Protein 6NU7 (pdb70)

Solvent-accessible surface area: 18802 Å² total; per-residue (Å²): 219,69,73,109,122,83,71,52,97,100,52,149,74,46,78,72,117,41,52,110,76,13,58,58,70,0,47,108,10,98,56,4,0,50,7,4,4,16,1,56,6,0,5,1,12,18,3,0,0,4,5,77,7,71,59,40,21,0,0,0,0,3,5,0,21,11,0,21,27,72,1,7,12,2,0,12,3,6,0,0,95,36,7,7,65,20,84,88,67,9,95,20,2,52,12,100,37,101,20,0,58,4,0,0,50,5,3,8,16,18,88,46,127,32,71,0,12,0,0,1,1,0,1,15,41,44,114,120,92,73,36,48,6,36,0,1,29,0,69,0,43,103,102,39,117,44,91,60,52,120,67,23,32,10,122,40,21,167,67,12,20,72,46,0,24,12,2,19,3,29,116,50,108,78,50,35,4,0,0,0,0,0,17,18,36,116,85,108,12,3,46,0,0,0,6,20,1,110,66,23,175,75,30,99,102,35,29,53,4,88,16,52,142,93,97,9,1,92,2,0,28,12,3,5,7,1,58,3,85,144,79,3,0,0,0,0,0,0,18,39,5,87,101,89,29,20,102,17,69,14,33,27,3,6,0,7,16,0,0,124,71,25,58,3,81,89,12,113,15,55,56,60,28,94,96,4,30,36,4,11,34,4,2,0,3,4,1,0,20,3,24,75,8,102,81,68,48,4,14,0,2,0,6,0,0,8,24,114,24,93,14,22,2,37,169,32,53,0,3,4,0,0,2,12,3,0,74,8,51,19,92,128,36,5,2,18,3,32,26,10,113,18,5,100,103,2,47,62,109,94,65,120,8,95,66,79,74,79,15,20,102,137,13,30,61,28,4,1,0,61,3,93,0,37,37,51,31,63,11,82,0,12,0,9,2,39,96,104,42,73,23,0,0,15,0,52,1,35,1,19,141,97,8,82,0,30,0,39,10,60,48,3,30,74,72,8,22,85,136,81,22,37,53,10,73,6,56,26,99,70,91,86,66,1,41,2,17,0,1,4,0,15,0,0,0,0,0,4,0,45,90,2,82,39,0,0,0,0,0,5,2,14,71,78,88,15,24,18,0,1,2,50,126,132,5,87,7,68,12,87,17,9,28,4,68,71,56,54

Organism: NCBI:txid679196

Secondary structure (DSSP, 8-state):
---HHHHHS-GGGS-HHHHHHHHHHHHT-TT--SSS---SSEEEEEEEEEEEETTEEEEEEEEETTSSS--S-EEEEEEESSSSS-EEEEEEE-S-SSTTTT-EEEEEEEEETTEEEEEEEEEEE-TT--EEEEEEEEEE-TTS-EE--SS-SBPPPTTEEEEEEEEEEEEETTEEEEEEEEEETTT--EEEEEEEESSSSS-EEEEE----SS---SEEEEEEEEEETTEEEEEEEEET--TTTS---SSS--EEEEEEEEETTTTEEEESSSS-EES--SSSEEEEEEEE-TTS-EEEEEEE--TT---GGGGGTEE-EEPPPEEEEEETTEEEEEE-GGGGGGEEEEEEEES-SEEES---SEEEEEEEE-SS-EEEEEEEE-TTSSSSEEEEEE-STT-EEEEE-TTSSS--SGGG-SEEEEE--TT--EEEEEEEETTEEEEEETTTTEEEEEE----TT--EEEESS---EEEEEEEE----

B-factor: mean 10.45, std 8.92, range [1.34, 61.23]

Sequence (488 aa):
EWTREQRYRKYKDWDAQTLLDLQAQAATSPYQMHYHIHPLSGLLNDPNGFSYYNGEYHLFCQSYPFGPVHGVKSWIHFASSPDLVHWHYLGPAIDPDSDLDNAGAYSGSAMEHNGKLLLMYTGNHRDEDWTRIPYQVIAEMDENNHITKPDAAAILPPEHVSEHFRDPQLFKHDGKYYVLLGAQDAETKSSGHIDIYESDDDLKTWHENGYLDLGKDEMGYMIECPNLVFVNNYPVLIFCPQGLDKAISDYQNIYPNMYWIGKDDINLNEAKFTPLQSHPANLDDGFDVYATQAFNAPDGNAYAISWVGLPDCTYPTDKENWANCYSQVKRLEIKDGALYQHPVDDAIKNLRHNETQLNNDEKIISQKAGKQYELKKLYLAAGQAGKLHLASNDDLSASLLVIDFNTAQDAKLTIDRASSGPAVNPDYGATRTIGLNDNEDLDLDIFVDGSLCEIFINDGRHVATLRFFARSSNQKIAFDKDTKYTGRLWSMNSIL

Structure (mmCIF, N/CA/C/O backbone):
data_6NU7
#
_entry.id   6NU7
#
_cell.length_a   103.149
_cell.length_b   103.149
_cell.length_c   101.978
_cell.angle_alpha   90.00
_cell.angle_beta   90.00
_cell.angle_gamma   90.00
#
_symmetry.space_group_name_H-M   'P 4 21 2'
#
loop_
_entity.id
_entity.type
_entity.pdbx_description
1 polymer 'Sucrose-6-phosphate hydrolase'
2 non-polymer 1,2-ETHANEDIOL
3 non-polymer 2-AMINO-2-HYDROXYMETHYL-PROPANE-1,3-DIOL
4 non-polymer 'SODIUM ION'
5 water water
#
loop_
_atom_site.group_PDB
_atom_site.id
_atom_site.type_symbol
_atom_site.label_atom_id
_atom_site.label_alt_id
_atom_site.label_comp_id
_atom_site.label_asym_id
_atom_site.label_entity_id
_atom_site.label_seq_id
_atom_site.pdbx_PDB_ins_code
_atom_site.Cartn_x
_atom_site.Cartn_y
_atom_site.Cartn_z
_atom_site.occupancy
_atom_site.B_iso_or_equiv
_atom_site.auth_seq_id
_atom_site.auth_comp_id
_atom_site.auth_asym_id
_atom_site.auth_atom_id
_atom_site.pdbx_PDB_model_num
ATOM 1 N N . GLU A 1 2 ? 2.164 22.594 43.124 1.00 30.35 2 GLU A N 1
ATOM 2 C CA . GLU A 1 2 ? 1.401 22.160 44.288 1.00 31.59 2 GLU A CA 1
ATOM 3 C C . GLU A 1 2 ? 1.943 20.858 44.929 1.00 26.50 2 GLU A C 1
ATOM 4 O O . GLU A 1 2 ? 1.750 20.634 46.125 1.00 26.51 2 GLU A O 1
ATOM 10 N N . TRP A 1 3 ? 2.612 20.012 44.141 1.00 21.26 3 TRP A N 1
ATOM 11 C CA . TRP A 1 3 ? 3.224 18.798 44.679 1.00 16.57 3 TRP A CA 1
ATOM 12 C C . TRP A 1 3 ? 4.454 19.146 45.517 1.00 14.12 3 TRP A C 1
ATOM 13 O O . TRP A 1 3 ? 5.296 19.938 45.081 1.00 14.72 3 TRP A O 1
ATOM 24 N N . THR A 1 4 ? 4.571 18.563 46.714 1.00 11.29 4 THR A N 1
ATOM 25 C CA . THR A 1 4 ? 5.771 18.784 47.513 1.00 12.90 4 THR A CA 1
ATOM 26 C C . THR A 1 4 ? 6.935 17.891 47.043 1.00 6.36 4 THR A C 1
ATOM 27 O O . THR A 1 4 ? 6.748 16.876 46.361 1.00 6.03 4 THR A O 1
ATOM 31 N N . ARG A 1 5 ? 8.150 18.270 47.453 1.00 6.48 5 ARG A N 1
ATOM 32 C CA . ARG A 1 5 ? 9.311 17.409 47.224 1.00 7.64 5 ARG A CA 1
ATOM 33 C C . ARG A 1 5 ? 9.037 15.990 47.712 1.00 6.37 5 ARG A C 1
ATOM 34 O O . ARG A 1 5 ? 9.287 15.009 47.000 1.00 6.05 5 ARG A O 1
ATOM 42 N N . GLU A 1 6 ? 8.513 15.874 48.929 1.00 6.86 6 GLU A N 1
ATOM 43 C CA . GLU A 1 6 ? 8.220 14.566 49.493 1.00 7.04 6 GLU A CA 1
ATOM 44 C C . GLU A 1 6 ? 7.296 13.769 48.583 1.00 6.70 6 GLU A C 1
ATOM 45 O O . GLU A 1 6 ? 7.531 12.581 48.345 1.00 7.14 6 GLU A O 1
ATOM 51 N N . GLN A 1 7 ? 6.237 14.409 48.068 1.00 6.58 7 GLN A N 1
ATOM 52 C CA . GLN A 1 7 ? 5.283 13.706 47.212 1.00 11.74 7 GLN A CA 1
ATOM 53 C C . GLN A 1 7 ? 5.944 13.273 45.908 1.00 5.77 7 GLN A C 1
ATOM 54 O O . GLN A 1 7 ? 5.635 12.203 45.372 1.00 6.82 7 GLN A O 1
ATOM 60 N N . ARG A 1 8 ? 6.864 14.094 45.386 1.00 5.54 8 ARG A N 1
ATOM 61 C CA . ARG A 1 8 ? 7.509 13.767 44.118 1.00 8.76 8 ARG A CA 1
ATOM 62 C C . ARG A 1 8 ? 8.481 12.596 44.252 1.00 5.06 8 ARG A C 1
ATOM 63 O O . ARG A 1 8 ? 8.705 11.888 43.272 1.00 4.74 8 ARG A O 1
ATOM 71 N N . TYR A 1 9 ? 9.024 12.350 45.445 1.00 5.45 9 TYR A N 1
ATOM 72 C CA . TYR A 1 9 ? 10.013 11.294 45.638 1.00 5.80 9 TYR A CA 1
ATOM 73 C C . TYR A 1 9 ? 9.493 10.091 46.425 1.00 6.34 9 TYR A C 1
ATOM 74 O O . TYR A 1 9 ? 10.256 9.142 46.665 1.00 5.96 9 TYR A O 1
ATOM 83 N N . ARG A 1 10 ? 8.223 10.087 46.824 1.00 6.02 10 ARG A N 1
ATOM 84 C CA . ARG A 1 10 ? 7.624 8.856 47.312 1.00 18.51 10 ARG A CA 1
ATOM 85 C C . ARG A 1 10 ? 7.903 7.716 46.325 1.00 16.63 10 ARG A C 1
ATOM 86 O O . ARG A 1 10 ? 7.847 7.893 45.098 1.00 5.55 10 ARG A O 1
ATOM 94 N N . LYS A 1 11 ? 8.277 6.557 46.860 1.00 14.22 11 LYS A N 1
ATOM 95 C CA . LYS A 1 11 ? 8.647 5.439 45.990 1.00 13.13 11 LYS A CA 1
ATOM 96 C C . LYS A 1 11 ? 7.426 4.892 45.254 1.00 10.97 11 LYS A C 1
ATOM 97 O O . LYS A 1 11 ? 6.286 5.000 45.727 1.00 6.15 11 LYS A O 1
ATOM 103 N N . TYR A 1 12 ? 7.672 4.295 44.078 1.00 5.60 12 TYR A N 1
ATOM 104 C CA . TYR A 1 12 ? 6.554 3.733 43.322 1.00 7.03 12 TYR A CA 1
ATOM 105 C C . TYR A 1 12 ? 5.802 2.687 44.134 1.00 7.51 12 TYR A C 1
ATOM 106 O O . TYR A 1 12 ? 4.579 2.567 43.997 1.00 6.04 12 TYR A O 1
ATOM 115 N N . LYS A 1 13 ? 6.508 1.919 44.973 1.00 6.34 13 LYS A N 1
ATOM 116 C CA . LYS A 1 13 ? 5.846 0.904 45.792 1.00 12.64 13 LYS A CA 1
ATOM 117 C C . LYS A 1 13 ? 4.945 1.511 46.851 1.00 11.24 13 LYS A C 1
ATOM 118 O O . LYS A 1 13 ? 4.159 0.780 47.470 1.00 10.26 13 LYS A O 1
ATOM 123 N N . ASP A 1 14 ? 5.064 2.811 47.108 1.00 10.60 14 ASP A N 1
ATOM 124 C CA . ASP A 1 14 ? 4.194 3.456 48.085 1.00 10.57 14 ASP A CA 1
ATOM 125 C C . ASP A 1 14 ? 2.936 4.059 47.456 1.00 9.13 14 ASP A C 1
ATOM 126 O O . ASP A 1 14 ? 2.104 4.632 48.175 1.00 8.79 14 ASP A O 1
ATOM 131 N N . TRP A 1 15 ? 2.803 3.977 46.138 1.00 7.19 15 TRP A N 1
ATOM 132 C CA . TRP A 1 15 ? 1.539 4.205 45.458 1.00 6.83 15 TRP A CA 1
ATOM 133 C C . TRP A 1 15 ? 0.789 2.878 45.342 1.00 7.03 15 TRP A C 1
ATOM 134 O O . TRP A 1 15 ? 1.396 1.808 45.242 1.00 6.97 15 TRP A O 1
ATOM 145 N N . ASP A 1 16 ? -0.527 2.946 45.355 1.00 7.26 16 ASP A N 1
ATOM 146 C CA . ASP A 1 16 ? -1.285 1.720 45.172 1.00 8.89 16 ASP A CA 1
ATOM 147 C C . ASP A 1 16 ? -1.583 1.485 43.692 1.00 7.76 16 ASP A C 1
ATOM 148 O O . ASP A 1 16 ? -1.563 2.411 42.858 1.00 6.69 16 ASP A O 1
ATOM 153 N N . ALA A 1 17 ? -1.883 0.219 43.373 1.00 7.74 17 ALA A N 1
ATOM 154 C CA . ALA A 1 17 ? -2.058 -0.176 41.975 1.00 7.40 17 ALA A CA 1
ATOM 155 C C . ALA A 1 17 ? -3.374 0.324 41.401 1.00 7.19 17 ALA A C 1
ATOM 156 O O . ALA A 1 17 ? -3.463 0.583 40.190 1.00 6.54 17 ALA A O 1
ATOM 158 N N . GLN A 1 18 ? -4.407 0.444 42.239 1.00 7.85 18 GLN A N 1
ATOM 159 C CA . GLN A 1 18 ? -5.671 0.993 41.756 1.00 8.22 18 GLN A CA 1
ATOM 160 C C . GLN A 1 18 ? -5.481 2.416 41.252 1.00 7.58 18 GLN A C 1
ATOM 161 O O . GLN A 1 18 ? -6.002 2.783 40.191 1.00 6.66 18 GLN A O 1
ATOM 167 N N . THR A 1 19 ? -4.734 3.234 42.005 1.00 6.82 19 THR A N 1
ATOM 168 C CA . THR A 1 19 ? -4.472 4.600 41.551 1.00 6.43 19 THR A CA 1
ATOM 169 C C . THR A 1 19 ? -3.755 4.595 40.199 1.00 6.82 19 THR A C 1
ATOM 170 O 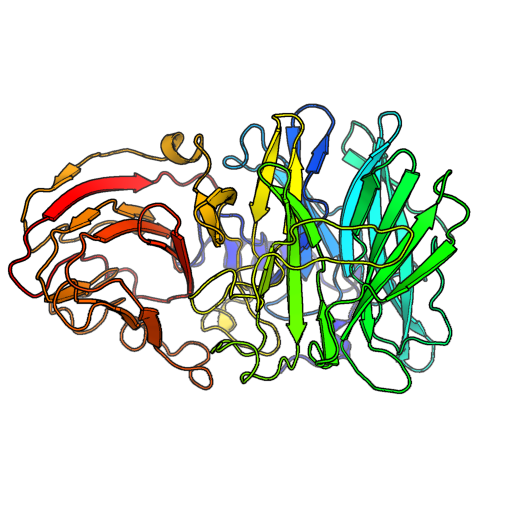O . THR A 1 19 ? -4.132 5.340 39.283 1.00 6.15 19 THR A O 1
ATOM 174 N N . LEU A 1 20 ? -2.745 3.738 40.037 1.00 5.73 20 LEU A N 1
ATOM 175 C CA . LEU A 1 20 ? -2.065 3.668 38.747 1.00 5.25 20 LEU A CA 1
ATOM 176 C C . LEU A 1 20 ? -3.012 3.240 37.620 1.00 5.22 20 LEU A C 1
ATOM 177 O O . LEU A 1 20 ? -2.960 3.799 36.522 1.00 4.87 20 LEU A O 1
ATOM 182 N N . LEU A 1 21 ? -3.855 2.225 37.852 1.00 5.69 21 LEU A N 1
ATOM 183 C CA . LEU A 1 21 ? -4.808 1.842 36.810 1.00 5.65 21 LEU A CA 1
ATOM 184 C C . LEU A 1 21 ? -5.754 3.003 36.481 1.00 5.61 21 LEU A C 1
ATOM 185 O O . LEU A 1 21 ? -6.030 3.277 35.303 1.00 5.38 21 LEU A O 1
ATOM 190 N N . ASP A 1 22 ? -6.235 3.719 37.508 1.00 5.87 22 ASP A N 1
ATOM 191 C CA . ASP A 1 22 ? -7.099 4.872 37.257 1.00 6.48 22 ASP A CA 1
ATOM 192 C C . ASP A 1 22 ? -6.379 5.892 36.387 1.00 5.37 22 ASP A C 1
ATOM 193 O O . ASP A 1 22 ? -6.965 6.474 35.461 1.00 5.26 22 ASP A O 1
ATOM 198 N N . LEU A 1 23 ? -5.098 6.124 36.681 1.00 5.10 23 LEU A N 1
ATOM 199 C CA . LEU A 1 23 ? -4.332 7.129 35.950 1.00 4.66 23 LEU A CA 1
ATOM 200 C C . LEU A 1 23 ? -4.121 6.721 34.500 1.00 4.34 23 LEU A C 1
ATOM 201 O O . LEU A 1 23 ? -4.031 7.593 33.617 1.00 4.08 23 LEU A O 1
ATOM 206 N N . GLN A 1 24 ? -3.975 5.418 34.242 1.00 4.39 24 GLN A N 1
ATOM 207 C CA . GLN A 1 24 ? -3.821 4.977 32.853 1.00 7.49 24 GLN A CA 1
ATOM 208 C C . GLN A 1 24 ? -5.089 5.251 32.075 1.00 7.25 24 GLN A C 1
ATOM 209 O O . GLN A 1 24 ? -5.023 5.657 30.909 1.00 6.53 24 GLN A O 1
ATOM 215 N N . ALA A 1 25 ? -6.252 5.019 32.702 1.00 7.07 25 ALA A N 1
ATOM 216 C CA . ALA A 1 25 ? -7.514 5.307 32.023 1.00 7.60 25 ALA A CA 1
ATOM 217 C C . ALA A 1 25 ? -7.657 6.803 31.777 1.00 7.65 25 ALA A C 1
ATOM 218 O O . ALA A 1 25 ? -8.055 7.229 30.690 1.00 8.46 25 ALA A O 1
ATOM 220 N N . GLN A 1 26 ? -7.310 7.615 32.772 1.00 7.30 26 GLN A N 1
ATOM 221 C CA . GLN A 1 26 ? -7.437 9.058 32.632 1.00 8.26 26 GLN A CA 1
ATOM 222 C C . GLN A 1 26 ? -6.540 9.603 31.522 1.00 7.99 26 GLN A C 1
ATOM 223 O O . GLN A 1 26 ? -6.966 10.465 30.742 1.00 8.33 26 GLN A O 1
ATOM 229 N N . ALA A 1 27 ? -5.290 9.146 31.454 1.00 3.90 27 ALA A N 1
ATOM 230 C CA . ALA A 1 27 ? -4.423 9.600 30.380 1.00 5.12 27 ALA A CA 1
ATOM 231 C C . ALA A 1 27 ? -4.932 9.117 29.028 1.00 5.40 27 ALA A C 1
ATOM 232 O O . ALA A 1 27 ? -5.023 9.900 28.078 1.00 5.46 27 ALA A O 1
ATOM 234 N N . ALA A 1 28 ? -5.255 7.827 28.914 1.00 3.62 28 ALA A N 1
ATOM 235 C CA . ALA A 1 28 ? -5.561 7.287 27.585 1.00 4.70 28 ALA A CA 1
ATOM 236 C C . ALA A 1 28 ? -6.855 7.863 27.006 1.00 4.78 28 ALA A C 1
ATOM 237 O O . ALA A 1 28 ? -6.947 8.060 25.785 1.00 4.94 28 ALA A O 1
ATOM 239 N N . THR A 1 29 ? -7.845 8.176 27.848 1.00 4.15 29 THR A N 1
ATOM 240 C CA . THR A 1 29 ? -9.147 8.606 27.360 1.00 5.30 29 THR A CA 1
ATOM 241 C C . THR A 1 29 ? -9.287 10.112 27.339 1.00 5.82 29 THR A C 1
ATOM 242 O O . THR A 1 29 ? -10.399 10.616 27.127 1.00 6.62 29 THR A O 1
ATOM 246 N N . SER A 1 30 ? -8.197 10.835 27.581 1.00 4.10 30 SER A N 1
ATOM 247 C CA . SER A 1 30 ? -8.249 12.283 27.536 1.00 5.13 30 SER A CA 1
ATOM 248 C C . SER A 1 30 ? -8.712 12.731 26.158 1.00 5.44 30 SER A C 1
ATOM 249 O O . SER A 1 30 ? -8.210 12.226 25.143 1.00 5.76 30 SER A O 1
ATOM 252 N N . PRO A 1 31 ? -9.625 13.706 26.082 1.00 5.66 31 PRO A N 1
ATOM 253 C CA . PRO A 1 31 ? -9.988 14.280 24.777 1.00 6.25 31 PRO A CA 1
ATOM 254 C C . PRO A 1 31 ? -8.809 14.955 24.088 1.00 6.35 31 PRO A C 1
ATOM 255 O O . PRO A 1 31 ? -8.892 15.199 22.880 1.00 6.91 31 PRO A O 1
ATOM 259 N N . TYR A 1 32 ? -7.711 15.228 24.798 1.00 5.46 32 TYR A N 1
ATOM 260 C CA . TYR A 1 32 ? -6.530 15.815 24.183 1.00 5.83 32 TYR A CA 1
ATOM 261 C C . TYR A 1 32 ? -5.401 14.818 23.942 1.00 4.83 32 TYR A C 1
ATOM 262 O O . TYR A 1 32 ? -4.299 15.245 23.593 1.00 2.92 32 TYR A O 1
ATOM 271 N N . GLN A 1 33 ? -5.634 13.520 24.159 1.00 3.18 33 GLN A N 1
ATOM 272 C CA . GLN A 1 33 ? -4.563 12.555 23.967 1.00 2.91 33 GLN A CA 1
ATOM 273 C C . GLN A 1 33 ? -4.162 12.498 22.495 1.00 3.24 33 GLN A C 1
ATOM 274 O O . GLN A 1 33 ? -4.986 12.694 21.593 1.00 3.89 33 GLN A O 1
ATOM 280 N N . MET A 1 34 ? -2.886 12.214 22.267 1.00 2.50 34 MET A N 1
ATOM 281 C CA . MET A 1 34 ? -2.371 11.886 20.940 1.00 2.39 34 MET A CA 1
ATOM 282 C C . MET A 1 34 ? -2.596 10.398 20.658 1.00 2.61 34 MET A C 1
ATOM 283 O O . MET A 1 34 ? -2.495 9.559 21.562 1.00 2.73 34 MET A O 1
ATOM 288 N N . HIS A 1 35 ? -2.877 10.056 19.390 1.00 2.64 35 HIS A N 1
ATOM 289 C CA . HIS A 1 35 ? -3.072 8.656 19.037 1.00 3.16 35 HIS A CA 1
ATOM 290 C C . HIS A 1 35 ? -2.290 8.182 17.806 1.00 3.77 35 HIS A C 1
ATOM 291 O O . HIS A 1 35 ? -2.476 7.028 17.371 1.00 3.95 35 HIS A O 1
ATOM 298 N N . TYR A 1 36 ? -1.382 8.994 17.261 1.00 3.50 36 TYR A N 1
ATOM 299 C CA . TYR A 1 36 ? -0.335 8.410 16.421 1.00 3.35 36 TYR A CA 1
ATOM 300 C C . TYR A 1 36 ? 1.039 8.964 16.772 1.00 3.13 36 TYR A C 1
ATOM 301 O O . TYR A 1 36 ? 1.964 8.878 15.963 1.00 4.22 36 TYR A O 1
ATOM 310 N N . HIS A 1 37 ? 1.192 9.498 17.977 1.00 2.95 37 HIS A N 1
ATOM 311 C CA . HIS A 1 37 ? 2.477 9.841 18.556 1.00 2.98 37 HIS A CA 1
ATOM 312 C C . HIS A 1 37 ? 2.609 9.150 19.906 1.00 3.96 37 HIS A C 1
ATOM 313 O O . HIS A 1 37 ? 1.614 8.915 20.606 1.00 5.31 37 HIS A O 1
ATOM 320 N N . ILE A 1 38 ? 3.855 8.850 20.281 1.00 4.02 38 ILE A N 1
ATOM 321 C CA . ILE A 1 38 ? 4.133 8.331 21.617 1.00 3.53 38 ILE A CA 1
ATOM 322 C C . ILE A 1 38 ? 3.659 9.306 22.690 1.00 3.14 38 ILE A C 1
ATOM 323 O O . ILE A 1 38 ? 3.946 10.519 22.644 1.00 3.20 38 ILE A O 1
ATOM 328 N N . HIS A 1 39 ? 2.935 8.769 23.671 1.00 2.41 39 HIS A N 1
ATOM 329 C CA . HIS A 1 39 ? 2.390 9.523 24.786 1.00 2.91 39 HIS A CA 1
ATOM 330 C C . HIS A 1 39 ? 2.524 8.658 26.025 1.00 3.11 39 HIS A C 1
ATOM 331 O O . HIS A 1 39 ? 2.711 7.441 25.910 1.00 2.83 39 HIS A O 1
ATOM 338 N N . PRO A 1 40 ? 2.505 9.263 27.226 1.00 3.15 40 PRO A N 1
ATOM 339 C CA . PRO A 1 40 ? 2.633 8.456 28.445 1.00 4.65 40 PRO A CA 1
ATOM 340 C C . PRO A 1 40 ? 1.443 7.527 28.575 1.00 5.43 40 PRO A C 1
ATOM 341 O O . PRO A 1 40 ? 0.319 7.863 28.179 1.00 3.38 40 PRO A O 1
ATOM 345 N N . LEU A 1 41 ? 1.700 6.341 29.132 1.00 7.83 41 LEU A N 1
ATOM 346 C CA . LEU A 1 41 ? 0.578 5.516 29.559 1.00 10.22 41 LEU A CA 1
ATOM 347 C C . LEU A 1 41 ? -0.102 6.115 30.785 1.00 3.01 41 LEU A C 1
ATOM 348 O O . LEU A 1 41 ? -1.317 5.977 30.937 1.00 3.24 41 LEU A O 1
ATOM 353 N N . SER A 1 42 ? 0.650 6.795 31.648 1.00 2.96 42 SER A N 1
ATOM 354 C CA . SER A 1 42 ? 0.125 7.507 32.813 1.00 3.75 42 SER A CA 1
ATOM 355 C C . SER A 1 42 ? 1.153 8.535 33.273 1.00 3.36 42 SER A C 1
ATOM 356 O O . SER A 1 42 ? 2.352 8.375 33.044 1.00 2.83 42 SER A O 1
ATOM 359 N N . GLY A 1 43 ? 0.671 9.604 33.920 1.00 3.50 43 GLY A N 1
ATOM 360 C CA . GLY A 1 43 ? 1.641 10.542 34.467 1.00 3.85 43 GLY A CA 1
ATOM 361 C C . GLY A 1 43 ? 2.361 11.356 33.392 1.00 3.38 43 GLY A C 1
ATOM 362 O O . GLY A 1 43 ? 1.819 11.659 32.319 1.00 2.80 43 GLY A O 1
ATOM 363 N N . LEU A 1 44 ? 3.608 11.713 33.687 1.00 2.91 44 LEU A N 1
ATOM 364 C CA . LEU A 1 44 ? 4.385 12.618 32.854 1.00 2.98 44 LEU A CA 1
ATOM 365 C C . LEU A 1 44 ? 5.434 11.861 32.036 1.00 2.93 44 LEU A C 1
ATOM 366 O O . LEU A 1 44 ? 6.097 10.946 32.538 1.00 3.35 44 LEU A O 1
ATOM 371 N N . LEU A 1 45 ? 5.581 12.259 30.775 1.00 2.05 45 LEU A N 1
ATOM 372 C CA . LEU A 1 45 ? 6.654 11.817 29.900 1.00 2.59 45 LEU A CA 1
ATOM 373 C C . LEU A 1 45 ? 7.606 12.983 29.638 1.00 3.16 45 LEU A C 1
ATOM 374 O O . LEU A 1 45 ? 7.173 14.134 29.453 1.00 3.57 45 LEU A O 1
ATOM 379 N N . ASN A 1 46 ? 8.913 12.700 29.628 1.00 2.95 46 ASN A N 1
ATOM 380 C CA . ASN A 1 46 ? 9.823 13.699 29.078 1.00 2.40 46 ASN A CA 1
ATOM 381 C C . ASN A 1 46 ? 10.937 12.970 28.327 1.00 2.85 46 ASN A C 1
ATOM 382 O O . ASN A 1 46 ? 10.673 11.907 27.749 1.00 4.40 46 ASN A O 1
ATOM 387 N N . ASP A 1 47 ? 12.164 13.535 28.309 1.00 2.08 47 ASP A N 1
ATOM 388 C CA . ASP A 1 47 ? 13.312 13.216 27.440 1.00 2.05 47 ASP A CA 1
ATOM 389 C C . ASP A 1 47 ? 13.315 11.824 26.806 1.00 2.50 47 ASP A C 1
ATOM 390 O O . ASP A 1 47 ? 13.370 10.806 27.530 1.00 2.45 47 ASP A O 1
ATOM 395 N N . PRO A 1 48 ? 13.372 11.730 25.475 1.00 2.23 48 PRO A N 1
ATOM 396 C CA . PRO A 1 48 ? 13.727 10.449 24.842 1.00 2.52 48 PRO A CA 1
ATOM 397 C C . PRO A 1 48 ? 15.105 9.978 25.291 1.00 2.58 48 PRO A C 1
ATOM 398 O O . PRO A 1 48 ? 16.013 10.789 25.511 1.00 3.04 48 PRO A O 1
ATOM 402 N N . ASN A 1 49 ? 15.248 8.651 25.395 1.00 2.21 49 ASN A N 1
ATOM 403 C CA . ASN A 1 49 ? 16.438 7.992 25.913 1.00 2.88 49 ASN A CA 1
ATOM 404 C C . ASN A 1 49 ? 16.686 6.746 25.082 1.00 2.90 49 ASN A C 1
ATOM 405 O O . ASN A 1 49 ? 15.751 6.159 24.528 1.00 3.52 49 ASN A O 1
ATOM 410 N N . GLY A 1 50 ? 17.957 6.330 25.027 1.00 2.56 50 GLY A N 1
ATOM 411 C CA . GLY A 1 50 ? 18.345 5.070 24.408 1.00 2.40 50 GLY A CA 1
ATOM 412 C C . GLY A 1 50 ? 17.813 4.843 23.005 1.00 2.32 50 GLY A C 1
ATOM 413 O O . GLY A 1 50 ? 17.614 3.694 22.593 1.00 2.45 50 GLY A O 1
ATOM 414 N N . PHE A 1 51 ? 17.552 5.931 22.272 1.00 2.15 51 PHE A N 1
ATOM 415 C CA . PHE A 1 51 ? 17.094 5.838 20.884 1.00 2.16 51 PHE A CA 1
ATOM 416 C C . PHE A 1 51 ? 18.113 5.059 20.069 1.00 2.47 51 PHE A C 1
ATOM 417 O O . PHE A 1 51 ? 19.282 5.452 20.015 1.00 3.14 51 PHE A O 1
ATOM 425 N N . SER A 1 52 ? 17.704 3.943 19.461 1.00 2.47 52 SER A N 1
ATOM 426 C CA . SER A 1 52 ? 18.707 3.009 18.946 1.00 2.96 52 SER A CA 1
ATOM 427 C C . SER A 1 52 ? 18.077 2.035 17.960 1.00 3.46 52 SER A C 1
ATOM 428 O O . SER A 1 52 ? 16.862 1.982 17.783 1.00 2.78 52 SER A O 1
ATOM 431 N N . TYR A 1 53 ? 18.934 1.241 17.337 1.00 3.90 53 TYR A N 1
ATOM 432 C CA . TYR A 1 53 ? 18.508 0.064 16.605 1.00 3.83 53 TYR A CA 1
ATOM 433 C C . TYR A 1 53 ? 19.258 -1.112 17.196 1.00 4.25 53 TYR A C 1
ATOM 434 O O . TYR A 1 53 ? 20.477 -1.042 17.365 1.00 4.32 53 TYR A O 1
ATOM 443 N N . TYR A 1 54 ? 18.528 -2.172 17.537 1.00 4.39 54 TYR A N 1
ATOM 444 C CA . TYR A 1 54 ? 19.119 -3.303 18.237 1.00 5.16 54 TYR A CA 1
ATOM 445 C C . TYR A 1 54 ? 18.217 -4.518 18.071 1.00 5.09 54 TYR A C 1
ATOM 446 O O . TYR A 1 54 ? 16.991 -4.417 18.215 1.00 4.64 54 TYR A O 1
ATOM 455 N N . ASN A 1 55 ? 18.838 -5.659 17.791 1.00 5.67 55 ASN A N 1
ATOM 456 C CA . ASN A 1 55 ? 18.153 -6.949 17.800 1.00 5.94 55 ASN A CA 1
ATOM 457 C C . ASN A 1 55 ? 16.989 -6.928 16.819 1.00 5.80 55 ASN A C 1
ATOM 458 O O . ASN A 1 55 ? 15.899 -7.404 17.123 1.00 5.06 55 ASN A O 1
ATOM 463 N N . GLY A 1 56 ? 17.213 -6.321 15.647 1.00 6.73 56 GLY A N 1
ATOM 464 C CA . GLY A 1 56 ? 16.245 -6.379 14.557 1.00 7.36 56 GLY A CA 1
ATOM 465 C C . GLY A 1 56 ? 15.108 -5.377 14.597 1.00 7.44 56 GLY A C 1
ATOM 466 O O . GLY A 1 56 ? 14.164 -5.512 13.799 1.00 8.21 56 GLY A O 1
ATOM 467 N N . GLU A 1 57 ? 15.145 -4.385 15.492 1.00 4.18 57 GLU A N 1
ATOM 468 C CA . GLU A 1 57 ? 14.097 -3.371 15.512 1.00 7.33 57 GLU A CA 1
ATOM 469 C C . GLU A 1 57 ? 14.643 -2.082 16.112 1.00 6.60 57 GLU A C 1
ATOM 470 O O . GLU A 1 57 ? 15.718 -2.048 16.730 1.00 6.71 57 GLU A O 1
ATOM 476 N N . TYR A 1 58 ? 13.884 -1.012 15.909 1.00 5.01 58 TYR A N 1
ATOM 477 C CA . TYR A 1 58 ? 14.167 0.260 16.558 1.00 4.17 58 TYR A CA 1
ATOM 478 C C . TYR A 1 58 ? 13.696 0.227 18.000 1.00 3.97 58 TYR A C 1
ATOM 479 O O . TYR A 1 58 ? 12.650 -0.345 18.311 1.00 3.88 58 TYR A O 1
ATOM 488 N N . HIS A 1 59 ? 14.459 0.881 18.868 1.00 3.93 59 HIS A N 1
ATOM 489 C CA . HIS A 1 59 ? 14.153 0.987 20.281 1.00 2.56 59 HIS A CA 1
ATOM 490 C C . HIS A 1 59 ? 14.094 2.446 20.699 1.00 2.77 59 HIS A C 1
ATOM 491 O O . HIS A 1 59 ? 14.842 3.286 20.197 1.00 2.23 59 HIS A O 1
ATOM 498 N N . LEU A 1 60 ? 13.213 2.743 21.645 1.00 2.94 60 LEU A N 1
ATOM 499 C CA . LEU A 1 60 ? 13.125 4.090 22.185 1.00 3.15 60 LEU A CA 1
ATOM 500 C C . LEU A 1 60 ? 12.712 3.965 23.638 1.00 2.96 60 LEU A C 1
ATOM 501 O O . LEU A 1 60 ? 11.748 3.264 23.937 1.00 3.68 60 LEU A O 1
ATOM 506 N N . PHE A 1 61 ? 13.433 4.643 24.523 1.00 2.12 61 PHE A N 1
ATOM 507 C CA . PHE A 1 61 ? 13.098 4.705 25.932 1.00 2.01 61 PHE A CA 1
ATOM 508 C C . PHE A 1 61 ? 12.695 6.142 26.271 1.00 2.90 61 PHE A C 1
ATOM 509 O O . PHE A 1 61 ? 12.842 7.050 25.458 1.00 3.01 61 PHE A O 1
ATOM 517 N N . CYS A 1 62 ? 12.184 6.346 27.492 1.00 2.99 62 CYS A N 1
ATOM 518 C CA . CYS A 1 62 ? 11.513 7.590 27.859 1.00 2.33 62 CYS A CA 1
ATOM 519 C C . CYS A 1 62 ? 11.715 7.863 29.335 1.00 3.24 62 CYS A C 1
ATOM 520 O O . CYS A 1 62 ? 11.465 6.982 30.160 1.00 2.09 62 CYS A O 1
ATOM 523 N N . GLN A 1 63 ? 12.108 9.091 29.668 1.00 2.97 63 GLN A N 1
ATOM 524 C CA . GLN A 1 63 ? 11.947 9.547 31.040 1.00 2.77 63 GLN A CA 1
ATOM 525 C C . GLN A 1 63 ? 10.467 9.500 31.395 1.00 2.61 63 GLN A C 1
ATOM 526 O O . GLN A 1 63 ? 9.642 10.051 30.670 1.00 2.44 63 GLN A O 1
ATOM 532 N N . SER A 1 64 ? 10.136 8.875 32.528 1.00 2.83 64 SER A N 1
ATOM 533 C CA . SER A 1 64 ? 8.749 8.679 32.932 1.00 3.21 64 SER A CA 1
ATOM 534 C C . SER A 1 64 ? 8.576 8.931 34.421 1.00 3.92 64 SER A C 1
ATOM 535 O O . SER A 1 64 ? 9.393 8.480 35.229 1.00 3.76 64 SER A O 1
ATOM 538 N N . TYR A 1 65 ? 7.526 9.662 34.786 1.00 4.37 65 TYR A N 1
ATOM 539 C CA . TYR A 1 65 ? 7.020 9.658 36.158 1.00 4.28 65 TYR A CA 1
ATOM 540 C C . TYR A 1 65 ? 5.556 9.272 36.088 1.00 3.84 65 TYR A C 1
ATOM 541 O O . TYR A 1 65 ? 4.721 10.098 35.670 1.00 3.93 65 TYR A O 1
ATOM 550 N N . PRO A 1 66 ? 5.180 8.053 36.469 1.00 3.73 66 PRO A N 1
ATOM 551 C CA . PRO A 1 66 ? 3.857 7.546 36.080 1.00 3.82 66 PRO A CA 1
ATOM 552 C C . PRO A 1 66 ? 2.690 8.005 36.944 1.00 3.86 66 PRO A C 1
ATOM 553 O O . PRO A 1 66 ? 1.560 7.638 36.633 1.00 5.25 66 PRO A O 1
ATOM 557 N N . PHE A 1 67 ? 2.871 8.796 37.998 1.00 3.78 67 PHE A N 1
ATOM 558 C CA . PHE A 1 67 ? 1.786 9.012 38.948 1.00 5.50 67 PHE A CA 1
ATOM 559 C C . PHE A 1 67 ? 1.210 10.413 38.938 1.00 5.62 67 PHE A C 1
ATOM 560 O O . PHE A 1 67 ? 0.354 10.713 39.770 1.00 7.00 67 PHE A O 1
ATOM 568 N N . GLY A 1 68 ? 1.641 11.283 38.039 1.00 3.85 68 GLY A N 1
ATOM 569 C CA . GLY A 1 68 ? 1.048 12.591 37.980 1.00 6.23 68 GLY A CA 1
ATOM 570 C C . GLY A 1 68 ? 1.735 13.466 36.962 1.00 5.80 68 GLY A C 1
ATOM 571 O O . GLY A 1 68 ? 2.725 13.062 36.345 1.00 3.31 68 GLY A O 1
ATOM 572 N N . PRO A 1 69 ? 1.246 14.698 36.786 1.00 3.65 69 PRO A N 1
ATOM 573 C CA . PRO A 1 69 ? 1.745 15.570 35.717 1.00 3.39 69 PRO A CA 1
ATOM 574 C C . PRO A 1 69 ? 2.941 16.402 36.156 1.00 3.94 69 PRO A C 1
ATOM 575 O O . PRO A 1 69 ? 2.994 17.609 35.937 1.00 4.07 69 PRO A O 1
ATOM 579 N N . VAL A 1 70 ? 3.910 15.760 36.813 1.00 3.38 70 VAL A N 1
ATOM 580 C CA . VAL A 1 70 ? 4.992 16.463 37.482 1.00 3.48 70 VAL A CA 1
ATOM 581 C C . VAL A 1 70 ? 6.261 15.647 37.330 1.00 4.05 70 VAL A C 1
ATOM 582 O O . VAL A 1 70 ? 6.226 14.455 37.005 1.00 3.70 70 VAL A O 1
ATOM 586 N N . HIS A 1 71 ? 7.392 16.303 37.605 1.00 4.65 71 HIS A N 1
ATOM 587 C CA . HIS A 1 71 ? 8.702 15.669 37.494 1.00 5.36 71 HIS A CA 1
ATOM 588 C C . HIS A 1 71 ? 9.030 14.963 38.808 1.00 5.48 71 HIS A C 1
ATOM 589 O O . HIS A 1 71 ? 9.965 15.308 39.541 1.00 6.24 71 HIS A O 1
ATOM 596 N N . GLY A 1 72 ? 8.224 13.949 39.107 1.00 4.40 72 GLY A N 1
ATOM 597 C CA . GLY A 1 72 ? 8.542 13.043 40.198 1.00 3.83 72 GLY A CA 1
ATOM 598 C C . GLY A 1 72 ? 9.733 12.137 39.847 1.00 3.71 72 GLY A C 1
ATOM 599 O O . GLY A 1 72 ? 10.344 12.241 38.778 1.00 3.44 72 GLY A O 1
ATOM 600 N N . VAL A 1 73 ? 10.061 11.230 40.781 1.00 3.98 73 VAL A N 1
ATOM 601 C CA . VAL A 1 73 ? 11.301 10.457 40.663 1.00 4.51 73 VAL A CA 1
ATOM 602 C C . VAL A 1 73 ? 11.250 9.578 39.416 1.00 4.05 73 VAL A C 1
ATOM 603 O O . VAL A 1 73 ? 10.291 8.828 39.183 1.00 4.40 73 VAL A O 1
ATOM 607 N N . LYS A 1 74 ? 12.264 9.713 38.572 1.00 3.48 74 LYS A N 1
ATOM 608 C CA . LYS A 1 74 ? 12.181 9.274 37.189 1.00 3.17 74 LYS A CA 1
ATOM 609 C C . LYS A 1 74 ? 12.616 7.825 36.984 1.00 6.64 74 LYS A C 1
ATOM 610 O O . LYS A 1 74 ? 13.548 7.341 37.627 1.00 3.47 74 LYS A O 1
ATOM 616 N N . SER A 1 75 ? 11.948 7.151 36.036 1.00 3.07 75 SER A N 1
ATOM 617 C CA . SER A 1 75 ? 12.372 5.852 35.537 1.00 3.11 75 SER A CA 1
ATOM 618 C C . SER A 1 75 ? 12.465 5.930 34.009 1.00 2.81 75 SER A C 1
ATOM 619 O O . SER A 1 75 ? 11.911 6.842 33.397 1.00 3.49 75 SER A O 1
ATOM 622 N N . TRP A 1 76 ? 13.147 4.949 33.389 1.00 2.85 76 TRP A N 1
ATOM 623 C CA . TRP A 1 76 ? 13.045 4.706 31.941 1.00 3.81 76 TRP A CA 1
ATOM 624 C C . TRP A 1 76 ? 11.923 3.706 31.685 1.00 3.92 76 TRP A C 1
ATOM 625 O O . TRP A 1 76 ? 11.890 2.661 32.337 1.00 4.22 76 TRP A O 1
ATOM 636 N N . ILE A 1 77 ? 11.065 3.976 30.689 1.00 2.50 77 ILE A N 1
ATOM 637 C CA . ILE A 1 77 ? 10.198 2.958 30.106 1.00 2.81 77 ILE A CA 1
ATOM 638 C C . ILE A 1 77 ? 10.641 2.719 28.664 1.00 3.46 77 ILE A C 1
ATOM 639 O O . ILE A 1 77 ? 11.402 3.495 28.097 1.00 4.07 77 ILE A O 1
ATOM 644 N N . HIS A 1 78 ? 10.121 1.642 28.057 1.00 4.35 78 HIS A N 1
ATOM 645 C CA . HIS A 1 78 ? 10.687 1.085 26.824 1.00 4.18 78 HIS A CA 1
ATOM 646 C C . HIS A 1 78 ? 9.622 0.873 25.749 1.00 4.28 78 HIS A C 1
ATOM 647 O O . HIS A 1 78 ? 8.594 0.240 26.014 1.00 2.66 78 HIS A O 1
ATOM 654 N N . PHE A 1 79 ? 9.901 1.358 24.519 1.00 4.42 79 PHE A N 1
ATOM 655 C CA . PHE A 1 79 ? 9.097 1.069 23.339 1.00 4.41 79 PHE A CA 1
ATOM 656 C C . PHE A 1 79 ? 10.002 0.523 22.234 1.00 4.71 79 PHE A C 1
ATOM 657 O O . PHE A 1 79 ? 11.192 0.822 22.182 1.00 5.63 79 PHE A O 1
ATOM 665 N N . ALA A 1 80 ? 9.418 -0.231 21.314 1.00 2.60 80 ALA A N 1
ATOM 666 C CA . ALA A 1 80 ? 10.139 -0.684 20.129 1.00 2.72 80 ALA A CA 1
ATOM 667 C C . ALA A 1 80 ? 9.228 -0.576 18.907 1.00 5.38 80 ALA A C 1
ATOM 668 O O . ALA A 1 80 ? 8.003 -0.494 19.046 1.00 5.00 80 ALA A O 1
ATOM 670 N N A SER A 1 81 ? 9.829 -0.636 17.711 0.50 2.80 81 SER A N 1
ATOM 671 N N B SER A 1 81 ? 9.825 -0.567 17.706 0.50 2.78 81 SER A N 1
ATOM 672 C CA A SER A 1 81 ? 9.075 -0.432 16.480 0.50 2.83 81 SER A CA 1
ATOM 673 C CA B SER A 1 81 ? 9.035 -0.458 16.481 0.50 2.83 81 SER A CA 1
ATOM 674 C C A SER A 1 81 ? 9.829 -1.055 15.319 0.50 3.06 81 SER A C 1
ATOM 675 C C B SER A 1 81 ? 9.815 -1.045 15.321 0.50 3.06 81 SER A C 1
ATOM 676 O O A SER A 1 81 ? 11.065 -1.112 15.353 0.50 5.75 81 SER A O 1
ATOM 677 O O B SER A 1 81 ? 11.052 -1.065 15.356 0.50 5.74 81 SER A O 1
ATOM 682 N N . PRO A 1 82 ? 9.127 -1.520 14.277 1.00 3.26 82 PRO A N 1
ATOM 683 C CA . PRO A 1 82 ? 9.840 -1.943 13.064 1.00 4.00 82 PRO A CA 1
ATOM 684 C C . PRO A 1 82 ? 10.220 -0.790 12.163 1.00 3.91 82 PRO A C 1
ATOM 685 O O . PRO A 1 82 ? 11.118 -0.959 11.332 1.00 3.81 82 PRO A O 1
ATOM 689 N N . ASP A 1 83 ? 9.561 0.366 12.297 1.00 3.15 83 ASP A N 1
ATOM 690 C CA . ASP A 1 83 ? 9.577 1.375 11.247 1.00 3.22 83 ASP A CA 1
ATOM 691 C C . ASP A 1 83 ? 9.583 2.803 11.769 1.00 3.15 83 ASP A C 1
ATOM 692 O O . ASP A 1 83 ? 9.301 3.719 10.986 1.00 2.71 83 ASP A O 1
ATOM 697 N N . LEU A 1 84 ? 9.831 3.024 13.069 1.00 2.84 84 LEU A N 1
ATOM 698 C CA . LEU A 1 84 ? 9.851 4.355 13.661 1.00 3.36 84 LEU A CA 1
ATOM 699 C C . LEU A 1 84 ? 8.479 5.012 13.669 1.00 3.41 84 LEU A C 1
ATOM 700 O O . LEU A 1 84 ? 8.378 6.228 13.913 1.00 4.07 84 LEU A O 1
ATOM 705 N N . VAL A 1 85 ? 7.407 4.232 13.476 1.00 2.90 85 VAL A N 1
ATOM 706 C CA . VAL A 1 85 ? 6.058 4.800 13.462 1.00 3.45 85 VAL A CA 1
ATOM 707 C C . VAL A 1 85 ? 5.123 3.987 14.353 1.00 3.77 85 VAL A C 1
ATOM 708 O O . VAL A 1 85 ? 4.426 4.553 15.205 1.00 3.51 85 VAL A O 1
ATOM 712 N N . HIS A 1 86 ? 5.099 2.658 14.161 1.00 3.06 86 HIS A N 1
ATOM 713 C CA . HIS A 1 86 ? 4.205 1.769 14.907 1.00 3.48 86 HIS A CA 1
ATOM 714 C C . HIS A 1 86 ? 4.928 1.274 16.151 1.00 4.39 86 HIS A C 1
ATOM 715 O O . HIS A 1 86 ? 5.664 0.297 16.126 1.00 6.96 86 HIS A O 1
ATOM 722 N N . TRP A 1 87 ? 4.722 1.953 17.261 1.00 3.97 87 TRP A N 1
ATOM 723 C CA . TRP A 1 87 ? 5.452 1.602 18.471 1.00 3.80 87 TRP A CA 1
ATOM 724 C C . TRP A 1 87 ? 4.603 0.682 19.325 1.00 4.26 87 TRP A C 1
ATOM 725 O O . TRP A 1 87 ? 3.374 0.746 19.295 1.00 3.81 87 TRP A O 1
ATOM 736 N N . HIS A 1 88 ? 5.267 -0.196 20.073 1.00 4.34 88 HIS A N 1
ATOM 737 C CA . HIS A 1 88 ? 4.574 -1.023 21.037 1.00 5.07 88 HIS A CA 1
ATOM 738 C C . HIS A 1 88 ? 5.323 -0.939 22.362 1.00 6.28 88 HIS A C 1
ATOM 739 O O . HIS A 1 88 ? 6.553 -0.834 22.394 1.00 2.80 88 HIS A O 1
ATOM 746 N N . TYR A 1 89 ? 4.558 -0.976 23.445 1.00 2.97 89 TYR A N 1
ATOM 747 C CA . TYR A 1 89 ? 5.055 -0.767 24.805 1.00 4.36 89 TYR A CA 1
ATOM 748 C C . TYR A 1 89 ? 5.711 -2.028 25.353 1.00 3.79 89 TYR A C 1
ATOM 749 O O . TYR A 1 89 ? 5.107 -3.106 25.322 1.00 3.53 89 TYR A O 1
ATOM 758 N N . LEU A 1 90 ? 6.940 -1.890 25.869 1.00 3.26 90 LEU A N 1
ATOM 759 C CA . LEU A 1 90 ? 7.633 -2.998 26.512 1.00 3.46 90 LEU A CA 1
ATOM 760 C C . LEU A 1 90 ? 7.767 -2.817 28.018 1.00 4.68 90 LEU A C 1
ATOM 761 O O . LEU A 1 90 ? 8.443 -3.626 28.656 1.00 3.81 90 LEU A O 1
ATOM 766 N N . GLY A 1 91 ? 7.132 -1.788 28.597 1.00 4.85 91 GLY A N 1
ATOM 767 C CA . GLY A 1 91 ? 7.113 -1.595 30.029 1.00 3.72 91 GLY A CA 1
ATOM 768 C C . GLY A 1 91 ? 8.318 -0.858 30.606 1.00 3.46 91 GLY A C 1
ATOM 769 O O . GLY A 1 91 ? 9.233 -0.412 29.904 1.00 3.16 91 GLY A O 1
ATOM 770 N N . PRO A 1 92 ? 8.339 -0.754 31.929 1.00 3.56 92 PRO A N 1
ATOM 771 C CA . PRO A 1 92 ? 9.464 -0.094 32.610 1.00 3.48 92 PRO A CA 1
ATOM 772 C C . PRO A 1 92 ? 10.769 -0.840 32.367 1.00 3.63 92 PRO A C 1
ATOM 773 O O . PRO A 1 92 ? 10.807 -2.073 32.321 1.00 3.89 92 PRO A O 1
ATOM 777 N N . ALA A 1 93 ? 11.846 -0.065 32.237 1.00 3.45 93 ALA A N 1
ATOM 778 C CA . ALA A 1 93 ? 13.166 -0.576 31.899 1.00 3.57 93 ALA A CA 1
ATOM 779 C C . ALA A 1 93 ? 14.187 -0.343 33.000 1.00 4.07 93 ALA A C 1
ATOM 780 O O . ALA A 1 93 ? 14.898 -1.277 33.390 1.00 4.79 93 ALA A O 1
ATOM 782 N N . ILE A 1 94 ? 14.290 0.882 33.510 1.00 3.59 94 ILE A N 1
ATOM 783 C CA . ILE A 1 94 ? 15.260 1.218 34.559 1.00 4.68 94 ILE A CA 1
ATOM 784 C C . ILE A 1 94 ? 14.529 2.003 35.647 1.00 4.72 94 ILE A C 1
ATOM 785 O O . ILE A 1 94 ? 14.006 3.093 35.375 1.00 4.30 94 ILE A O 1
ATOM 790 N N . ASP A 1 95 ? 14.474 1.443 36.891 1.00 4.16 95 ASP A N 1
ATOM 791 C CA . ASP A 1 95 ? 13.832 2.132 38.017 1.00 4.26 95 ASP A CA 1
ATOM 792 C C . ASP A 1 95 ? 14.849 2.863 38.892 1.00 5.81 95 ASP A C 1
ATOM 793 O O . ASP A 1 95 ? 16.029 2.515 38.927 1.00 4.58 95 ASP A O 1
ATOM 798 N N . PRO A 1 96 ? 14.416 3.883 39.623 1.00 4.55 96 PRO A N 1
ATOM 799 C CA . PRO A 1 96 ? 15.260 4.487 40.674 1.00 4.80 96 PRO A CA 1
ATOM 800 C C . PRO A 1 96 ? 15.293 3.624 41.933 1.00 5.58 96 PRO A C 1
ATOM 801 O O . PRO A 1 96 ? 14.797 4.014 43.010 1.00 5.89 96 PRO A O 1
ATOM 805 N N . ASP A 1 97 ? 15.873 2.429 41.802 1.00 6.21 97 ASP A N 1
ATOM 806 C CA . ASP A 1 97 ? 15.762 1.386 42.808 1.00 7.28 97 ASP A CA 1
ATOM 807 C C . ASP A 1 97 ? 17.094 1.038 43.468 1.00 8.77 97 ASP A C 1
ATOM 808 O O . ASP A 1 97 ? 17.138 0.115 44.303 1.00 8.57 97 ASP A O 1
ATOM 813 N N . SER A 1 98 ? 18.166 1.762 43.165 1.00 8.04 98 SER A N 1
ATOM 814 C CA . SER A 1 98 ? 19.488 1.465 43.695 1.00 8.45 98 SER A CA 1
ATOM 815 C C . SER A 1 98 ? 20.092 2.731 44.297 1.00 9.69 98 SER A C 1
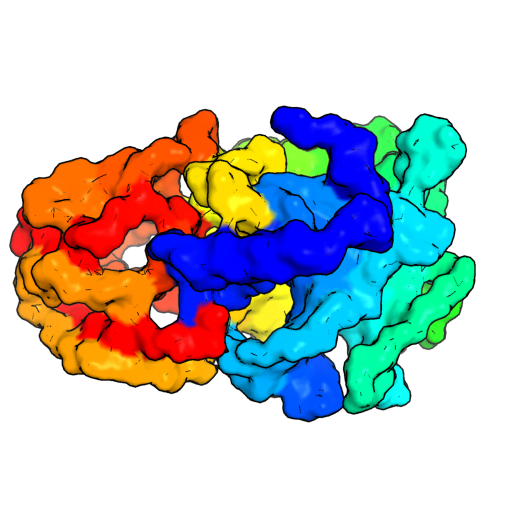ATOM 816 O O . SER A 1 98 ? 19.554 3.840 44.162 1.00 8.72 98 SER A O 1
ATOM 819 N N . ASP A 1 99 ? 21.183 2.555 45.043 1.00 11.49 99 ASP A N 1
ATOM 820 C CA . ASP A 1 99 ? 21.872 3.710 45.607 1.00 14.23 99 ASP A CA 1
ATOM 821 C C . ASP A 1 99 ? 22.231 4.727 44.516 1.00 11.65 99 ASP A C 1
ATOM 822 O O . ASP A 1 99 ? 21.938 5.925 44.650 1.00 10.74 99 ASP A O 1
ATOM 827 N N . LEU A 1 100 ? 22.811 4.249 43.402 1.00 9.94 100 LEU A N 1
ATOM 828 C CA . LEU A 1 100 ? 23.331 5.127 42.352 1.00 9.57 100 LEU A CA 1
ATOM 829 C C . LEU A 1 100 ? 22.251 5.997 41.718 1.00 8.76 100 LEU A C 1
ATOM 830 O O . LEU A 1 100 ? 22.550 7.086 41.201 1.00 5.50 100 LEU A O 1
ATOM 835 N N . ASP A 1 101 ? 21.015 5.515 41.675 1.00 5.53 101 ASP A N 1
ATOM 836 C CA . ASP A 1 101 ? 19.943 6.251 41.022 1.00 5.09 101 ASP A CA 1
ATOM 837 C C . ASP A 1 101 ? 18.761 6.432 41.972 1.00 5.18 101 ASP A C 1
ATOM 838 O O . ASP A 1 101 ? 17.602 6.453 41.550 1.00 5.22 101 ASP A O 1
ATOM 843 N N . ASN A 1 102 ? 19.041 6.614 43.269 1.00 5.59 102 ASN A N 1
ATOM 844 C CA . ASN A 1 102 ? 17.967 6.586 44.262 1.00 5.77 102 ASN A CA 1
ATOM 845 C C . ASN A 1 102 ? 16.996 7.754 44.128 1.00 7.45 102 ASN A C 1
ATOM 846 O O . ASN A 1 102 ? 15.855 7.654 44.611 1.00 5.57 102 ASN A O 1
ATOM 851 N N . ALA A 1 103 ? 17.407 8.861 43.510 1.00 5.27 103 ALA A N 1
ATOM 852 C CA . ALA A 1 103 ? 16.488 9.963 43.249 1.00 5.04 103 ALA A CA 1
ATOM 853 C C . ALA A 1 103 ? 16.297 10.175 41.752 1.00 4.85 103 ALA A C 1
ATOM 854 O O . ALA A 1 103 ? 16.006 11.290 41.301 1.00 4.73 103 ALA A O 1
ATOM 856 N N . GLY A 1 104 ? 16.428 9.103 40.975 1.00 4.41 104 GLY A N 1
ATOM 857 C CA . GLY A 1 104 ? 16.079 9.176 39.569 1.00 3.99 104 GLY A CA 1
ATOM 858 C C . GLY A 1 104 ? 17.046 8.462 38.652 1.00 3.90 104 GLY A C 1
ATOM 859 O O . GLY A 1 104 ? 18.270 8.595 38.798 1.00 5.15 104 GLY A O 1
ATOM 860 N N . ALA A 1 105 ? 16.505 7.710 37.698 1.00 3.68 105 ALA A N 1
ATOM 861 C CA . ALA A 1 105 ? 17.274 7.254 36.544 1.00 3.54 105 ALA A CA 1
ATOM 862 C C . ALA A 1 105 ? 17.067 8.296 35.452 1.00 3.21 105 ALA A C 1
ATOM 863 O O . ALA A 1 105 ? 16.075 8.266 34.714 1.00 3.04 105 ALA A O 1
ATOM 865 N N . TYR A 1 106 ? 18.000 9.247 35.384 1.00 3.25 106 TYR A N 1
ATOM 866 C CA . TYR A 1 106 ? 17.956 10.363 34.457 1.00 3.01 106 TYR A CA 1
ATOM 867 C C . TYR A 1 106 ? 18.338 9.887 33.056 1.00 2.84 106 TYR A C 1
ATOM 868 O O . TYR A 1 106 ? 18.603 8.703 32.818 1.00 2.90 106 TYR A O 1
ATOM 877 N N . SER A 1 107 ? 18.391 10.826 32.119 1.00 2.67 107 SER A N 1
ATOM 878 C CA . SER A 1 107 ? 18.486 10.487 30.704 1.00 2.50 107 SER A CA 1
ATOM 879 C C . SER A 1 107 ? 19.813 9.843 30.314 1.00 3.11 107 SER A C 1
ATOM 880 O O . SER A 1 107 ? 20.825 9.906 31.031 1.00 3.32 107 SER A O 1
ATOM 883 N N . GLY A 1 108 ? 19.796 9.214 29.142 1.00 2.96 108 GLY A N 1
ATOM 884 C CA . GLY A 1 108 ? 20.964 8.527 28.638 1.00 2.81 108 GLY A CA 1
ATOM 885 C C . GLY A 1 108 ? 20.689 7.963 27.264 1.00 2.82 108 GLY A C 1
ATOM 886 O O . GLY A 1 108 ? 19.633 8.208 26.659 1.00 2.60 108 GLY A O 1
ATOM 887 N N . SER A 1 109 ? 21.621 7.139 26.818 1.00 2.90 109 SER A N 1
ATOM 888 C CA . SER A 1 109 ? 21.709 6.694 25.439 1.00 2.90 109 SER A CA 1
ATOM 889 C C . SER A 1 109 ? 21.867 5.177 25.379 1.00 3.94 109 SER A C 1
ATOM 890 O O . SER A 1 109 ? 22.057 4.504 26.397 1.00 4.51 109 SER A O 1
ATOM 893 N N . ALA A 1 110 ? 21.830 4.627 24.168 1.00 3.03 110 ALA A N 1
ATOM 894 C CA . ALA A 1 110 ? 21.992 3.190 23.975 1.00 4.01 110 ALA A CA 1
ATOM 895 C C . ALA A 1 110 ? 23.051 2.932 22.919 1.00 4.74 110 ALA A C 1
ATOM 896 O O . ALA A 1 110 ? 23.088 3.621 21.884 1.00 3.40 110 ALA A O 1
ATOM 898 N N . MET A 1 111 ? 23.896 1.919 23.168 1.00 3.87 111 MET A N 1
ATOM 899 C CA . MET A 1 111 ? 24.919 1.523 22.201 1.00 4.72 111 MET A CA 1
ATOM 900 C C . MET A 1 111 ? 25.009 -0.001 22.151 1.00 5.65 111 MET A C 1
ATOM 901 O O . MET A 1 111 ? 25.241 -0.649 23.183 1.00 6.48 111 MET A O 1
ATOM 906 N N . GLU A 1 112 ? 24.870 -0.573 20.956 1.00 5.58 112 GLU A N 1
ATOM 907 C CA . GLU A 1 112 ? 25.051 -2.014 20.804 1.00 6.05 112 GLU A CA 1
ATOM 908 C C . GLU A 1 112 ? 26.495 -2.401 21.093 1.00 6.12 112 GLU A C 1
ATOM 909 O O . GLU A 1 112 ? 27.437 -1.713 20.694 1.00 6.05 112 GLU A O 1
ATOM 915 N N . HIS A 1 113 ? 26.667 -3.498 21.821 1.00 7.07 113 HIS A N 1
ATOM 916 C CA . HIS A 1 113 ? 27.995 -3.999 22.142 1.00 8.14 113 HIS A CA 1
ATOM 917 C C . HIS A 1 113 ? 27.948 -5.519 22.292 1.00 8.47 113 HIS A C 1
ATOM 918 O O . HIS A 1 113 ? 27.314 -6.036 23.226 1.00 6.70 113 HIS A O 1
ATOM 925 N N . ASN A 1 114 ? 28.660 -6.212 21.396 1.00 7.16 114 ASN A N 1
ATOM 926 C CA . ASN A 1 114 ? 28.813 -7.677 21.395 1.00 10.38 114 ASN A CA 1
ATOM 927 C C . ASN A 1 114 ? 27.492 -8.401 21.670 1.00 9.85 114 ASN A C 1
ATOM 928 O O . ASN A 1 114 ? 27.409 -9.316 22.499 1.00 10.81 114 ASN A O 1
ATOM 933 N N . GLY A 1 115 ? 26.439 -7.976 20.979 1.00 8.87 115 GLY A N 1
ATOM 934 C CA . GLY A 1 115 ? 25.181 -8.704 21.021 1.00 8.26 115 GLY A CA 1
ATOM 935 C C . GLY A 1 115 ? 24.242 -8.253 22.110 1.00 7.32 115 GLY A C 1
ATOM 936 O O . GLY A 1 115 ? 23.104 -8.726 22.156 1.00 7.42 115 GLY A O 1
ATOM 937 N N . LYS A 1 116 ? 24.684 -7.342 22.975 1.00 7.02 116 LYS A N 1
ATOM 938 C CA . LYS A 1 116 ? 23.860 -6.691 23.977 1.00 7.27 116 LYS A CA 1
ATOM 939 C C . LYS A 1 116 ? 23.656 -5.224 23.605 1.00 6.73 116 LYS A C 1
ATOM 940 O O . LYS A 1 116 ? 24.319 -4.679 22.707 1.00 6.77 116 LYS A O 1
ATOM 946 N N . LEU A 1 117 ? 22.744 -4.565 24.326 1.00 5.15 117 LEU A N 1
ATOM 947 C CA . LEU A 1 117 ? 22.520 -3.129 24.173 1.00 4.71 117 LEU A CA 1
ATOM 948 C C . LEU A 1 117 ? 22.894 -2.442 25.483 1.00 4.66 117 LEU A C 1
ATOM 949 O O . LEU A 1 117 ? 22.218 -2.623 26.500 1.00 5.45 117 LEU A O 1
ATOM 954 N N . LEU A 1 118 ? 23.979 -1.687 25.476 1.00 4.71 118 LEU A N 1
ATOM 955 C CA . LEU A 1 118 ? 24.381 -0.960 26.669 1.00 4.70 118 LEU A CA 1
ATOM 956 C C . LEU A 1 118 ? 23.525 0.288 26.804 1.00 4.25 118 LEU A C 1
ATOM 957 O O . LEU A 1 118 ? 23.396 1.067 25.850 1.00 4.01 118 LEU A O 1
ATOM 962 N N . LEU A 1 119 ? 22.926 0.482 27.981 1.00 4.46 119 LEU A N 1
ATOM 963 C CA . LEU A 1 119 ? 22.139 1.679 28.264 1.00 4.46 119 LEU A CA 1
ATOM 964 C C . LEU A 1 119 ? 22.939 2.502 29.272 1.00 4.57 119 LEU A C 1
ATOM 965 O O . LEU A 1 119 ? 23.087 2.103 30.439 1.00 4.15 119 LEU A O 1
ATOM 970 N N . MET A 1 120 ? 23.502 3.610 28.815 1.00 3.92 120 MET A N 1
ATOM 971 C CA . MET A 1 120 ? 24.300 4.458 29.688 1.00 3.96 120 MET A CA 1
ATOM 972 C C . MET A 1 120 ? 23.479 5.672 30.098 1.00 3.67 120 MET A C 1
ATOM 973 O O . MET A 1 120 ? 22.980 6.407 29.235 1.00 3.38 120 MET A O 1
ATOM 978 N N . TYR A 1 121 ? 23.371 5.901 31.408 1.00 3.78 121 TYR A N 1
ATOM 979 C CA . TYR A 1 121 ? 22.445 6.908 31.919 1.00 3.58 121 TYR A CA 1
ATOM 980 C C . TYR A 1 121 ? 23.030 7.522 33.186 1.00 4.01 121 TYR A C 1
ATOM 981 O O . TYR A 1 121 ? 23.999 7.011 33.759 1.00 4.15 121 TYR A O 1
ATOM 990 N N . THR A 1 122 ? 22.435 8.632 33.622 1.00 3.69 122 THR A N 1
ATOM 991 C CA . THR A 1 122 ? 22.892 9.297 34.832 1.00 4.67 122 THR A CA 1
ATOM 992 C C . THR A 1 122 ? 22.047 8.829 36.013 1.00 5.12 122 THR A C 1
ATOM 993 O O . THR A 1 122 ? 20.818 8.949 35.992 1.00 5.00 122 THR A O 1
ATOM 997 N N . GLY A 1 123 ? 22.708 8.289 37.028 1.00 6.03 123 GLY A N 1
ATOM 998 C CA . GLY A 1 123 ? 22.052 8.015 38.283 1.00 6.14 123 GLY A CA 1
ATOM 999 C C . GLY A 1 123 ? 21.976 9.319 39.041 1.00 4.66 123 GLY A C 1
ATOM 1000 O O . GLY A 1 123 ? 23.010 9.914 39.323 1.00 7.27 123 GLY A O 1
ATOM 1001 N N . ASN A 1 124 ? 20.764 9.822 39.289 1.00 5.16 124 ASN A N 1
ATOM 1002 C CA . ASN A 1 124 ? 20.552 11.051 40.060 1.00 5.22 124 ASN A CA 1
ATOM 1003 C C . ASN A 1 124 ? 20.525 10.676 41.535 1.00 6.10 124 ASN A C 1
ATOM 1004 O O . ASN A 1 124 ? 19.463 10.443 42.122 1.00 5.71 124 ASN A O 1
ATOM 1009 N N . HIS A 1 125 ? 21.702 10.621 42.148 1.00 6.15 125 HIS A N 1
ATOM 1010 C CA . HIS A 1 125 ? 21.802 10.231 43.546 1.00 7.51 125 HIS A CA 1
ATOM 1011 C C . HIS A 1 125 ? 21.622 11.440 44.467 1.00 7.63 125 HIS A C 1
ATOM 1012 O O . HIS A 1 125 ? 22.249 12.482 44.256 1.00 8.00 125 HIS A O 1
ATOM 1019 N N . ARG A 1 126 ? 20.781 11.302 45.493 1.00 6.27 126 ARG A N 1
ATOM 1020 C CA . ARG A 1 126 ? 20.696 12.287 46.579 1.00 6.62 126 ARG A CA 1
ATOM 1021 C C . ARG A 1 126 ? 21.214 11.642 47.866 1.00 7.19 126 ARG A C 1
ATOM 1022 O O . ARG A 1 126 ? 20.643 10.646 48.328 1.00 7.29 126 ARG A O 1
ATOM 1030 N N . ASP A 1 127 ? 22.293 12.193 48.437 1.00 7.58 127 ASP A N 1
ATOM 1031 C CA . ASP A 1 127 ? 22.905 11.596 49.618 1.00 8.75 127 ASP A CA 1
ATOM 1032 C C . ASP A 1 127 ? 22.082 11.927 50.865 1.00 9.02 127 ASP A C 1
ATOM 1033 O O . ASP A 1 127 ? 20.980 12.478 50.785 1.00 8.29 127 ASP A O 1
ATOM 1038 N N . GLU A 1 128 ? 22.657 11.628 52.038 1.00 9.41 128 GLU A N 1
ATOM 1039 C CA . GLU A 1 128 ? 21.953 11.780 53.312 1.00 9.74 128 GLU A CA 1
ATOM 1040 C C . GLU A 1 128 ? 21.459 13.208 53.546 1.00 10.08 128 GLU A C 1
ATOM 1041 O O . GLU A 1 128 ? 20.452 13.405 54.235 1.00 9.74 128 GLU A O 1
ATOM 1043 N N . ASP A 1 129 ? 22.160 14.211 53.009 1.00 10.11 129 ASP A N 1
ATOM 1044 C CA . ASP A 1 129 ? 21.798 15.614 53.182 1.00 10.40 129 ASP A CA 1
ATOM 1045 C C . ASP A 1 129 ? 20.990 16.174 52.018 1.00 9.41 129 ASP A C 1
ATOM 1046 O O . ASP A 1 129 ? 20.795 17.396 51.968 1.00 9.17 129 ASP A O 1
ATOM 1051 N N . TRP A 1 130 ? 20.561 15.325 51.069 1.00 8.40 130 TRP A N 1
ATOM 1052 C CA . TRP A 1 130 ? 19.928 15.761 49.819 1.00 7.81 130 TRP A CA 1
ATOM 1053 C C . TRP A 1 130 ? 20.911 16.524 48.922 1.00 9.99 130 TRP A C 1
ATOM 1054 O O . TRP A 1 130 ? 20.510 17.361 48.117 1.00 7.33 130 TRP A O 1
ATOM 1065 N N . THR A 1 131 ? 22.213 16.264 49.065 1.00 7.90 131 THR A N 1
ATOM 1066 C CA . THR A 1 131 ? 23.178 16.714 48.069 1.00 8.95 131 THR A CA 1
ATOM 1067 C C . THR A 1 131 ? 23.107 15.806 46.843 1.00 8.11 131 THR A C 1
ATOM 1068 O O . THR A 1 131 ? 23.180 14.580 46.963 1.00 8.16 131 THR A O 1
ATOM 1072 N N . ARG A 1 132 ? 22.959 16.411 45.666 1.00 7.43 132 ARG A N 1
ATOM 1073 C CA . ARG A 1 132 ? 22.927 15.647 44.421 1.00 6.80 132 ARG A CA 1
ATOM 1074 C C . ARG A 1 132 ? 24.344 15.254 44.016 1.00 7.09 132 ARG A C 1
ATOM 1075 O O . ARG A 1 132 ? 25.216 16.118 43.875 1.00 7.38 132 ARG A O 1
ATOM 1083 N N . ILE A 1 133 ? 24.561 13.956 43.814 1.00 6.61 133 ILE A N 1
ATOM 1084 C CA . ILE A 1 133 ? 25.823 13.416 43.322 1.00 7.29 133 ILE A CA 1
ATOM 1085 C C . ILE A 1 133 ? 25.495 12.655 42.042 1.00 6.32 133 ILE A C 1
ATOM 1086 O O . ILE A 1 133 ? 24.849 11.599 42.086 1.00 6.06 133 ILE A O 1
ATOM 1091 N N . PRO A 1 134 ? 25.903 13.153 40.881 1.00 5.88 134 PRO A N 1
ATOM 1092 C CA . PRO A 1 134 ? 25.531 12.487 39.627 1.00 5.46 134 PRO A CA 1
ATOM 1093 C C . PRO A 1 134 ? 26.536 11.385 39.307 1.00 7.20 134 PRO A C 1
ATOM 1094 O O . PRO A 1 134 ? 27.748 11.608 39.355 1.00 5.97 134 PRO A O 1
ATOM 1098 N N . TYR A 1 135 ? 26.017 10.194 38.994 1.00 7.57 135 TYR A N 1
ATOM 1099 C CA . TYR A 1 135 ? 26.818 9.032 38.615 1.00 7.89 135 TYR A CA 1
ATOM 1100 C C . TYR A 1 135 ? 26.467 8.619 37.194 1.00 7.31 135 TYR A C 1
ATOM 1101 O O . TYR A 1 135 ? 25.295 8.636 36.811 1.00 7.80 135 TYR A O 1
ATOM 1110 N N . GLN A 1 136 ? 27.469 8.248 36.406 1.00 7.01 136 GLN A N 1
ATOM 1111 C CA . GLN A 1 136 ? 27.201 7.748 35.061 1.00 5.10 136 GLN A CA 1
ATOM 1112 C C . GLN A 1 136 ? 27.270 6.229 35.121 1.00 7.25 136 GLN A C 1
ATOM 1113 O O . GLN A 1 136 ? 28.305 5.667 35.512 1.00 7.67 136 GLN A O 1
ATOM 1119 N N . VAL A 1 137 ? 26.169 5.573 34.758 1.00 5.00 137 VAL A N 1
ATOM 1120 C CA . VAL A 1 137 ? 25.979 4.141 34.967 1.00 5.89 137 VAL A CA 1
ATOM 1121 C C . VAL A 1 137 ? 25.795 3.459 33.612 1.00 5.26 137 VAL A C 1
ATOM 1122 O O . VAL A 1 137 ? 25.063 3.963 32.753 1.00 4.90 137 VAL A O 1
ATOM 1126 N N . ILE A 1 138 ? 26.426 2.304 33.425 1.00 5.47 138 ILE A N 1
ATOM 1127 C CA . ILE A 1 138 ? 26.234 1.532 32.198 1.00 5.50 138 ILE A CA 1
ATOM 1128 C C . ILE A 1 138 ? 25.474 0.260 32.553 1.00 5.92 138 ILE A C 1
ATOM 1129 O O . ILE A 1 138 ? 26.035 -0.704 33.092 1.00 6.90 138 ILE A O 1
ATOM 1134 N N . ALA A 1 139 ? 24.189 0.250 32.238 1.00 5.50 139 ALA A N 1
ATOM 1135 C CA . ALA A 1 139 ? 23.392 -0.958 32.370 1.00 6.12 139 ALA A CA 1
ATOM 1136 C C . ALA A 1 139 ? 23.433 -1.739 31.064 1.00 6.46 139 ALA A C 1
ATOM 1137 O O . ALA A 1 139 ? 23.946 -1.258 30.050 1.00 4.98 139 ALA A O 1
ATOM 1139 N N . GLU A 1 140 ? 22.869 -2.953 31.078 1.00 8.46 140 GLU A N 1
ATOM 1140 C CA . GLU A 1 140 ? 22.944 -3.825 29.912 1.00 10.06 140 GLU A CA 1
ATOM 1141 C C . GLU A 1 140 ? 21.610 -4.508 29.625 1.00 7.72 140 GLU A C 1
ATOM 1142 O O . GLU A 1 140 ? 20.984 -5.064 30.528 1.00 6.86 140 GLU A O 1
ATOM 1148 N N . MET A 1 141 ? 21.184 -4.482 28.369 1.00 5.94 141 MET A N 1
ATOM 1149 C CA . MET A 1 141 ? 19.947 -5.118 27.952 1.00 5.51 141 MET A CA 1
ATOM 1150 C C . MET A 1 141 ? 20.281 -6.273 27.029 1.00 6.48 141 MET A C 1
ATOM 1151 O O . MET A 1 141 ? 21.193 -6.153 26.210 1.00 6.03 141 MET A O 1
ATOM 1156 N N . ASP A 1 142 ? 19.544 -7.391 27.157 1.00 6.38 142 ASP A N 1
ATOM 1157 C CA . ASP A 1 142 ? 19.811 -8.556 26.338 1.00 7.23 142 ASP A CA 1
ATOM 1158 C C . ASP A 1 142 ? 18.745 -8.688 25.246 1.00 8.69 142 ASP A C 1
ATOM 1159 O O . ASP A 1 142 ? 17.906 -7.790 25.033 1.00 5.35 142 ASP A O 1
ATOM 1164 N N . GLU A 1 143 ? 18.808 -9.800 24.507 1.00 10.74 143 GLU A N 1
ATOM 1165 C CA . GLU A 1 143 ? 17.937 -9.940 23.353 1.00 13.60 143 GLU A CA 1
ATOM 1166 C C . GLU A 1 143 ? 16.478 -10.202 23.723 1.00 10.58 143 GLU A C 1
ATOM 1167 O O . GLU A 1 143 ? 15.636 -10.278 22.824 1.00 9.91 143 GLU A O 1
ATOM 1173 N N . ASN A 1 144 ? 16.163 -10.396 25.004 1.00 8.08 144 ASN A N 1
ATOM 1174 C CA . ASN A 1 144 ? 14.780 -10.490 25.454 1.00 7.88 144 ASN A CA 1
ATOM 1175 C C . ASN A 1 144 ? 14.294 -9.190 26.068 1.00 6.96 144 ASN A C 1
ATOM 1176 O O . ASN A 1 144 ? 13.264 -9.187 26.754 1.00 7.31 144 ASN A O 1
ATOM 1181 N N . ASN A 1 145 ? 15.057 -8.110 25.890 1.00 5.68 145 ASN A N 1
ATOM 1182 C CA . ASN A 1 145 ? 14.757 -6.801 26.462 1.00 6.09 145 ASN A CA 1
ATOM 1183 C C . ASN A 1 145 ? 14.826 -6.809 27.987 1.00 6.23 145 ASN A C 1
ATOM 1184 O O . ASN A 1 145 ? 14.203 -5.973 28.645 1.00 5.96 145 ASN A O 1
ATOM 1189 N N . HIS A 1 146 ? 15.617 -7.719 28.554 1.00 7.71 146 HIS A N 1
ATOM 1190 C CA . HIS A 1 146 ? 15.828 -7.790 29.995 1.00 8.09 146 HIS A CA 1
ATOM 1191 C C . HIS A 1 146 ? 17.108 -7.061 30.383 1.00 8.21 146 HIS A C 1
ATOM 1192 O O . HIS A 1 146 ? 18.138 -7.203 29.721 1.00 5.57 146 HIS A O 1
ATOM 1199 N N . ILE A 1 147 ? 17.044 -6.290 31.463 1.00 7.94 147 ILE A N 1
ATOM 1200 C CA . ILE A 1 147 ? 18.073 -5.307 31.790 1.00 8.26 147 ILE A CA 1
ATOM 1201 C C . ILE A 1 147 ? 18.719 -5.671 33.120 1.00 8.94 147 ILE A C 1
ATOM 1202 O O . ILE A 1 147 ? 18.022 -5.978 34.095 1.00 8.85 147 ILE A O 1
ATOM 1207 N N . THR A 1 148 ? 20.050 -5.636 33.157 1.00 8.95 148 THR A N 1
ATOM 1208 C CA . THR A 1 148 ? 20.826 -5.806 34.379 1.00 11.09 148 THR A CA 1
ATOM 1209 C C . THR A 1 148 ? 21.571 -4.509 34.664 1.00 10.98 148 THR A C 1
ATOM 1210 O O . THR A 1 148 ? 21.992 -3.811 33.735 1.00 10.49 148 THR A O 1
ATOM 1214 N N . LYS A 1 149 ? 21.711 -4.181 35.926 1.00 11.37 149 LYS A N 1
ATOM 1215 C CA . LYS A 1 149 ? 22.312 -2.953 36.427 1.00 11.42 149 LYS A CA 1
ATOM 1216 C C . LYS A 1 149 ? 23.597 -3.283 37.168 1.00 12.61 149 LYS A C 1
ATOM 1217 O O . LYS A 1 149 ? 23.611 -4.240 37.949 1.00 13.46 149 LYS A O 1
ATOM 1223 N N . PRO A 1 150 ? 24.668 -2.513 37.000 1.00 12.88 150 PRO A N 1
ATOM 1224 C CA . PRO A 1 150 ? 25.877 -2.769 37.785 1.00 14.11 150 PRO A CA 1
ATOM 1225 C C . PRO A 1 150 ? 25.752 -2.171 39.176 1.00 15.79 150 PRO A C 1
ATOM 1226 O O . PRO A 1 150 ? 24.902 -1.316 39.453 1.00 16.18 150 PRO A O 1
ATOM 1230 N N . ASP A 1 151 ? 26.636 -2.622 40.054 1.00 17.67 151 ASP A N 1
ATOM 1231 C CA . ASP A 1 151 ? 26.704 -2.053 41.392 1.00 19.82 151 ASP A CA 1
ATOM 1232 C C . ASP A 1 151 ? 27.608 -0.826 41.474 1.00 18.06 151 ASP A C 1
ATOM 1233 O O . ASP A 1 151 ? 27.570 -0.119 42.487 1.00 19.08 151 ASP A O 1
ATOM 1236 N N . ALA A 1 152 ? 28.408 -0.542 40.446 1.00 15.76 152 ALA A N 1
ATOM 1237 C CA . ALA A 1 152 ? 29.327 0.590 40.499 1.00 14.67 152 ALA A CA 1
ATOM 1238 C C . ALA A 1 152 ? 29.176 1.466 39.262 1.00 12.61 152 ALA A C 1
ATOM 1239 O O . ALA A 1 152 ? 28.803 1.002 38.172 1.00 12.05 152 ALA A O 1
ATOM 1241 N N . ALA A 1 153 ? 29.465 2.749 39.454 1.00 11.41 153 ALA A N 1
ATOM 1242 C CA . ALA A 1 153 ? 29.354 3.720 38.380 1.00 9.56 153 ALA A CA 1
ATOM 1243 C C . ALA A 1 153 ? 30.493 3.552 37.380 1.00 9.21 153 ALA A C 1
ATOM 1244 O O . ALA A 1 153 ? 31.592 3.102 37.718 1.00 8.96 153 ALA A O 1
ATOM 1246 N N . ALA A 1 154 ? 30.229 3.929 36.131 1.00 9.14 154 ALA A N 1
ATOM 1247 C CA . ALA A 1 154 ? 31.314 3.951 35.155 1.00 10.03 154 ALA A CA 1
ATOM 1248 C C . ALA A 1 154 ? 32.160 5.209 35.288 1.00 10.63 154 ALA A C 1
ATOM 1249 O O . ALA A 1 154 ? 33.388 5.162 35.121 1.00 7.36 154 ALA A O 1
ATOM 1251 N N . ILE A 1 155 ? 31.518 6.356 35.524 1.00 6.63 155 ILE A N 1
ATOM 1252 C CA . ILE A 1 155 ? 32.219 7.626 35.646 1.00 7.35 155 ILE A CA 1
ATOM 1253 C C . ILE A 1 155 ? 31.725 8.331 36.909 1.00 7.40 155 ILE A C 1
ATOM 1254 O O . ILE A 1 155 ? 30.535 8.649 37.026 1.00 6.48 155 ILE A O 1
ATOM 1259 N N . LEU A 1 156 ? 32.612 8.535 37.841 1.00 7.79 156 LEU A N 1
ATOM 1260 C CA . LEU A 1 156 ? 32.372 9.312 39.046 1.00 9.04 156 LEU A CA 1
ATOM 1261 C C . LEU A 1 156 ? 32.459 10.806 38.728 1.00 9.85 156 LEU A C 1
ATOM 1262 O O . LEU A 1 156 ? 33.180 11.205 37.801 1.00 9.41 156 LEU A O 1
ATOM 1267 N N . PRO A 1 157 ? 31.730 11.652 39.462 1.00 10.94 157 PRO A N 1
ATOM 1268 C CA . PRO A 1 157 ? 31.754 13.104 39.174 1.00 11.23 157 PRO A CA 1
ATOM 1269 C C . PRO A 1 157 ? 33.128 13.689 39.459 1.00 11.61 157 PRO A C 1
ATOM 1270 O O . PRO A 1 157 ? 33.634 13.574 40.584 1.00 11.32 157 PRO A O 1
ATOM 1274 N N . PRO A 1 158 ? 33.773 14.306 38.466 1.00 12.06 158 PRO A N 1
ATOM 1275 C CA . PRO A 1 158 ? 35.086 14.927 38.687 1.00 14.18 158 PRO A CA 1
ATOM 1276 C C . PRO A 1 158 ? 34.991 16.260 39.434 1.00 16.35 158 PRO A C 1
ATOM 1277 O O . PRO A 1 158 ? 33.918 16.851 39.597 1.00 14.83 158 PRO A O 1
ATOM 1281 N N . GLU A 1 159 ? 36.161 16.755 39.863 1.00 19.49 159 GLU A N 1
ATOM 1282 C CA . GLU A 1 159 ? 36.189 17.943 40.717 1.00 22.60 159 GLU A CA 1
ATOM 1283 C C . GLU A 1 159 ? 35.765 19.209 39.974 1.00 20.11 159 GLU A C 1
ATOM 1284 O O . GLU A 1 159 ? 35.218 20.128 40.594 1.00 20.24 159 GLU A O 1
ATOM 1290 N N . HIS A 1 160 ? 35.990 19.279 38.661 1.00 17.92 160 HIS A N 1
ATOM 1291 C CA . HIS A 1 160 ? 35.818 20.554 37.969 1.00 15.55 160 HIS A CA 1
ATOM 1292 C C . HIS A 1 160 ? 34.362 20.868 37.590 1.00 12.30 160 HIS A C 1
ATOM 1293 O O . HIS A 1 160 ? 34.094 21.981 37.107 1.00 10.83 160 HIS A O 1
ATOM 1300 N N . VAL A 1 161 ? 33.417 19.944 37.802 1.00 10.63 161 VAL A N 1
ATOM 1301 C CA . VAL A 1 161 ? 32.017 20.149 37.435 1.00 9.04 161 VAL A CA 1
ATOM 1302 C C . VAL A 1 161 ? 31.196 20.309 38.711 1.00 8.54 161 VAL A C 1
ATOM 1303 O O . VAL A 1 161 ? 31.567 19.803 39.778 1.00 9.23 161 VAL A O 1
ATOM 1307 N N . SER A 1 162 ? 30.096 21.053 38.606 1.00 7.93 162 SER A N 1
ATOM 1308 C CA . SER A 1 162 ? 29.157 21.196 39.720 1.00 8.34 162 SER A CA 1
ATOM 1309 C C . SER A 1 162 ? 28.299 19.925 39.834 1.00 8.18 162 SER A C 1
ATOM 1310 O O . SER A 1 162 ? 28.610 18.887 39.246 1.00 8.14 162 SER A O 1
ATOM 1313 N N . GLU A 1 163 ? 27.191 19.988 40.584 1.00 7.70 163 GLU A N 1
ATOM 1314 C CA . GLU A 1 163 ? 26.266 18.858 40.634 1.00 7.98 163 GLU A CA 1
ATOM 1315 C C . GLU A 1 163 ? 25.610 18.566 39.292 1.00 6.19 163 GLU A C 1
ATOM 1316 O O . GLU A 1 163 ? 24.915 17.547 39.175 1.00 5.39 163 GLU A O 1
ATOM 1322 N N . HIS A 1 164 ? 25.768 19.445 38.294 1.00 6.07 164 HIS A N 1
ATOM 1323 C CA . HIS A 1 164 ? 25.070 19.311 37.009 1.00 5.90 164 HIS A CA 1
ATOM 1324 C C . HIS A 1 164 ? 26.038 18.690 36.008 1.00 6.38 164 HIS A C 1
ATOM 1325 O O . HIS A 1 164 ? 26.935 19.363 35.490 1.00 5.26 164 HIS A O 1
ATOM 1332 N N . PHE A 1 165 ? 25.838 17.410 35.728 1.00 4.84 165 PHE A N 1
ATOM 1333 C CA . PHE A 1 165 ? 26.824 16.591 35.034 1.00 4.90 165 PHE A CA 1
ATOM 1334 C C . PHE A 1 165 ? 26.137 15.304 34.643 1.00 5.03 165 PHE A C 1
ATOM 1335 O O . PHE A 1 165 ? 26.055 14.390 35.467 1.00 6.01 165 PHE A O 1
ATOM 1343 N N . ARG A 1 166 ? 25.611 15.217 33.415 1.00 4.25 166 ARG A N 1
ATOM 1344 C CA . ARG A 1 166 ? 24.574 14.217 33.165 1.00 3.93 166 ARG A CA 1
ATOM 1345 C C . ARG A 1 166 ? 24.274 14.110 31.673 1.00 3.64 166 ARG A C 1
ATOM 1346 O O . ARG A 1 166 ? 24.768 14.887 30.854 1.00 3.67 166 ARG A O 1
ATOM 1354 N N . ASP A 1 167 ? 23.449 13.111 31.348 1.00 3.55 167 ASP A N 1
ATOM 1355 C CA . ASP A 1 167 ? 22.865 12.818 30.050 1.00 3.61 167 ASP A CA 1
ATOM 1356 C C . ASP A 1 167 ? 23.902 12.226 29.090 1.00 3.54 167 ASP A C 1
ATOM 1357 O O . ASP A 1 167 ? 24.109 12.761 27.986 1.00 3.19 167 ASP A O 1
ATOM 1362 N N . PRO A 1 168 ? 24.553 11.113 29.456 1.00 3.44 168 PRO A N 1
ATOM 1363 C CA . PRO A 1 168 ? 25.683 10.631 28.642 1.00 3.65 168 PRO A CA 1
ATOM 1364 C C . PRO A 1 168 ? 25.227 10.112 27.295 1.00 3.45 168 PRO A C 1
ATOM 1365 O O . PRO A 1 168 ? 24.244 9.368 27.190 1.00 4.18 168 PRO A O 1
ATOM 1369 N N . GLN A 1 169 ? 25.975 10.479 26.262 1.00 3.56 169 GLN A N 1
ATOM 1370 C CA . GLN A 1 169 ? 25.866 9.844 24.946 1.00 3.49 169 GLN A CA 1
ATOM 1371 C C . GLN A 1 169 ? 27.093 8.962 24.738 1.00 3.86 169 GLN A C 1
ATOM 1372 O O . GLN A 1 169 ? 28.219 9.473 24.605 1.00 4.15 169 GLN A O 1
ATOM 1378 N N . LEU A 1 170 ? 26.864 7.646 24.708 1.00 3.89 170 LEU A N 1
ATOM 1379 C CA . LEU A 1 170 ? 27.902 6.632 24.515 1.00 4.27 170 LEU A CA 1
ATOM 1380 C C . LEU A 1 170 ? 27.866 6.139 23.067 1.00 4.29 170 LEU A C 1
ATOM 1381 O O . LEU A 1 170 ? 26.804 5.749 22.576 1.00 4.03 170 LEU A O 1
ATOM 1386 N N . PHE A 1 171 ? 29.019 6.110 22.400 1.00 4.98 171 PHE A N 1
ATOM 1387 C CA . PHE A 1 171 ? 29.052 5.625 21.019 1.00 4.71 171 PHE A CA 1
ATOM 1388 C C . PHE A 1 171 ? 30.474 5.223 20.665 1.00 10.06 171 PHE A C 1
ATOM 1389 O O . PHE A 1 171 ? 31.431 5.542 21.376 1.00 9.55 171 PHE A O 1
ATOM 1397 N N . LYS A 1 172 ? 30.598 4.530 19.540 1.00 11.97 172 LYS A N 1
ATOM 1398 C CA . LYS A 1 172 ? 31.878 4.115 18.985 1.00 14.69 172 LYS A CA 1
ATOM 1399 C C . LYS A 1 172 ? 32.235 5.026 17.812 1.00 15.14 172 LYS A C 1
ATOM 1400 O O . LYS A 1 172 ? 31.377 5.323 16.972 1.00 14.20 172 LYS A O 1
ATOM 1405 N N . HIS A 1 173 ? 33.486 5.490 17.776 1.00 16.11 173 HIS A N 1
ATOM 1406 C CA . HIS A 1 173 ? 33.930 6.378 16.706 1.00 18.18 173 HIS A CA 1
ATOM 1407 C C . HIS A 1 173 ? 35.448 6.373 16.644 1.00 21.46 173 HIS A C 1
ATOM 1408 O O . HIS A 1 173 ? 36.110 6.331 17.683 1.00 21.08 173 HIS A O 1
ATOM 1415 N N . ASP A 1 174 ? 35.992 6.416 15.421 1.00 25.43 174 ASP A N 1
ATOM 1416 C CA . ASP A 1 174 ? 37.440 6.489 15.213 1.00 29.36 174 ASP A CA 1
ATOM 1417 C C . ASP A 1 174 ? 38.162 5.328 15.883 1.00 27.90 174 ASP A C 1
ATOM 1418 O O . ASP A 1 174 ? 39.278 5.493 16.382 1.00 28.68 174 ASP A O 1
ATOM 1423 N N . GLY A 1 175 ? 37.517 4.166 15.948 1.00 25.91 175 GLY A N 1
ATOM 1424 C CA . GLY A 1 175 ? 38.088 3.009 16.618 1.00 25.02 175 GLY A CA 1
ATOM 1425 C C . GLY A 1 175 ? 38.049 2.986 18.145 1.00 22.51 175 GLY A C 1
ATOM 1426 O O . GLY A 1 175 ? 38.569 2.032 18.739 1.00 22.43 175 GLY A O 1
ATOM 1427 N N . LYS A 1 176 ? 37.461 3.981 18.822 1.00 19.34 176 LYS A N 1
ATOM 1428 C CA . LYS A 1 176 ? 37.392 3.906 20.279 1.00 17.59 176 LYS A CA 1
ATOM 1429 C C . LYS A 1 176 ? 36.003 4.321 20.756 1.00 14.25 176 LYS A C 1
ATOM 1430 O O . LYS A 1 176 ? 35.124 4.677 19.964 1.00 12.73 176 LYS A O 1
ATOM 1435 N N . TYR A 1 177 ? 35.806 4.271 22.070 1.00 12.56 177 TYR A N 1
ATOM 1436 C CA . TYR A 1 177 ? 34.522 4.600 22.668 1.00 10.41 177 TYR A CA 1
ATOM 1437 C C . TYR A 1 177 ? 34.562 6.018 23.227 1.00 9.09 177 TYR A C 1
ATOM 1438 O O . TYR A 1 177 ? 35.558 6.437 23.828 1.00 9.41 177 TYR A O 1
ATOM 1447 N N . TYR A 1 178 ? 33.471 6.745 23.039 1.00 8.01 178 TYR A N 1
ATOM 1448 C CA . TYR A 1 178 ? 33.353 8.097 23.559 1.00 7.66 178 TYR A CA 1
ATOM 1449 C C . TYR A 1 178 ? 32.069 8.245 24.352 1.00 6.55 178 TYR A C 1
ATOM 1450 O O . TYR A 1 178 ? 31.045 7.620 24.056 1.00 5.97 178 TYR A O 1
ATOM 1459 N N . VAL A 1 179 ? 32.140 9.116 25.341 1.00 5.46 179 VAL A N 1
ATOM 1460 C CA . VAL A 1 179 ? 30.983 9.548 26.097 1.00 5.34 179 VAL A CA 1
ATOM 1461 C C . VAL A 1 179 ? 30.977 11.066 26.067 1.00 5.07 179 VAL A C 1
ATOM 1462 O O . VAL A 1 179 ? 31.982 11.699 26.414 1.00 5.35 179 VAL A O 1
ATOM 1466 N N . LEU A 1 180 ? 29.864 11.640 25.623 1.00 4.61 180 LEU A N 1
ATOM 1467 C CA . LEU A 1 180 ? 29.612 13.073 25.697 1.00 5.50 180 LEU A CA 1
ATOM 1468 C C . LEU A 1 180 ? 28.632 13.336 26.830 1.00 5.66 180 LEU A C 1
ATOM 1469 O O . LEU A 1 180 ? 27.568 12.705 26.890 1.00 6.04 180 LEU A O 1
ATOM 1474 N N . LEU A 1 181 ? 28.975 14.275 27.698 1.00 5.38 181 LEU A N 1
ATOM 1475 C CA . LEU A 1 181 ? 28.152 14.595 28.860 1.00 5.27 181 LEU A CA 1
ATOM 1476 C C . LEU A 1 181 ? 27.835 16.079 28.905 1.00 4.83 181 LEU A C 1
ATOM 1477 O O . LEU A 1 181 ? 28.693 16.927 28.616 1.00 4.58 181 LEU A O 1
ATOM 1482 N N . GLY A 1 182 ? 26.598 16.388 29.288 1.00 4.38 182 GLY A N 1
ATOM 1483 C CA . GLY A 1 182 ? 26.253 17.758 29.615 1.00 4.77 182 GLY A CA 1
ATOM 1484 C C . GLY A 1 182 ? 26.845 18.145 30.954 1.00 6.06 182 GLY A C 1
ATOM 1485 O O . GLY A 1 182 ? 26.723 17.400 31.938 1.00 7.12 182 GLY A O 1
ATOM 1486 N N . ALA A 1 183 ? 27.440 19.343 31.018 1.00 6.08 183 ALA A N 1
ATOM 1487 C CA . ALA A 1 183 ? 28.189 19.741 32.203 1.00 5.10 183 ALA A CA 1
ATOM 1488 C C . ALA A 1 183 ? 28.078 21.237 32.484 1.00 5.30 183 ALA A C 1
ATOM 1489 O O . ALA A 1 183 ? 28.008 22.071 31.567 1.00 5.28 183 ALA A O 1
ATOM 1491 N N . GLN A 1 184 ? 28.080 21.561 33.774 1.00 5.55 184 GLN A N 1
ATOM 1492 C CA . GLN A 1 184 ? 28.274 22.919 34.246 1.00 6.16 184 GLN A CA 1
ATOM 1493 C C . GLN A 1 184 ? 29.622 22.983 34.959 1.00 6.75 184 GLN A C 1
ATOM 1494 O O . GLN A 1 184 ? 29.881 22.225 35.907 1.00 6.56 184 GLN A O 1
ATOM 1500 N N . ASP A 1 185 ? 30.476 23.881 34.498 1.00 7.55 185 ASP A N 1
ATOM 1501 C CA . ASP A 1 185 ? 31.774 24.060 35.135 1.00 8.24 185 ASP A CA 1
ATOM 1502 C C . ASP A 1 185 ? 31.588 24.594 36.549 1.00 8.46 185 ASP A C 1
ATOM 1503 O O . ASP A 1 185 ? 30.816 25.533 36.768 1.00 7.63 185 ASP A O 1
ATOM 1508 N N . ALA A 1 186 ? 32.292 23.991 37.513 1.00 8.93 186 ALA A N 1
ATOM 1509 C CA . ALA A 1 186 ? 32.099 24.367 38.915 1.00 10.64 186 ALA A CA 1
ATOM 1510 C C . ALA A 1 186 ? 32.520 25.816 39.189 1.00 12.23 186 ALA A C 1
ATOM 1511 O O . ALA A 1 186 ? 31.894 26.500 40.009 1.00 12.37 186 ALA A O 1
ATOM 1513 N N . GLU A 1 187 ? 33.558 26.316 38.512 1.00 13.32 187 GLU A N 1
ATOM 1514 C CA . GLU A 1 187 ? 34.049 27.663 38.816 1.00 15.32 187 GLU A CA 1
ATOM 1515 C C . GLU A 1 187 ? 33.303 28.742 38.023 1.00 13.75 187 GLU A C 1
ATOM 1516 O O . GLU A 1 187 ? 32.873 29.754 38.583 1.00 13.51 187 GLU A O 1
ATOM 1519 N N . THR A 1 188 ? 33.124 28.551 36.723 1.00 12.85 188 THR A N 1
ATOM 1520 C CA . THR A 1 188 ? 32.471 29.584 35.931 1.00 11.86 188 THR A CA 1
ATOM 1521 C C . THR A 1 188 ? 30.953 29.469 35.915 1.00 11.00 188 THR A C 1
ATOM 1522 O O . THR A 1 188 ? 30.279 30.444 35.558 1.00 9.89 188 THR A O 1
ATOM 1526 N N . LYS A 1 189 ? 30.403 28.301 36.268 1.00 11.64 189 LYS A N 1
ATOM 1527 C CA . LYS A 1 189 ? 28.964 28.024 36.155 1.00 12.89 189 LYS A CA 1
ATOM 1528 C C . LYS A 1 189 ? 28.460 28.132 34.708 1.00 12.24 189 LYS A C 1
ATOM 1529 O O . LYS A 1 189 ? 27.330 28.557 34.470 1.00 8.57 189 LYS A O 1
ATOM 1535 N N . SER A 1 190 ? 29.297 27.746 33.736 1.00 15.02 190 SER A N 1
ATOM 1536 C CA A SER A 1 190 ? 28.956 27.788 32.318 0.50 15.26 190 SER A CA 1
ATOM 1537 C CA B SER A 1 190 ? 28.942 27.792 32.323 0.50 15.26 190 SER A CA 1
ATOM 1538 C C . SER A 1 190 ? 28.695 26.384 31.786 1.00 6.33 190 SER A C 1
ATOM 1539 O O . SER A 1 190 ? 29.233 25.396 32.298 1.00 8.52 190 SER A O 1
ATOM 1544 N N . GLY A 1 191 ? 27.874 26.305 30.745 1.00 5.95 191 GLY A N 1
ATOM 1545 C CA . GLY A 1 191 ? 27.488 25.022 30.161 1.00 6.69 191 GLY A CA 1
ATOM 1546 C C . GLY A 1 191 ? 28.513 24.504 29.159 1.00 6.82 191 GLY A C 1
ATOM 1547 O O . GLY A 1 191 ? 29.056 25.261 28.359 1.00 6.67 191 GLY A O 1
ATOM 1548 N N . HIS A 1 192 ? 28.742 23.192 29.195 1.00 5.41 192 HIS A N 1
ATOM 1549 C CA . HIS A 1 192 ? 29.754 22.562 28.362 1.00 5.54 192 HIS A CA 1
ATOM 1550 C C . HIS A 1 192 ? 29.293 21.166 27.964 1.00 7.06 192 HIS A C 1
ATOM 1551 O O . HIS A 1 192 ? 28.457 20.554 28.632 1.00 7.03 192 HIS A O 1
ATOM 1558 N N . ILE A 1 193 ? 29.893 20.654 26.898 1.00 5.19 193 ILE A N 1
ATOM 1559 C CA . ILE A 1 193 ? 29.819 19.235 26.540 1.00 5.43 193 ILE A CA 1
ATOM 1560 C C . ILE A 1 193 ? 31.180 18.639 26.897 1.00 6.07 193 ILE A C 1
ATOM 1561 O O . ILE A 1 193 ? 32.199 19.024 26.324 1.00 6.61 193 ILE A O 1
ATOM 1566 N N . ASP A 1 194 ? 31.214 17.760 27.892 1.00 6.43 194 ASP A N 1
ATOM 1567 C CA . ASP A 1 194 ? 32.463 17.207 28.403 1.00 6.81 194 ASP A CA 1
ATOM 1568 C C . ASP A 1 194 ? 32.706 15.859 27.725 1.00 7.11 194 ASP A C 1
ATOM 1569 O O . ASP A 1 194 ? 31.766 15.078 27.524 1.00 7.36 194 ASP A O 1
ATOM 1574 N N . ILE A 1 195 ? 33.957 15.593 27.354 1.00 7.04 195 ILE A N 1
ATOM 1575 C CA . ILE A 1 195 ? 34.293 14.443 26.514 1.00 7.21 195 ILE A CA 1
ATOM 1576 C C . ILE A 1 195 ? 35.079 13.424 27.330 1.00 6.99 195 ILE A C 1
ATOM 1577 O O . ILE A 1 195 ? 36.051 13.779 28.016 1.00 7.00 195 ILE A O 1
ATOM 1582 N N . TYR A 1 196 ? 34.689 12.155 27.206 1.00 6.67 196 TYR A N 1
ATOM 1583 C CA . TYR A 1 196 ? 35.370 11.024 27.815 1.00 8.45 196 TYR A CA 1
ATOM 1584 C C . TYR A 1 196 ? 35.679 10.013 26.726 1.00 8.48 196 TYR A C 1
ATOM 1585 O O . TYR A 1 196 ? 34.915 9.873 25.770 1.00 8.17 196 TYR A O 1
ATOM 1594 N N . GLU A 1 197 ? 36.803 9.314 26.859 1.00 9.54 197 GLU A N 1
ATOM 1595 C CA . GLU A 1 197 ? 37.156 8.326 25.849 1.00 11.39 197 GLU A CA 1
ATOM 1596 C C . GLU A 1 197 ? 37.687 7.071 26.526 1.00 11.65 197 GLU A C 1
ATOM 1597 O O . GLU A 1 197 ? 38.232 7.117 27.640 1.00 12.35 197 GLU A O 1
ATOM 1603 N N . SER A 1 198 ? 37.479 5.939 25.859 1.00 7.88 198 SER A N 1
ATOM 1604 C CA . SER A 1 198 ? 37.915 4.661 26.400 1.00 11.05 198 SER A CA 1
ATOM 1605 C C . SER A 1 198 ? 38.198 3.715 25.248 1.00 11.87 198 SER A C 1
ATOM 1606 O O . SER A 1 198 ? 37.556 3.792 24.193 1.00 8.15 198 SER A O 1
ATOM 1609 N N . ASP A 1 199 ? 39.178 2.829 25.450 1.00 12.47 199 ASP A N 1
ATOM 1610 C CA A ASP A 1 199 ? 39.398 1.754 24.492 0.50 13.06 199 ASP A CA 1
ATOM 1611 C CA B ASP A 1 199 ? 39.444 1.742 24.518 0.50 13.08 199 ASP A CA 1
ATOM 1612 C C . ASP A 1 199 ? 38.751 0.442 24.917 1.00 13.37 199 ASP A C 1
ATOM 1613 O O . ASP A 1 199 ? 38.772 -0.512 24.142 1.00 14.39 199 ASP A O 1
ATOM 1622 N N . ASP A 1 200 ? 38.159 0.375 26.111 1.00 13.41 200 ASP A N 1
ATOM 1623 C CA . ASP A 1 200 ? 37.597 -0.890 26.570 1.00 14.09 200 ASP A CA 1
ATOM 1624 C C . ASP A 1 200 ? 36.271 -0.778 27.300 1.00 13.82 200 ASP A C 1
ATOM 1625 O O . ASP A 1 200 ? 35.706 -1.818 27.644 1.00 15.09 200 ASP A O 1
ATOM 1630 N N . LEU A 1 201 ? 35.758 0.422 27.562 1.00 12.60 201 LEU A N 1
ATOM 1631 C CA . LEU A 1 201 ? 34.514 0.677 28.310 1.00 13.70 201 LEU A CA 1
ATOM 1632 C C . LEU A 1 201 ? 34.666 0.509 29.822 1.00 16.33 201 LEU A C 1
ATOM 1633 O O . LEU A 1 201 ? 33.650 0.672 30.540 1.00 15.84 201 LEU A O 1
ATOM 1638 N N . LYS A 1 202 ? 35.861 0.192 30.334 1.00 19.16 202 LYS A N 1
ATOM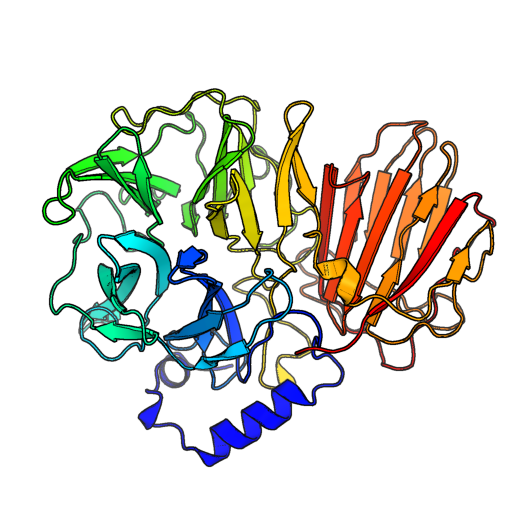 1639 C CA . LYS A 1 202 ? 36.110 0.075 31.771 1.00 21.56 202 LYS A CA 1
ATOM 1640 C C . LYS A 1 202 ? 36.852 1.270 32.351 1.00 20.36 202 LYS A C 1
ATOM 1641 O O . LYS A 1 202 ? 36.472 1.766 33.419 1.00 21.06 202 LYS A O 1
ATOM 1647 N N . THR A 1 203 ? 37.891 1.755 31.673 1.00 18.61 203 THR A N 1
ATOM 1648 C CA . THR A 1 203 ? 38.672 2.901 32.114 1.00 18.22 203 THR A CA 1
ATOM 1649 C C . THR A 1 203 ? 38.366 4.078 31.194 1.00 16.23 203 THR A C 1
ATOM 1650 O O . THR A 1 203 ? 38.545 3.979 29.975 1.00 15.46 203 THR A O 1
ATOM 1654 N N . TRP A 1 204 ? 37.892 5.180 31.769 1.00 14.31 204 TRP A N 1
ATOM 1655 C CA . TRP A 1 204 ? 37.521 6.359 30.996 1.00 13.27 204 TRP A CA 1
ATOM 1656 C C . TRP A 1 204 ? 38.539 7.467 31.232 1.00 14.08 204 TRP A C 1
ATOM 1657 O O . TRP A 1 204 ? 39.050 7.618 32.348 1.00 13.97 204 TRP A O 1
ATOM 1668 N N . HIS A 1 205 ? 38.871 8.211 30.167 1.00 14.58 205 HIS A N 1
ATOM 1669 C CA . HIS A 1 205 ? 39.832 9.307 30.242 1.00 16.57 205 HIS A CA 1
ATOM 1670 C C . HIS A 1 205 ? 39.146 10.601 29.832 1.00 15.00 205 HIS A C 1
ATOM 1671 O O . HIS A 1 205 ? 38.363 10.626 28.871 1.00 11.58 205 HIS A O 1
ATOM 1678 N N . GLU A 1 206 ? 39.423 11.664 30.582 1.00 15.80 206 GLU A N 1
ATOM 1679 C CA . GLU A 1 206 ? 38.846 12.976 30.304 1.00 15.94 206 GLU A CA 1
ATOM 1680 C C . GLU A 1 206 ? 39.608 13.632 29.168 1.00 14.48 206 GLU A C 1
ATOM 1681 O O . GLU A 1 206 ? 40.832 13.726 29.212 1.00 15.74 206 GLU A O 1
ATOM 1687 N N . ASN A 1 207 ? 38.893 14.066 28.143 1.00 12.15 207 ASN A N 1
ATOM 1688 C CA . ASN A 1 207 ? 39.500 14.886 27.109 1.00 11.25 207 ASN A CA 1
ATOM 1689 C C . ASN A 1 207 ? 39.175 16.372 27.282 1.00 10.53 207 ASN A C 1
ATOM 1690 O O . ASN A 1 207 ? 39.701 17.202 26.533 1.00 11.11 207 ASN A O 1
ATOM 1695 N N . GLY A 1 208 ? 38.321 16.731 28.227 1.00 9.20 208 GLY A N 1
ATOM 1696 C CA . GLY A 1 208 ? 38.000 18.128 28.467 1.00 8.65 208 GLY A CA 1
ATOM 1697 C C . GLY A 1 208 ? 36.707 18.549 27.788 1.00 7.64 208 GLY A C 1
ATOM 1698 O O . GLY A 1 208 ? 36.048 17.773 27.087 1.00 7.13 208 GLY A O 1
ATOM 1699 N N . TYR A 1 209 ? 36.356 19.822 27.999 1.00 7.52 209 TYR A N 1
ATOM 1700 C CA . TYR A 1 209 ? 35.194 20.412 27.346 1.00 7.07 209 TYR A CA 1
ATOM 1701 C C . TYR A 1 209 ? 35.413 20.545 25.835 1.00 7.25 209 TYR A C 1
ATOM 1702 O O . TYR A 1 209 ? 36.461 21.006 25.390 1.00 7.57 209 TYR A O 1
ATOM 1711 N N . LEU A 1 210 ? 34.396 20.207 25.045 1.00 6.91 210 LEU A N 1
ATOM 1712 C CA . LEU A 1 210 ? 34.457 20.478 23.602 1.00 7.10 210 LEU A CA 1
ATOM 1713 C C . LEU A 1 210 ? 34.512 21.988 23.342 1.00 7.58 210 LEU A C 1
ATOM 1714 O O . LEU A 1 210 ? 33.700 22.753 23.872 1.00 8.00 210 LEU A O 1
ATOM 1719 N N . ASP A 1 211 ? 35.456 22.419 22.521 1.00 7.33 211 ASP A N 1
ATOM 1720 C CA . ASP A 1 211 ? 35.638 23.843 22.254 1.00 8.98 211 ASP A CA 1
ATOM 1721 C C . ASP A 1 211 ? 34.515 24.345 21.352 1.00 9.39 211 ASP A C 1
ATOM 1722 O O . ASP A 1 211 ? 34.573 24.203 20.128 1.00 9.90 211 ASP A O 1
ATOM 1727 N N . LEU A 1 212 ? 33.501 24.979 21.944 1.00 9.56 212 LEU A N 1
ATOM 1728 C CA . LEU A 1 212 ? 32.426 25.594 21.168 1.00 10.14 212 LEU A CA 1
ATOM 1729 C C . LEU A 1 212 ? 32.607 27.101 21.000 1.00 12.01 212 LEU A C 1
ATOM 1730 O O . LEU A 1 212 ? 31.633 27.814 20.754 1.00 12.50 212 LEU A O 1
ATOM 1735 N N . GLY A 1 213 ? 33.823 27.601 21.145 1.00 13.43 213 GLY A N 1
ATOM 1736 C CA . GLY A 1 213 ? 34.085 29.020 21.023 1.00 14.95 213 GLY A CA 1
ATOM 1737 C C . GLY A 1 213 ? 34.152 29.706 22.377 1.00 16.38 213 GLY A C 1
ATOM 1738 O O . GLY A 1 213 ? 33.840 29.133 23.425 1.00 15.43 213 GLY A O 1
ATOM 1739 N N . LYS A 1 214 ? 34.564 30.981 22.328 1.00 18.49 214 LYS A N 1
ATOM 1740 C CA . LYS A 1 214 ? 34.816 31.749 23.545 1.00 20.46 214 LYS A CA 1
ATOM 1741 C C . LYS A 1 214 ? 33.531 32.162 24.248 1.00 22.00 214 LYS A C 1
ATOM 1742 O O . LYS A 1 214 ? 33.543 32.383 25.463 1.00 23.02 214 LYS A O 1
ATOM 1745 N N . ASP A 1 215 ? 32.431 32.301 23.517 1.00 22.06 215 ASP A N 1
ATOM 1746 C CA . ASP A 1 215 ? 31.183 32.747 24.122 1.00 22.73 215 ASP A CA 1
ATOM 1747 C C . ASP A 1 215 ? 30.514 31.616 24.896 1.00 22.32 215 ASP A C 1
ATOM 1748 O O . ASP A 1 215 ? 30.464 30.471 24.434 1.00 21.37 215 ASP A O 1
ATOM 1753 N N . GLU A 1 216 ? 29.975 31.963 26.067 1.00 22.95 216 GLU A N 1
ATOM 1754 C CA . GLU A 1 216 ? 29.324 30.995 26.945 1.00 23.04 216 GLU A CA 1
ATOM 1755 C C . GLU A 1 216 ? 28.114 30.344 26.270 1.00 19.04 216 GLU A C 1
ATOM 1756 O O . GLU A 1 216 ? 27.375 30.994 25.525 1.00 17.76 216 GLU A O 1
ATOM 1762 N N . MET A 1 217 ? 27.922 29.044 26.534 1.00 16.13 217 MET A N 1
ATOM 1763 C CA . MET A 1 217 ? 26.770 28.271 26.056 1.00 13.17 217 MET A CA 1
ATOM 1764 C C . MET A 1 217 ? 25.797 28.023 27.210 1.00 11.34 217 MET A C 1
ATOM 1765 O O . MET A 1 217 ? 25.630 26.901 27.685 1.00 10.97 217 MET A O 1
ATOM 1770 N N . GLY A 1 218 ? 25.165 29.091 27.677 1.00 10.41 218 GLY A N 1
ATOM 1771 C CA . GLY A 1 218 ? 24.304 28.960 28.847 1.00 9.20 218 GLY A CA 1
ATOM 1772 C C . GLY A 1 218 ? 25.060 28.592 30.129 1.00 7.92 218 GLY A C 1
ATOM 1773 O O . GLY A 1 218 ? 26.294 28.635 30.220 1.00 8.15 218 GLY A O 1
ATOM 1774 N N . TYR A 1 219 ? 24.281 28.259 31.149 1.00 7.62 219 TYR A N 1
ATOM 1775 C CA . TYR A 1 219 ? 24.858 27.826 32.419 1.00 7.24 219 TYR A CA 1
ATOM 1776 C C . TYR A 1 219 ? 24.873 26.310 32.557 1.00 6.04 219 TYR A C 1
ATOM 1777 O O . TYR A 1 219 ? 25.473 25.790 33.498 1.00 5.60 219 TYR A O 1
ATOM 1786 N N . MET A 1 220 ? 24.245 25.600 31.631 1.00 5.01 220 MET A N 1
ATOM 1787 C CA . MET A 1 220 ? 24.199 24.147 31.656 1.00 4.70 220 MET A CA 1
ATOM 1788 C C . MET A 1 220 ? 23.812 23.690 30.265 1.00 4.36 220 MET A C 1
ATOM 1789 O O . MET A 1 220 ? 22.976 24.335 29.627 1.00 4.24 220 MET A O 1
ATOM 1794 N N . ILE A 1 221 ? 24.395 22.580 29.797 1.00 4.24 221 ILE A N 1
ATOM 1795 C CA . ILE A 1 221 ? 23.943 21.935 28.571 1.00 4.29 221 ILE A CA 1
ATOM 1796 C C . ILE A 1 221 ? 23.299 20.609 28.949 1.00 4.42 221 ILE A C 1
ATOM 1797 O O . ILE A 1 221 ? 23.967 19.706 29.462 1.00 5.65 221 ILE A O 1
ATOM 1802 N N . GLU A 1 222 ? 21.997 20.486 28.713 1.00 3.33 222 GLU A N 1
ATOM 1803 C CA . GLU A 1 222 ? 21.299 19.231 28.872 1.00 3.06 222 GLU A CA 1
ATOM 1804 C C . GLU A 1 222 ? 21.268 18.494 27.541 1.00 3.12 222 GLU A C 1
ATOM 1805 O O . GLU A 1 222 ? 21.330 19.109 26.467 1.00 3.30 222 GLU A O 1
ATOM 1811 N N . CYS A 1 223 ? 21.187 17.167 27.629 1.00 2.74 223 CYS A N 1
ATOM 1812 C CA . CYS A 1 223 ? 20.903 16.304 26.483 1.00 2.55 223 CYS A CA 1
ATOM 1813 C C . CYS A 1 223 ? 21.799 16.606 25.285 1.00 2.68 223 CYS A C 1
ATOM 1814 O O . CYS A 1 223 ? 21.295 16.856 24.174 1.00 2.55 223 CYS A O 1
ATOM 1817 N N . PRO A 1 224 ? 23.115 16.543 25.437 1.00 2.94 224 PRO A N 1
ATOM 1818 C CA . PRO A 1 224 ? 23.990 16.709 24.268 1.00 3.09 224 PRO A CA 1
ATOM 1819 C C . PRO A 1 224 ? 23.966 15.496 23.357 1.00 3.34 224 PRO A C 1
ATOM 1820 O O . PRO A 1 224 ? 23.911 14.350 23.811 1.00 3.45 224 PRO A O 1
ATOM 1824 N N . ASN A 1 225 ? 24.053 15.757 22.050 1.00 3.42 225 ASN A N 1
ATOM 1825 C CA . ASN A 1 225 ? 24.029 14.713 21.037 1.00 3.14 225 ASN A CA 1
ATOM 1826 C C . ASN A 1 225 ? 24.993 15.093 19.930 1.00 3.42 225 ASN A C 1
ATOM 1827 O O . ASN A 1 225 ? 24.915 16.214 19.413 1.00 3.32 225 ASN A O 1
ATOM 1832 N N . LEU A 1 226 ? 25.842 14.151 19.521 1.00 3.46 226 LEU A N 1
ATOM 1833 C CA . LEU A 1 226 ? 26.575 14.249 18.270 1.00 3.72 226 LEU A CA 1
ATOM 1834 C C . LEU A 1 226 ? 26.051 13.178 17.311 1.00 3.62 226 LEU A C 1
ATOM 1835 O O . LEU A 1 226 ? 26.043 11.989 17.656 1.00 3.60 226 LEU A O 1
ATOM 1840 N N . VAL A 1 227 ? 25.617 13.589 16.119 1.00 3.62 227 VAL A N 1
ATOM 1841 C CA . VAL A 1 227 ? 25.310 12.644 15.043 1.00 3.64 227 VAL A CA 1
ATOM 1842 C C . VAL A 1 227 ? 25.944 13.136 13.755 1.00 4.36 227 VAL A C 1
ATOM 1843 O O . VAL A 1 227 ? 26.129 14.340 13.548 1.00 4.59 227 VAL A O 1
ATOM 1847 N N . PHE A 1 228 ? 26.277 12.186 12.879 1.00 4.71 228 PHE A N 1
ATOM 1848 C CA . PHE A 1 228 ? 26.854 12.512 11.580 1.00 5.74 228 PHE A CA 1
ATOM 1849 C C . PHE A 1 228 ? 25.706 12.501 10.579 1.00 6.02 228 PHE A C 1
ATOM 1850 O O . PHE A 1 228 ? 24.942 11.532 10.513 1.00 6.87 228 PHE A O 1
ATOM 1858 N N . VAL A 1 229 ? 25.518 13.624 9.896 1.00 6.16 229 VAL A N 1
ATOM 1859 C CA . VAL A 1 229 ? 24.421 13.813 8.943 1.00 7.16 229 VAL A CA 1
ATOM 1860 C C . VAL A 1 229 ? 25.072 14.202 7.634 1.00 8.88 229 VAL A C 1
ATOM 1861 O O . VAL A 1 229 ? 25.766 15.233 7.576 1.00 7.85 229 VAL A O 1
ATOM 1865 N N . ASN A 1 230 ? 24.943 13.333 6.621 1.00 10.77 230 ASN A N 1
ATOM 1866 C CA . ASN A 1 230 ? 25.587 13.561 5.329 1.00 13.17 230 ASN A CA 1
ATOM 1867 C C . ASN A 1 230 ? 27.072 13.867 5.519 1.00 13.75 230 ASN A C 1
ATOM 1868 O O . ASN A 1 230 ? 27.643 14.757 4.878 1.00 13.19 230 ASN A O 1
ATOM 1873 N N . ASN A 1 231 ? 27.685 13.146 6.457 1.00 15.26 231 ASN A N 1
ATOM 1874 C CA . ASN A 1 231 ? 29.103 13.160 6.808 1.00 16.75 231 ASN A CA 1
ATOM 1875 C C . ASN A 1 231 ? 29.527 14.412 7.585 1.00 14.79 231 ASN A C 1
ATOM 1876 O O . ASN A 1 231 ? 30.711 14.522 7.919 1.00 14.83 231 ASN A O 1
ATOM 1881 N N . TYR A 1 232 ? 28.608 15.335 7.929 1.00 10.33 232 TYR A N 1
ATOM 1882 C CA . TYR A 1 232 ? 28.914 16.463 8.808 1.00 8.29 232 TYR A CA 1
ATOM 1883 C C . TYR A 1 232 ? 28.664 16.076 10.263 1.00 6.95 232 TYR A C 1
ATOM 1884 O O . TYR A 1 232 ? 27.662 15.417 10.562 1.00 6.68 232 TYR A O 1
ATOM 1893 N N . PRO A 1 233 ? 29.571 16.438 11.177 1.00 7.08 233 PRO A N 1
ATOM 1894 C CA . PRO A 1 233 ? 29.262 16.311 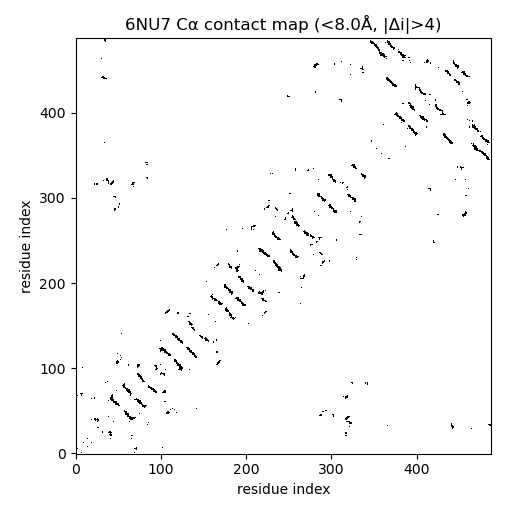12.611 1.00 6.66 233 PRO A CA 1
ATOM 1895 C C . PRO A 1 233 ? 28.204 17.339 12.986 1.00 6.22 233 PRO A C 1
ATOM 1896 O O . PRO A 1 233 ? 28.353 18.531 12.703 1.00 6.19 233 PRO A O 1
ATOM 1900 N N . VAL A 1 234 ? 27.109 16.874 13.587 1.00 5.72 234 VAL A N 1
ATOM 1901 C CA . VAL A 1 234 ? 26.027 17.760 14.010 1.00 5.28 234 VAL A CA 1
ATOM 1902 C C . VAL A 1 234 ? 25.812 17.597 15.516 1.00 4.82 234 VAL A C 1
ATOM 1903 O O . VAL A 1 234 ? 25.559 16.485 16.005 1.00 4.09 234 VAL A O 1
ATOM 1907 N N . LEU A 1 235 ? 25.867 18.714 16.238 1.00 4.25 235 LEU A N 1
ATOM 1908 C CA . LEU A 1 235 ? 25.523 18.751 17.662 1.00 3.78 235 LEU A CA 1
ATOM 1909 C C . LEU A 1 235 ? 24.068 19.165 17.853 1.00 3.77 235 LEU A C 1
ATOM 1910 O O . LEU A 1 235 ? 23.604 20.119 17.225 1.00 4.63 235 LEU A O 1
ATOM 1915 N N . ILE A 1 236 ? 23.355 18.461 18.729 1.00 3.17 236 ILE A N 1
ATOM 1916 C CA . ILE A 1 236 ? 21.974 18.785 19.086 1.00 2.97 236 ILE A CA 1
ATOM 1917 C C . ILE A 1 236 ? 21.932 18.790 20.604 1.00 2.89 236 ILE A C 1
ATOM 1918 O O . ILE A 1 236 ? 22.336 17.797 21.234 1.00 2.81 236 ILE A O 1
ATOM 1923 N N . PHE A 1 237 ? 21.505 19.908 21.200 1.00 3.08 237 PHE A N 1
ATOM 1924 C CA . PHE A 1 237 ? 21.753 20.070 22.630 1.00 3.02 237 PHE A CA 1
ATOM 1925 C C . PHE A 1 237 ? 20.862 21.179 23.201 1.00 3.39 237 PHE A C 1
ATOM 1926 O O . PHE A 1 237 ? 20.237 21.941 22.458 1.00 4.34 237 PHE A O 1
ATOM 1934 N N . CYS A 1 238 ? 20.816 21.249 24.536 1.00 2.96 238 CYS A N 1
ATOM 1935 C CA . CYS A 1 238 ? 19.874 22.118 25.250 1.00 3.37 238 CYS A CA 1
ATOM 1936 C C . CYS A 1 238 ? 20.656 23.049 26.179 1.00 3.29 238 CYS A C 1
ATOM 1937 O O . CYS A 1 238 ? 20.823 22.749 27.381 1.00 3.35 238 CYS A O 1
ATOM 1940 N N . PRO A 1 239 ? 21.105 24.181 25.691 1.00 3.55 239 PRO A N 1
ATOM 1941 C CA . PRO A 1 239 ? 21.868 25.105 26.533 1.00 4.53 239 PRO A CA 1
ATOM 1942 C C . PRO A 1 239 ? 20.956 26.007 27.348 1.00 6.08 239 PRO A C 1
ATOM 1943 O O . PRO A 1 239 ? 20.542 27.071 26.877 1.00 4.17 239 PRO A O 1
ATOM 1947 N N . GLN A 1 240 ? 20.606 25.577 28.566 1.00 5.30 240 GLN A N 1
ATOM 1948 C CA . GLN A 1 240 ? 19.783 26.391 29.450 1.00 5.44 240 GLN A CA 1
ATOM 1949 C C . GLN A 1 240 ? 20.485 27.696 29.758 1.00 5.98 240 GLN A C 1
ATOM 1950 O O . GLN A 1 240 ? 21.684 27.705 30.048 1.00 6.54 240 GLN A O 1
ATOM 1956 N N . GLY A 1 241 ? 19.732 28.802 29.722 1.00 5.57 241 GLY A N 1
ATOM 1957 C CA . GLY A 1 241 ? 20.317 30.093 29.974 1.00 5.20 241 GLY A CA 1
ATOM 1958 C C . GLY A 1 241 ? 21.074 30.685 28.808 1.00 8.49 241 GLY A C 1
ATOM 1959 O O . GLY A 1 241 ? 21.797 31.669 28.998 1.00 5.84 241 GLY A O 1
ATOM 1960 N N . LEU A 1 242 ? 20.945 30.119 27.609 1.00 5.09 242 LEU A N 1
ATOM 1961 C CA . LEU A 1 242 ? 21.674 30.651 26.454 1.00 5.30 242 LEU A CA 1
ATOM 1962 C C . LEU A 1 242 ? 21.358 32.132 26.246 1.00 7.40 242 LEU A C 1
ATOM 1963 O O . LEU A 1 242 ? 20.188 32.536 26.269 1.00 5.64 242 LEU A O 1
ATOM 1968 N N . ASP A 1 243 ? 22.407 32.938 26.063 1.00 6.15 243 ASP A N 1
ATOM 1969 C CA . ASP A 1 243 ? 22.252 34.356 25.777 1.00 9.91 243 ASP A CA 1
ATOM 1970 C C . ASP A 1 243 ? 21.556 34.519 24.425 1.00 8.99 243 ASP A C 1
ATOM 1971 O O . ASP A 1 243 ? 22.002 33.964 23.415 1.00 8.64 243 ASP A O 1
ATOM 1976 N N . LYS A 1 244 ? 20.444 35.257 24.401 1.00 8.76 244 LYS A N 1
ATOM 1977 C CA . LYS A 1 244 ? 19.705 35.365 23.147 1.00 9.98 244 LYS A CA 1
ATOM 1978 C C . LYS A 1 244 ? 20.446 36.181 22.101 1.00 10.59 244 LYS A C 1
ATOM 1979 O O . LYS A 1 244 ? 20.056 36.147 20.932 1.00 11.22 244 LYS A O 1
ATOM 1985 N N . ALA A 1 245 ? 21.521 36.871 22.481 1.00 10.32 245 ALA A N 1
ATOM 1986 C CA . ALA A 1 245 ? 22.375 37.496 21.477 1.00 12.02 245 ALA A CA 1
ATOM 1987 C C . ALA A 1 245 ? 23.029 36.461 20.562 1.00 12.79 245 ALA A C 1
ATOM 1988 O O . ALA A 1 245 ? 23.310 36.769 19.394 1.00 12.50 245 ALA A O 1
ATOM 1990 N N . ILE A 1 246 ? 23.304 35.246 21.069 1.00 13.25 246 ILE A N 1
ATOM 1991 C CA . ILE A 1 246 ? 23.872 34.197 20.212 1.00 14.04 246 ILE A CA 1
ATOM 1992 C C . ILE A 1 246 ? 22.839 33.739 19.183 1.00 13.78 246 ILE A C 1
ATOM 1993 O O . ILE A 1 246 ? 23.136 33.574 17.987 1.00 13.38 246 ILE A O 1
ATOM 1998 N N . SER A 1 247 ? 21.607 33.527 19.623 1.00 14.20 247 SER A N 1
ATOM 1999 C CA . SER A 1 247 ? 20.521 33.139 18.736 1.00 14.24 247 SER A CA 1
ATOM 2000 C C . SER A 1 247 ? 19.199 33.468 19.392 1.00 14.91 247 SER A C 1
ATOM 2001 O O . SER A 1 247 ? 19.034 33.239 20.589 1.00 15.73 247 SER A O 1
ATOM 2004 N N . ASP A 1 248 ? 18.256 33.971 18.611 1.00 15.21 248 ASP A N 1
ATOM 2005 C CA . ASP A 1 248 ? 16.961 34.234 19.204 1.00 15.85 248 ASP A CA 1
ATOM 2006 C C . ASP A 1 248 ? 16.268 32.919 19.526 1.00 13.01 248 ASP A C 1
ATOM 2007 O O . ASP A 1 248 ? 16.488 31.898 18.866 1.00 12.39 248 ASP A O 1
ATOM 2012 N N . TYR A 1 249 ? 15.460 32.943 20.579 1.00 10.48 249 TYR A N 1
ATOM 2013 C CA . TYR A 1 249 ? 14.545 31.846 20.887 1.00 8.92 249 TYR A CA 1
ATOM 2014 C C . TYR A 1 249 ? 13.507 32.399 21.854 1.00 8.24 249 TYR A C 1
ATOM 2015 O O . TYR A 1 249 ? 13.756 33.378 22.567 1.00 8.08 249 TYR A O 1
ATOM 2024 N N . GLN A 1 250 ? 12.343 31.772 21.862 1.00 4.50 250 GLN A N 1
ATOM 2025 C CA . GLN A 1 250 ? 11.256 32.236 22.694 1.00 6.34 250 GLN A CA 1
ATOM 2026 C C . GLN A 1 250 ? 10.838 31.223 23.756 1.00 5.75 250 GLN A C 1
ATOM 2027 O O . GLN A 1 250 ? 10.189 31.618 24.734 1.00 4.46 250 GLN A O 1
ATOM 2033 N N . ASN A 1 251 ? 11.196 29.949 23.611 1.00 4.59 251 ASN A N 1
ATOM 2034 C CA . ASN A 1 251 ? 10.881 28.997 24.668 1.00 4.40 251 ASN A CA 1
ATOM 2035 C C . ASN A 1 251 ? 11.736 29.263 25.908 1.00 4.81 251 ASN A C 1
ATOM 2036 O O . ASN A 1 251 ? 12.799 29.892 25.836 1.00 5.46 251 ASN A O 1
ATOM 2041 N N . ILE A 1 252 ? 11.258 28.781 27.067 1.00 4.73 252 ILE A N 1
ATOM 2042 C CA . ILE A 1 252 ? 11.961 29.059 28.327 1.00 4.27 252 ILE A CA 1
ATOM 2043 C C . ILE A 1 252 ? 13.434 28.639 28.235 1.00 4.20 252 ILE A C 1
ATOM 2044 O O . ILE A 1 252 ? 14.336 29.389 28.639 1.00 4.56 252 ILE A O 1
ATOM 2049 N N . TYR A 1 253 ? 13.695 27.455 27.683 1.00 3.59 253 TYR A N 1
ATOM 2050 C CA . TYR A 1 253 ? 15.012 26.878 27.404 1.00 3.74 253 TYR A CA 1
ATOM 2051 C C . TYR A 1 253 ? 15.043 26.397 25.959 1.00 4.15 253 TYR A C 1
ATOM 2052 O O . TYR A 1 253 ? 14.077 25.769 25.506 1.00 3.97 253 TYR A O 1
ATOM 2061 N N . PRO A 1 254 ? 16.132 26.651 25.221 1.00 4.17 254 PRO A N 1
ATOM 2062 C CA . PRO A 1 254 ? 16.188 26.267 23.805 1.00 4.31 254 PRO A CA 1
ATOM 2063 C C . PRO A 1 254 ? 16.765 24.871 23.599 1.00 4.12 254 PRO A C 1
ATOM 2064 O O . PRO A 1 254 ? 17.454 24.303 24.457 1.00 4.58 254 PRO A O 1
ATOM 2068 N N . ASN A 1 255 ? 16.446 24.315 22.430 1.00 3.19 255 ASN A N 1
ATOM 2069 C CA . ASN A 1 255 ? 17.023 23.068 21.932 1.00 3.09 255 ASN A CA 1
ATOM 2070 C C . ASN A 1 255 ? 17.712 23.508 20.645 1.00 3.36 255 ASN A C 1
ATOM 2071 O O . ASN A 1 255 ? 17.023 23.821 19.665 1.00 3.28 255 ASN A O 1
ATOM 2076 N N . MET A 1 256 ? 19.044 23.620 20.670 1.00 3.05 256 MET A N 1
ATOM 2077 C CA . MET A 1 256 ? 19.813 24.112 19.529 1.00 3.29 256 MET A CA 1
ATOM 2078 C C . MET A 1 256 ? 20.443 22.960 18.746 1.00 3.65 256 MET A C 1
ATOM 2079 O O . MET A 1 256 ? 20.525 21.815 19.209 1.00 4.24 256 MET A O 1
ATOM 2084 N N . TYR A 1 257 ? 20.867 23.271 17.527 1.00 3.42 257 TYR A N 1
ATOM 2085 C CA . TYR A 1 257 ? 21.773 22.415 16.783 1.00 3.50 257 TYR A CA 1
ATOM 2086 C C . TYR A 1 257 ? 22.911 23.261 16.228 1.00 3.92 257 TYR A C 1
ATOM 2087 O O . TYR A 1 257 ? 22.796 24.487 16.085 1.00 4.50 257 TYR A O 1
ATOM 2096 N N . TRP A 1 258 ? 24.014 22.590 15.906 1.00 4.08 258 TRP A N 1
ATOM 2097 C CA . TRP A 1 258 ? 25.181 23.281 15.371 1.00 5.59 258 TRP A CA 1
ATOM 2098 C C . TRP A 1 258 ? 25.893 22.320 14.429 1.00 4.77 258 TRP A C 1
ATOM 2099 O O . TRP A 1 258 ? 26.358 21.272 14.874 1.00 4.56 258 TRP A O 1
ATOM 2110 N N . ILE A 1 259 ? 25.966 22.653 13.141 1.00 4.89 259 ILE A N 1
ATOM 2111 C CA . ILE A 1 259 ? 26.682 21.828 12.171 1.00 6.00 259 ILE A CA 1
ATOM 2112 C C . ILE A 1 259 ? 28.154 22.206 12.178 1.00 6.94 259 ILE A C 1
ATOM 2113 O O . ILE A 1 259 ? 28.504 23.388 12.063 1.00 7.48 259 ILE A O 1
ATOM 2118 N N . GLY A 1 260 ? 29.022 21.206 12.293 1.00 7.20 260 GLY A N 1
ATOM 2119 C CA . GLY A 1 260 ? 30.443 21.417 12.139 1.00 7.54 260 GLY A CA 1
ATOM 2120 C C . GLY A 1 260 ? 30.948 20.973 10.779 1.00 7.72 260 GLY A C 1
ATOM 2121 O O . GLY A 1 260 ? 30.345 20.129 10.114 1.00 7.04 260 GLY A O 1
ATOM 2122 N N . LYS A 1 261 ? 32.070 21.571 10.364 1.00 8.40 261 LYS A N 1
ATOM 2123 C CA . LYS A 1 261 ? 32.815 21.032 9.233 1.00 9.32 261 LYS A CA 1
ATOM 2124 C C . LYS A 1 261 ? 33.531 19.758 9.623 1.00 10.33 261 LYS A C 1
ATOM 2125 O O . LYS A 1 261 ? 33.714 18.867 8.787 1.00 10.09 261 LYS A O 1
ATOM 2131 N N . ASP A 1 262 ? 33.939 19.659 10.884 1.00 11.13 262 ASP A N 1
ATOM 2132 C CA A ASP A 1 262 ? 34.709 18.526 11.364 0.50 12.12 262 ASP A CA 1
ATOM 2133 C CA B ASP A 1 262 ? 34.734 18.539 11.362 0.50 12.13 262 ASP A CA 1
ATOM 2134 C C . ASP A 1 262 ? 34.726 18.583 12.880 1.00 11.33 262 ASP A C 1
ATOM 2135 O O . ASP A 1 262 ? 34.434 19.621 13.489 1.00 10.85 262 ASP A O 1
ATOM 2144 N N . ILE A 1 263 ? 35.029 17.443 13.488 1.00 10.61 263 ILE A N 1
ATOM 2145 C CA . ILE A 1 263 ? 35.089 17.327 14.941 1.00 9.30 263 ILE A CA 1
ATOM 2146 C C . ILE A 1 263 ? 36.245 16.395 15.256 1.00 9.80 263 ILE A C 1
ATOM 2147 O O . ILE A 1 263 ? 36.526 15.465 14.494 1.00 10.32 263 ILE A O 1
ATOM 2152 N N . ASN A 1 264 ? 36.962 16.686 16.333 1.00 9.65 264 ASN A N 1
ATOM 2153 C CA . ASN A 1 264 ? 38.046 15.813 16.774 1.00 10.36 264 ASN A CA 1
ATOM 2154 C C . ASN A 1 264 ? 37.871 15.618 18.274 1.00 9.80 264 ASN A C 1
ATOM 2155 O O . ASN A 1 264 ? 38.320 16.446 19.068 1.00 10.29 264 ASN A O 1
ATOM 2160 N N . LEU A 1 265 ? 37.231 14.511 18.642 1.00 8.65 265 LEU A N 1
ATOM 2161 C CA . LEU A 1 265 ? 36.891 14.273 20.029 1.00 10.41 265 LEU A CA 1
ATOM 2162 C C . LEU A 1 265 ? 38.128 14.016 20.870 1.00 10.61 265 LEU A C 1
ATOM 2163 O O . LEU A 1 265 ? 38.124 14.323 22.062 1.00 9.63 265 LEU A O 1
ATOM 2168 N N . ASN A 1 266 ? 39.206 13.499 20.279 1.00 15.32 266 ASN A N 1
ATOM 2169 C CA . ASN A 1 266 ? 40.410 13.309 21.085 1.00 17.39 266 ASN A CA 1
ATOM 2170 C C . ASN A 1 266 ? 41.001 14.649 21.522 1.00 16.50 266 ASN A C 1
ATOM 2171 O O . ASN A 1 266 ? 41.494 14.778 22.652 1.00 15.12 266 ASN A O 1
ATOM 2176 N N . GLU A 1 267 ? 40.934 15.667 20.662 1.00 16.56 267 GLU A N 1
ATOM 2177 C CA . GLU A 1 267 ? 41.495 16.978 20.970 1.00 17.86 267 GLU A CA 1
ATOM 2178 C C . GLU A 1 267 ? 40.441 17.993 21.388 1.00 15.11 267 GLU A C 1
ATOM 2179 O O . GLU A 1 267 ? 40.763 19.176 21.531 1.00 15.05 267 GLU A O 1
ATOM 2185 N N . ALA A 1 268 ? 39.201 17.556 21.596 1.00 12.65 268 ALA A N 1
ATOM 2186 C CA . ALA A 1 268 ? 38.126 18.429 22.063 1.00 11.37 268 ALA A CA 1
ATOM 2187 C C . ALA A 1 268 ? 37.893 19.594 21.102 1.00 11.16 268 ALA A C 1
ATOM 2188 O O . ALA A 1 268 ? 37.555 20.698 21.531 1.00 7.98 268 ALA A O 1
ATOM 2190 N N . LYS A 1 269 ? 38.066 19.350 19.795 1.00 10.37 269 LYS A N 1
ATOM 2191 C CA . LYS A 1 269 ? 37.969 20.392 18.773 1.00 10.24 269 LYS A CA 1
ATOM 2192 C C . LYS A 1 269 ? 36.689 20.273 17.947 1.00 9.38 269 LYS A C 1
ATOM 2193 O O . LYS A 1 269 ? 36.270 19.173 17.573 1.00 8.30 269 LYS A O 1
ATOM 2199 N N . PHE A 1 270 ? 36.077 21.417 17.650 1.00 9.66 270 PHE A N 1
ATOM 2200 C CA . PHE A 1 270 ? 34.871 21.465 16.823 1.00 8.91 270 PHE A CA 1
ATOM 2201 C C . PHE A 1 270 ? 35.066 22.612 15.852 1.00 9.26 270 PHE A C 1
ATOM 2202 O O . PHE A 1 270 ? 35.189 23.753 16.283 1.00 9.29 270 PHE A O 1
ATOM 2210 N N . THR A 1 271 ? 35.142 22.321 14.555 1.00 9.22 271 THR A N 1
ATOM 2211 C CA . THR A 1 271 ? 35.242 23.385 13.564 1.00 9.17 271 THR A CA 1
ATOM 2212 C C . THR A 1 271 ? 33.833 23.685 13.083 1.00 8.21 271 THR A C 1
ATOM 2213 O O . THR A 1 271 ? 33.240 22.846 12.400 1.00 7.96 271 THR A O 1
ATOM 2217 N N . PRO A 1 272 ? 33.245 24.822 13.440 1.00 8.38 272 PRO A N 1
ATOM 2218 C CA . PRO A 1 272 ? 31.842 25.069 13.072 1.00 8.04 272 PRO A CA 1
ATOM 2219 C C . PRO A 1 272 ? 31.695 25.316 11.575 1.00 9.25 272 PRO A C 1
ATOM 2220 O O . PRO A 1 272 ? 32.500 26.023 10.960 1.00 10.21 272 PRO A O 1
ATOM 2224 N N . LEU A 1 273 ? 30.661 24.709 10.981 1.00 7.01 273 LEU A N 1
ATOM 2225 C CA . LEU A 1 273 ? 30.229 25.134 9.651 1.00 10.11 273 LEU A CA 1
ATOM 2226 C C . LEU A 1 273 ? 29.407 26.419 9.742 1.00 7.20 273 LEU A C 1
ATOM 2227 O O . LEU A 1 273 ? 29.779 27.448 9.171 1.00 7.68 273 LEU A O 1
ATOM 2232 N N . GLN A 1 274 ? 28.308 26.373 10.489 1.00 6.71 274 GLN A N 1
ATOM 2233 C CA . GLN A 1 274 ? 27.526 27.564 10.816 1.00 7.75 274 GLN A CA 1
ATOM 2234 C C . GLN A 1 274 ? 28.302 28.471 11.756 1.00 8.25 274 GLN A C 1
ATOM 2235 O O . GLN A 1 274 ? 28.941 28.003 12.706 1.00 8.59 274 GLN A O 1
ATOM 2241 N N . SER A 1 275 ? 28.196 29.782 11.536 1.00 7.38 275 SER A N 1
ATOM 2242 C CA . SER A 1 275 ? 28.816 30.715 12.467 1.00 8.29 275 SER A CA 1
ATOM 2243 C C . SER A 1 275 ? 28.152 30.652 13.851 1.00 8.67 275 SER A C 1
ATOM 2244 O O . SER A 1 275 ? 28.828 30.852 14.860 1.00 7.43 275 SER A O 1
ATOM 2247 N N . HIS A 1 276 ? 26.852 30.332 13.907 1.00 7.89 276 HIS A N 1
ATOM 2248 C CA . HIS A 1 276 ? 26.056 30.296 15.128 1.00 7.22 276 HIS A CA 1
ATOM 2249 C C . HIS A 1 276 ? 25.217 29.024 15.211 1.00 5.86 276 HIS A C 1
ATOM 2250 O O . HIS A 1 276 ? 24.769 28.513 14.182 1.00 5.74 276 HIS A O 1
ATOM 2257 N N . PRO A 1 277 ? 24.936 28.522 16.417 1.00 6.73 277 PRO A N 1
ATOM 2258 C CA . PRO A 1 277 ? 23.909 27.478 16.551 1.00 6.94 277 PRO A CA 1
ATOM 2259 C C . PRO A 1 277 ? 22.537 28.045 16.216 1.00 7.27 277 PRO A C 1
ATOM 2260 O O . PRO A 1 277 ? 22.322 29.259 16.225 1.00 7.50 277 PRO A O 1
ATOM 2264 N N . ALA A 1 278 ? 21.613 27.158 15.848 1.00 6.95 278 ALA A N 1
ATOM 2265 C CA . ALA A 1 278 ? 20.273 27.566 15.441 1.00 6.84 278 ALA A CA 1
ATOM 2266 C C . ALA A 1 278 ? 19.248 26.735 16.191 1.00 6.71 278 ALA A C 1
ATOM 2267 O O . ALA A 1 278 ? 19.552 25.631 16.671 1.00 5.71 278 ALA A O 1
ATOM 2269 N N . ASN A 1 279 ? 18.029 27.274 16.308 1.00 7.59 279 ASN A N 1
ATOM 2270 C CA . ASN A 1 279 ? 16.943 26.504 16.908 1.00 9.08 279 ASN A CA 1
ATOM 2271 C C . ASN A 1 279 ? 16.686 25.258 16.081 1.00 8.39 279 ASN A C 1
ATOM 2272 O O . ASN A 1 279 ? 16.528 25.345 14.863 1.00 8.68 279 ASN A O 1
ATOM 2277 N N . LEU A 1 280 ? 16.679 24.093 16.733 1.00 3.03 280 LEU A N 1
ATOM 2278 C CA . LEU A 1 280 ? 16.211 22.900 16.035 1.00 3.68 280 LEU A CA 1
ATOM 2279 C C . LEU A 1 280 ? 14.759 23.060 15.583 1.00 3.93 280 LEU A C 1
ATOM 2280 O O . LEU A 1 280 ? 14.419 22.721 14.445 1.00 4.88 280 LEU A O 1
ATOM 2285 N N . ASP A 1 281 ? 13.901 23.587 16.452 1.00 2.90 281 ASP A N 1
ATOM 2286 C CA . ASP A 1 281 ? 12.458 23.698 16.209 1.00 3.48 281 ASP A CA 1
ATOM 2287 C C . ASP A 1 281 ? 12.013 25.135 16.453 1.00 4.88 281 ASP A C 1
ATOM 2288 O O . ASP A 1 281 ? 12.347 25.727 17.487 1.00 4.82 281 ASP A O 1
ATOM 2293 N N . ASP A 1 282 ? 11.287 25.715 15.501 1.00 6.26 282 ASP A N 1
ATOM 2294 C CA . ASP A 1 282 ? 10.868 27.102 15.669 1.00 6.02 282 ASP A CA 1
ATOM 2295 C C . ASP A 1 282 ? 9.547 27.244 16.422 1.00 5.29 282 ASP A C 1
ATOM 2296 O O . ASP A 1 282 ? 9.022 28.366 16.539 1.00 5.35 282 ASP A O 1
ATOM 2301 N N . GLY A 1 283 ? 8.999 26.152 16.945 1.00 4.21 283 GLY A N 1
ATOM 2302 C CA . GLY A 1 283 ? 7.703 26.183 17.585 1.00 3.05 283 GLY A CA 1
ATOM 2303 C C . GLY A 1 283 ? 7.761 26.529 19.062 1.00 4.98 283 GLY A C 1
ATOM 2304 O O . GLY A 1 283 ? 8.618 27.290 19.527 1.00 3.21 283 GLY A O 1
ATOM 2305 N N . PHE A 1 284 ? 6.840 25.924 19.817 1.00 5.06 284 PHE A N 1
ATOM 2306 C CA . PHE A 1 284 ? 6.529 26.365 21.164 1.00 5.12 284 PHE A CA 1
ATOM 2307 C C . PHE A 1 284 ? 6.990 25.414 22.268 1.00 4.91 284 PHE A C 1
ATOM 2308 O O . PHE A 1 284 ? 6.940 25.806 23.444 1.00 6.27 284 PHE A O 1
ATOM 2316 N N . ASP A 1 285 ? 7.382 24.161 21.944 1.00 3.76 285 ASP A N 1
ATOM 2317 C CA . ASP A 1 285 ? 7.421 23.134 22.988 1.00 3.52 285 ASP A CA 1
ATOM 2318 C C . ASP A 1 285 ? 8.489 22.058 22.834 1.00 3.91 285 ASP A C 1
ATOM 2319 O O . ASP A 1 285 ? 8.583 21.206 23.729 1.00 5.00 285 ASP A O 1
ATOM 2324 N N . VAL A 1 286 ? 9.297 22.037 21.760 1.00 3.70 286 VAL A N 1
ATOM 2325 C CA . VAL A 1 286 ? 10.234 20.929 21.564 1.00 3.35 286 VAL A CA 1
ATOM 2326 C C . VAL A 1 286 ? 11.441 21.095 22.479 1.00 3.54 286 VAL A C 1
ATOM 2327 O O . VAL A 1 286 ? 12.006 22.192 22.592 1.00 2.14 286 VAL A O 1
ATOM 2331 N N . TYR A 1 287 ? 11.849 19.999 23.122 1.00 4.06 287 TYR A N 1
ATOM 2332 C CA . TYR A 1 287 ? 12.990 20.040 24.038 1.00 4.00 287 TYR A CA 1
ATOM 2333 C C . TYR A 1 287 ? 13.613 18.647 24.132 1.00 3.05 287 TYR A C 1
ATOM 2334 O O . TYR A 1 287 ? 13.035 17.659 23.672 1.00 2.13 287 TYR A O 1
ATOM 2343 N N . ALA A 1 288 ? 14.828 18.594 24.694 1.00 2.28 288 ALA A N 1
ATOM 2344 C CA . ALA A 1 288 ? 15.517 17.327 24.999 1.00 2.62 288 ALA A CA 1
ATOM 2345 C C . ALA A 1 288 ? 15.552 16.363 23.813 1.00 2.82 288 ALA A C 1
ATOM 2346 O O . ALA A 1 288 ? 15.423 15.154 23.984 1.00 3.10 288 ALA A O 1
ATOM 2348 N N . THR A 1 289 ? 15.773 16.879 22.606 1.00 2.68 289 THR A N 1
ATOM 2349 C CA . THR A 1 289 ? 15.784 15.996 21.445 1.00 2.29 289 THR A CA 1
ATOM 2350 C C . THR A 1 289 ? 16.985 15.044 21.514 1.00 1.94 289 THR A C 1
ATOM 2351 O O . THR A 1 289 ? 18.086 15.429 21.922 1.00 2.05 289 THR A O 1
ATOM 2355 N N . GLN A 1 290 ? 16.767 13.794 21.115 1.00 1.72 290 GLN A N 1
ATOM 2356 C CA . GLN A 1 290 ? 17.830 12.805 21.036 1.00 3.92 290 GLN A CA 1
ATOM 2357 C C . GLN A 1 290 ? 17.931 12.303 19.598 1.00 4.67 290 GLN A C 1
ATOM 2358 O O . GLN A 1 290 ? 16.928 12.230 18.893 1.00 1.79 290 GLN A O 1
ATOM 2364 N N . ALA A 1 291 ? 19.145 11.937 19.181 1.00 2.08 291 ALA A N 1
ATOM 2365 C CA . ALA A 1 291 ? 19.366 11.471 17.818 1.00 3.04 291 ALA A CA 1
ATOM 2366 C C . ALA A 1 291 ? 20.414 10.365 17.809 1.00 3.49 291 ALA A C 1
ATOM 2367 O O . ALA A 1 291 ? 21.228 10.247 18.727 1.00 2.49 291 ALA A O 1
ATOM 2369 N N . PHE A 1 292 ? 20.390 9.540 16.752 1.00 2.97 292 PHE A N 1
ATOM 2370 C CA . PHE A 1 292 ? 21.407 8.506 16.619 1.00 3.48 292 PHE A CA 1
ATOM 2371 C C . PHE A 1 292 ? 21.579 8.166 15.148 1.00 3.12 292 PHE A C 1
ATOM 2372 O O . PHE A 1 292 ? 20.712 8.470 14.327 1.00 2.85 292 PHE A O 1
ATOM 2380 N N . ASN A 1 293 ? 22.720 7.554 14.828 1.00 3.26 293 ASN A N 1
ATOM 2381 C CA . ASN A 1 293 ? 23.020 7.080 13.477 1.00 5.39 293 ASN A CA 1
ATOM 2382 C C . ASN A 1 293 ? 22.584 5.620 13.354 1.00 5.62 293 ASN A C 1
ATOM 2383 O O . ASN A 1 293 ? 23.078 4.763 14.091 1.00 6.43 293 ASN A O 1
ATOM 2388 N N . ALA A 1 294 ? 21.633 5.345 12.443 1.00 4.65 294 ALA A N 1
ATOM 2389 C CA . ALA A 1 294 ? 21.025 4.034 12.313 1.00 4.45 294 ALA A CA 1
ATOM 2390 C C . ALA A 1 294 ? 21.752 3.181 11.274 1.00 5.06 294 ALA A C 1
ATOM 2391 O O . ALA A 1 294 ? 22.443 3.700 10.388 1.00 4.99 294 ALA A O 1
ATOM 2393 N N . PRO A 1 295 ? 21.615 1.855 11.357 1.00 5.40 295 PRO A N 1
ATOM 2394 C CA . PRO A 1 295 ? 22.325 0.974 10.408 1.00 5.44 295 PRO A CA 1
ATOM 2395 C C . PRO A 1 295 ? 21.937 1.211 8.965 1.00 5.71 295 PRO A C 1
ATOM 2396 O O . PRO A 1 295 ? 22.706 0.831 8.061 1.00 5.73 295 PRO A O 1
ATOM 2400 N N . ASP A 1 296 ? 20.775 1.832 8.705 1.00 5.54 296 ASP A N 1
ATOM 2401 C CA . ASP A 1 296 ? 20.389 2.076 7.314 1.00 5.79 296 ASP A CA 1
ATOM 2402 C C . ASP A 1 296 ? 21.128 3.263 6.717 1.00 5.93 296 ASP A C 1
ATOM 2403 O O . ASP A 1 296 ? 20.864 3.614 5.567 1.00 7.43 296 ASP A O 1
ATOM 2408 N N . GLY A 1 297 ? 22.065 3.855 7.464 1.00 5.23 297 GLY A N 1
ATOM 2409 C CA . GLY A 1 297 ? 22.806 5.030 7.040 1.00 5.67 297 GLY A CA 1
ATOM 2410 C C . GLY A 1 297 ? 22.112 6.368 7.267 1.00 5.40 297 GLY A C 1
ATOM 2411 O O . GLY A 1 297 ? 22.642 7.400 6.834 1.00 5.60 297 GLY A O 1
ATOM 2412 N N . ASN A 1 298 ? 20.955 6.392 7.919 1.00 4.87 298 ASN A N 1
ATOM 2413 C CA . ASN A 1 298 ? 20.262 7.641 8.230 1.00 4.33 298 ASN A CA 1
ATOM 2414 C C . ASN A 1 298 ? 20.535 8.056 9.665 1.00 4.25 298 ASN A C 1
ATOM 2415 O O . ASN A 1 298 ? 20.819 7.225 10.526 1.00 4.44 298 ASN A O 1
ATOM 2420 N N . ALA A 1 299 ? 20.454 9.355 9.904 1.00 3.67 299 ALA A N 1
ATOM 2421 C CA . ALA A 1 299 ? 20.419 9.911 11.246 1.00 3.41 299 ALA A CA 1
ATOM 2422 C C . ALA A 1 299 ? 18.968 10.248 11.555 1.00 3.65 299 ALA A C 1
ATOM 2423 O O . ALA A 1 299 ? 18.310 10.932 10.757 1.00 3.05 299 ALA A O 1
ATOM 2425 N N . TYR A 1 300 ? 18.470 9.768 12.702 1.00 3.15 300 TYR A N 1
ATOM 2426 C CA . TYR A 1 300 ? 17.094 10.008 13.130 1.00 2.74 300 TYR A CA 1
ATOM 2427 C C . TYR A 1 300 ? 17.067 10.749 14.458 1.00 3.18 300 TYR A C 1
ATOM 2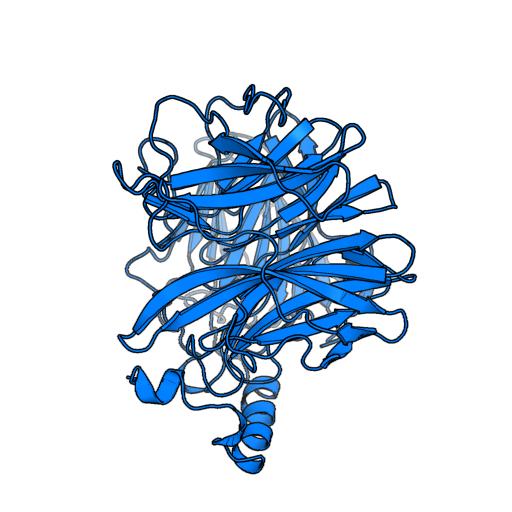428 O O . TYR A 1 300 ? 17.911 10.521 15.327 1.00 3.37 300 TYR A O 1
ATOM 2437 N N . ALA A 1 301 ? 16.070 11.609 14.618 1.00 2.02 301 ALA A N 1
ATOM 2438 C CA . ALA A 1 301 ? 15.901 12.396 15.823 1.00 1.88 301 ALA A CA 1
ATOM 2439 C C . ALA A 1 301 ? 14.457 12.312 16.280 1.00 1.70 301 ALA A C 1
ATOM 2440 O O . ALA A 1 301 ? 13.532 12.250 15.464 1.00 1.71 301 ALA A O 1
ATOM 2442 N N . ILE A 1 302 ? 14.262 12.355 17.590 1.00 1.72 302 ILE A N 1
ATOM 2443 C CA . ILE A 1 302 ? 12.918 12.483 18.135 1.00 1.97 302 ILE A CA 1
ATOM 2444 C C . ILE A 1 302 ? 12.987 13.380 19.361 1.00 2.32 302 ILE A C 1
ATOM 2445 O O . ILE A 1 302 ? 14.004 13.427 20.068 1.00 2.72 302 ILE A O 1
ATOM 2450 N N . SER A 1 303 ? 11.915 14.148 19.560 1.00 1.93 303 SER A N 1
ATOM 2451 C CA . SER A 1 303 ? 11.876 15.250 20.513 1.00 1.79 303 SER A CA 1
ATOM 2452 C C . SER A 1 303 ? 10.852 14.991 21.610 1.00 2.41 303 SER A C 1
ATOM 2453 O O . SER A 1 303 ? 9.772 14.438 21.364 1.00 2.77 303 SER A O 1
ATOM 2456 N N . TRP A 1 304 ? 11.180 15.424 22.817 1.00 1.91 304 TRP A N 1
ATOM 2457 C CA . TRP A 1 304 ? 10.152 15.650 23.819 1.00 2.10 304 TRP A CA 1
ATOM 2458 C C . TRP A 1 304 ? 9.341 16.889 23.432 1.00 2.68 304 TRP A C 1
ATOM 2459 O O . TRP A 1 304 ? 9.921 17.940 23.130 1.00 1.56 304 TRP A O 1
ATOM 2470 N N . VAL A 1 305 ? 8.009 16.790 23.445 1.00 2.39 305 VAL A N 1
ATOM 2471 C CA . VAL A 1 305 ? 7.140 17.960 23.249 1.00 1.78 305 VAL A CA 1
ATOM 2472 C C . VAL A 1 305 ? 6.597 18.290 24.632 1.00 1.84 305 VAL A C 1
ATOM 2473 O O . VAL A 1 305 ? 5.663 17.648 25.123 1.00 1.74 305 VAL A O 1
ATOM 2477 N N . GLY A 1 306 ? 7.204 19.283 25.261 1.00 2.08 306 GLY A N 1
ATOM 2478 C CA . GLY A 1 306 ? 7.044 19.544 26.679 1.00 1.98 306 GLY A CA 1
ATOM 2479 C C . GLY A 1 306 ? 8.266 20.316 27.135 1.00 2.06 306 GLY A C 1
ATOM 2480 O O . GLY A 1 306 ? 9.372 20.046 26.655 1.00 1.97 306 GLY A O 1
ATOM 2481 N N . LEU A 1 307 ? 8.088 21.296 28.019 1.00 3.93 307 LEU A N 1
ATOM 2482 C CA . LEU A 1 307 ? 9.197 22.094 28.496 1.00 4.23 307 LEU A CA 1
ATOM 2483 C C . LEU A 1 307 ? 9.262 22.034 30.014 1.00 5.49 307 LEU A C 1
ATOM 2484 O O . LEU A 1 307 ? 8.230 22.059 30.678 1.00 4.62 307 LEU A O 1
ATOM 2489 N N . PRO A 1 308 ? 10.462 22.024 30.588 1.00 7.69 308 PRO A N 1
ATOM 2490 C CA . PRO A 1 308 ? 10.580 22.073 32.048 1.00 9.35 308 PRO A CA 1
ATOM 2491 C C . PRO A 1 308 ? 10.184 23.439 32.583 1.00 8.69 308 PRO A C 1
ATOM 2492 O O . PRO A 1 308 ? 10.213 24.462 31.879 1.00 7.00 308 PRO A O 1
ATOM 2496 N N . ASP A 1 309 ? 9.779 23.434 33.859 1.00 8.58 309 ASP A N 1
ATOM 2497 C CA . ASP A 1 309 ? 9.359 24.631 34.588 1.00 9.11 309 ASP A CA 1
ATOM 2498 C C . ASP A 1 309 ? 8.171 25.307 33.933 1.00 9.20 309 ASP A C 1
ATOM 2499 O O . ASP A 1 309 ? 7.940 26.488 34.151 1.00 10.01 309 ASP A O 1
ATOM 2504 N N . CYS A 1 310 ? 7.413 24.554 33.146 1.00 8.36 310 CYS A N 1
ATOM 2505 C CA . CYS A 1 310 ? 6.242 25.015 32.420 1.00 8.14 310 CYS A CA 1
ATOM 2506 C C . CYS A 1 310 ? 5.044 24.206 32.886 1.00 8.51 310 CYS A C 1
ATOM 2507 O O . CYS A 1 310 ? 5.211 23.132 33.461 1.00 9.91 310 CYS A O 1
ATOM 2510 N N . THR A 1 311 ? 3.831 24.690 32.590 1.00 8.07 311 THR A N 1
ATOM 2511 C CA . THR A 1 311 ? 2.601 23.955 32.884 1.00 8.44 311 THR A CA 1
ATOM 2512 C C . THR A 1 311 ? 1.701 23.929 31.652 1.00 8.20 311 THR A C 1
ATOM 2513 O O . THR A 1 311 ? 1.891 24.693 30.700 1.00 7.77 311 THR A O 1
ATOM 2517 N N . TYR A 1 312 ? 0.692 23.062 31.696 1.00 7.74 312 TYR A N 1
ATOM 2518 C CA . TYR A 1 312 ? -0.177 22.766 30.561 1.00 6.63 312 TYR A CA 1
ATOM 2519 C C . TYR A 1 312 ? -1.610 22.582 31.032 1.00 7.16 312 TYR A C 1
ATOM 2520 O O . TYR A 1 312 ? -1.840 22.116 32.152 1.00 6.92 312 TYR A O 1
ATOM 2529 N N . PRO A 1 313 ? -2.592 22.936 30.197 1.00 8.35 313 PRO A N 1
ATOM 2530 C CA . PRO A 1 313 ? -4.004 22.786 30.596 1.00 9.27 313 PRO A CA 1
ATOM 2531 C C . PRO A 1 313 ? -4.420 21.363 30.931 1.00 7.84 313 PRO A C 1
ATOM 2532 O O . PRO A 1 313 ? -5.407 21.173 31.661 1.00 6.75 313 PRO A O 1
ATOM 2536 N N . THR A 1 314 ? -3.713 20.359 30.415 1.00 6.91 314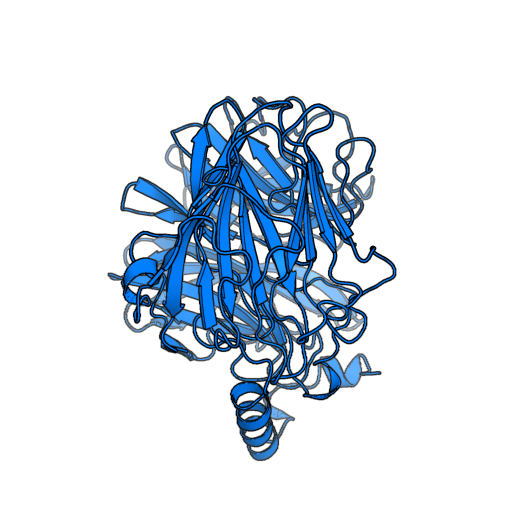 THR A N 1
ATOM 2537 C CA . THR A 1 314 ? -4.015 18.975 30.769 1.00 6.04 314 THR A CA 1
ATOM 2538 C C . THR A 1 314 ? -3.423 18.563 32.111 1.00 5.42 314 THR A C 1
ATOM 2539 O O . THR A 1 314 ? -3.610 17.413 32.522 1.00 5.37 314 THR A O 1
ATOM 2543 N N . ASP A 1 315 ? -2.716 19.458 32.802 1.00 4.53 315 ASP A N 1
ATOM 2544 C CA . ASP A 1 315 ? -2.179 19.100 34.114 1.00 4.48 315 ASP A CA 1
ATOM 2545 C C . ASP A 1 315 ? -3.275 18.602 35.049 1.00 4.36 315 ASP A C 1
ATOM 2546 O O . ASP A 1 315 ? -3.061 17.641 35.796 1.00 4.38 315 ASP A O 1
ATOM 2551 N N . LYS A 1 316 ? -4.466 19.217 34.990 1.00 4.68 316 LYS A N 1
ATOM 2552 C CA . LYS A 1 316 ? -5.595 18.791 35.815 1.00 10.88 316 LYS A CA 1
ATOM 2553 C C . LYS A 1 316 ? -6.096 17.404 35.451 1.00 8.95 316 LYS A C 1
ATOM 2554 O O . LYS A 1 316 ? -6.840 16.808 36.239 1.00 8.03 316 LYS A O 1
ATOM 2560 N N . GLU A 1 317 ? -5.684 16.856 34.310 1.00 7.65 317 GLU A N 1
ATOM 2561 C CA . GLU A 1 317 ? -6.028 15.483 33.968 1.00 7.06 317 GLU A CA 1
ATOM 2562 C C . GLU A 1 317 ? -5.012 14.470 34.473 1.00 5.88 317 GLU A C 1
ATOM 2563 O O . GLU A 1 317 ? -5.161 13.279 34.181 1.00 4.28 317 GLU A O 1
ATOM 2569 N N . ASN A 1 318 ? -3.990 14.909 35.211 1.00 5.41 318 ASN A N 1
ATOM 2570 C CA . ASN A 1 318 ? -2.999 14.018 35.835 1.00 5.74 318 ASN A CA 1
ATOM 2571 C C . ASN A 1 318 ? -2.088 13.310 34.828 1.00 3.74 318 ASN A C 1
ATOM 2572 O O . ASN A 1 318 ? -1.562 12.236 35.109 1.00 3.69 318 ASN A O 1
ATOM 2577 N N . TRP A 1 319 ? -1.876 13.884 33.647 1.00 4.45 319 TRP A N 1
ATOM 2578 C CA . TRP A 1 319 ? -0.883 13.340 32.734 1.00 3.97 319 TRP A CA 1
ATOM 2579 C C . TRP A 1 319 ? -0.236 14.507 31.991 1.00 2.94 319 TRP A C 1
ATOM 2580 O O . TRP A 1 319 ? -0.759 15.622 32.001 1.00 3.41 319 TRP A O 1
ATOM 2591 N N . ALA A 1 320 ? 0.896 14.254 31.328 1.00 2.66 320 ALA A N 1
ATOM 2592 C CA . ALA A 1 320 ? 1.600 15.367 30.682 1.00 2.51 320 ALA A CA 1
ATOM 2593 C C . ALA A 1 320 ? 2.499 14.939 29.528 1.00 2.23 320 ALA A C 1
ATOM 2594 O O . ALA A 1 320 ? 3.326 14.019 29.658 1.00 2.12 320 ALA A O 1
ATOM 2596 N N . ASN A 1 321 ? 2.362 15.678 28.414 1.00 2.90 321 ASN A N 1
ATOM 2597 C CA . ASN A 1 321 ? 3.283 15.760 27.292 1.00 2.71 321 ASN A CA 1
ATOM 2598 C C . ASN A 1 321 ? 3.206 14.544 26.380 1.00 2.81 321 ASN A C 1
ATOM 2599 O O . ASN A 1 321 ? 2.412 13.614 26.620 1.00 3.77 321 ASN A O 1
ATOM 2604 N N . CYS A 1 322 ? 4.028 14.559 25.331 1.00 1.98 322 CYS A N 1
ATOM 2605 C CA . CYS A 1 322 ? 4.141 13.480 24.360 1.00 1.64 322 CYS A CA 1
ATOM 2606 C C . CYS A 1 322 ? 5.431 13.705 23.582 1.00 2.22 322 CYS A C 1
ATOM 2607 O O . CYS A 1 322 ? 6.212 14.617 23.887 1.00 1.46 322 CYS A O 1
ATOM 2610 N N . TYR A 1 323 ? 5.657 12.868 22.568 1.00 1.60 323 TYR A N 1
ATOM 2611 C CA . TYR A 1 323 ? 6.830 12.991 21.715 1.00 1.86 323 TYR A CA 1
ATOM 2612 C C . TYR A 1 323 ? 6.462 13.543 20.342 1.00 1.66 323 TYR A C 1
ATOM 2613 O O . TYR A 1 323 ? 5.329 13.377 19.881 1.00 1.45 323 TYR A O 1
ATOM 2622 N N . SER A 1 324 ? 7.453 14.145 19.665 1.00 1.37 324 SER A N 1
ATOM 2623 C CA . SER A 1 324 ? 7.304 14.438 18.250 1.00 1.44 324 SER A CA 1
ATOM 2624 C C . SER A 1 324 ? 7.276 13.126 17.468 1.00 2.37 324 SER A C 1
ATOM 2625 O O . SER A 1 324 ? 7.562 12.051 18.005 1.00 1.40 324 SER A O 1
ATOM 2628 N N . GLN A 1 325 ? 6.931 13.199 16.182 1.00 1.55 325 GLN A N 1
ATOM 2629 C CA . GLN A 1 325 ? 7.245 12.073 15.327 1.00 1.60 325 GLN A CA 1
ATOM 2630 C C . GLN A 1 325 ? 8.757 12.026 15.076 1.00 1.73 325 GLN A C 1
ATOM 2631 O O . GLN A 1 325 ? 9.493 12.967 15.380 1.00 2.52 325 GLN A O 1
ATOM 2637 N N . VAL A 1 326 ? 9.233 10.893 14.553 1.00 1.66 326 VAL A N 1
ATOM 2638 C CA . VAL A 1 326 ? 10.658 10.744 14.284 1.00 1.71 326 VAL A CA 1
ATOM 2639 C C . VAL A 1 326 ? 10.997 11.610 13.082 1.00 2.03 326 VAL A C 1
ATOM 2640 O O . VAL A 1 326 ? 10.215 11.696 12.125 1.00 1.95 326 VAL A O 1
ATOM 2644 N N . LYS A 1 327 ? 12.138 12.295 13.131 1.00 2.50 327 LYS A N 1
ATOM 2645 C CA . LYS A 1 327 ? 12.569 13.153 12.028 1.00 2.71 327 LYS A CA 1
ATOM 2646 C C . LYS A 1 327 ? 13.887 12.630 11.468 1.00 3.49 327 LYS A C 1
ATOM 2647 O O . LYS A 1 327 ? 14.867 12.459 12.210 1.00 3.68 327 LYS A O 1
ATOM 2653 N N . ARG A 1 328 ? 13.884 12.324 10.170 1.00 3.30 328 ARG A N 1
ATOM 2654 C CA . ARG A 1 328 ? 15.098 11.958 9.456 1.00 4.17 328 ARG A CA 1
ATOM 2655 C C . ARG A 1 328 ? 15.856 13.232 9.084 1.00 4.10 328 ARG A C 1
ATOM 2656 O O . ARG A 1 328 ? 15.282 14.178 8.522 1.00 2.88 328 ARG A O 1
ATOM 2664 N N . LEU A 1 329 ? 17.133 13.273 9.441 1.00 2.95 329 LEU A N 1
ATOM 2665 C CA . LEU A 1 329 ? 17.949 14.478 9.348 1.00 3.06 329 LEU A CA 1
ATOM 2666 C C . LEU A 1 329 ? 18.725 14.530 8.042 1.00 3.43 329 LEU A C 1
ATOM 2667 O O . LEU A 1 329 ? 19.155 13.508 7.504 1.00 3.58 329 LEU A O 1
ATOM 2672 N N . GLU A 1 330 ? 18.935 15.751 7.559 1.00 3.62 330 GLU A N 1
ATOM 2673 C CA . GLU A 1 330 ? 19.650 15.998 6.313 1.00 4.03 330 GLU A CA 1
ATOM 2674 C C . GLU A 1 330 ? 20.394 17.318 6.424 1.00 4.23 330 GLU A C 1
ATOM 2675 O O . GLU A 1 330 ? 19.852 18.289 6.970 1.00 4.09 330 GLU A O 1
ATOM 2681 N N . ILE A 1 331 ? 21.610 17.383 5.891 1.00 4.59 331 ILE A N 1
ATOM 2682 C CA . ILE A 1 331 ? 22.293 18.672 5.765 1.00 4.88 331 ILE A CA 1
ATOM 2683 C C . ILE A 1 331 ? 22.098 19.150 4.338 1.00 9.39 331 ILE A C 1
ATOM 2684 O O . ILE A 1 331 ? 22.439 18.435 3.385 1.00 5.50 331 ILE A O 1
ATOM 2689 N N . LYS A 1 332 ? 21.550 20.351 4.193 1.00 5.33 332 LYS A N 1
ATOM 2690 C CA . LYS A 1 332 ? 21.335 20.938 2.885 1.00 8.00 332 LYS A CA 1
ATOM 2691 C C . LYS A 1 332 ? 21.519 22.447 2.982 1.00 8.14 332 LYS A C 1
ATOM 2692 O O . LYS A 1 332 ? 20.995 23.080 3.911 1.00 7.85 332 LYS A O 1
ATOM 2698 N N . ASP A 1 333 ? 22.251 23.013 2.021 1.00 8.41 333 ASP A N 1
ATOM 2699 C CA . ASP A 1 333 ? 22.490 24.458 1.967 1.00 9.26 333 ASP A CA 1
ATOM 2700 C C . ASP A 1 333 ? 23.018 24.993 3.300 1.00 9.35 333 ASP A C 1
ATOM 2701 O O . ASP A 1 333 ? 22.643 26.080 3.747 1.00 9.74 333 ASP A O 1
ATOM 2706 N N . GLY A 1 334 ? 23.858 24.208 3.969 1.00 8.71 334 GLY A N 1
ATOM 2707 C CA . GLY A 1 334 ? 24.424 24.678 5.223 1.00 8.50 334 GLY A CA 1
ATOM 2708 C C . GLY A 1 334 ? 23.478 24.712 6.408 1.00 8.34 334 GLY A C 1
ATOM 2709 O O . GLY A 1 334 ? 23.786 25.350 7.414 1.00 7.08 334 GLY A O 1
ATOM 2710 N N . ALA A 1 335 ? 22.341 24.029 6.333 1.00 8.53 335 ALA A N 1
ATOM 2711 C CA . ALA A 1 335 ? 21.363 24.002 7.411 1.00 7.88 335 ALA A CA 1
ATOM 2712 C C . ALA A 1 335 ? 20.898 22.571 7.656 1.00 7.49 335 ALA A C 1
ATOM 2713 O O . ALA A 1 335 ? 21.063 21.679 6.814 1.00 7.99 335 ALA A O 1
ATOM 2715 N N . LEU A 1 336 ? 20.275 22.367 8.808 1.00 6.59 336 LEU A N 1
ATOM 2716 C CA . LEU A 1 336 ? 19.709 21.074 9.148 1.00 7.17 336 LEU A CA 1
ATOM 2717 C C . LEU A 1 336 ? 18.267 21.022 8.651 1.00 7.45 336 LEU A C 1
ATOM 2718 O O . LEU A 1 336 ? 17.447 21.864 9.033 1.00 9.47 336 LEU A O 1
ATOM 2723 N N . TYR A 1 337 ? 17.971 20.066 7.779 1.00 6.08 337 TYR A N 1
ATOM 2724 C CA . TYR A 1 337 ? 16.606 19.772 7.361 1.00 5.18 337 TYR A CA 1
ATOM 2725 C C . TYR A 1 337 ? 16.078 18.575 8.147 1.00 4.81 337 TYR A C 1
ATOM 2726 O O . TYR A 1 337 ? 16.841 17.686 8.528 1.00 3.72 337 TYR A O 1
ATOM 2735 N N . GLN A 1 338 ? 14.761 18.541 8.361 1.00 4.61 338 GLN A N 1
ATOM 2736 C CA . GLN A 1 338 ? 14.114 17.480 9.134 1.00 3.08 338 GLN A CA 1
ATOM 2737 C C . GLN A 1 338 ? 12.914 16.950 8.368 1.00 3.47 338 GLN A C 1
ATOM 2738 O O . GLN A 1 338 ? 12.095 17.742 7.911 1.00 2.99 338 GLN A O 1
ATOM 2744 N N . HIS A 1 339 ? 12.788 15.624 8.258 1.00 3.50 339 HIS A N 1
ATOM 2745 C CA . HIS A 1 339 ? 11.726 15.039 7.432 1.00 3.48 339 HIS A CA 1
ATOM 2746 C C . HIS A 1 339 ? 10.966 13.957 8.190 1.00 3.06 339 HIS A C 1
ATOM 2747 O O . HIS A 1 339 ? 11.587 13.158 8.915 1.00 3.81 339 HIS A O 1
ATOM 2754 N N . PRO A 1 340 ? 9.637 13.896 8.030 1.00 2.66 340 PRO A N 1
ATOM 2755 C CA . PRO A 1 340 ? 8.890 12.703 8.445 1.00 4.03 340 PRO A CA 1
ATOM 2756 C C . PRO A 1 340 ? 9.504 11.443 7.850 1.00 4.42 340 PRO A C 1
ATOM 2757 O O . PRO A 1 340 ? 9.955 11.447 6.708 1.00 5.55 340 PRO A O 1
ATOM 2761 N N . VAL A 1 341 ? 9.481 10.336 8.603 1.00 4.02 341 VAL A N 1
ATOM 2762 C CA . VAL A 1 341 ? 10.005 9.105 8.013 1.00 5.39 341 VAL A CA 1
ATOM 2763 C C . VAL A 1 341 ? 8.996 8.570 7.000 1.00 6.87 341 VAL A C 1
ATOM 2764 O O . VAL A 1 341 ? 7.790 8.846 7.088 1.00 5.72 341 VAL A O 1
ATOM 2768 N N . ASP A 1 342 ? 9.498 7.799 6.020 1.00 8.80 342 ASP A N 1
ATOM 2769 C CA A ASP A 1 342 ? 8.650 7.293 4.941 0.50 10.28 342 ASP A CA 1
ATOM 2770 C CA B ASP A 1 342 ? 8.633 7.324 4.943 0.50 10.28 342 ASP A CA 1
ATOM 2771 C C . ASP A 1 342 ? 7.453 6.523 5.479 1.00 8.88 342 ASP A C 1
ATOM 2772 O O . ASP A 1 342 ? 6.338 6.631 4.952 1.00 8.28 342 ASP A O 1
ATOM 2781 N N . ALA A 1 343 ? 7.661 5.742 6.543 1.00 7.12 343 ALA A N 1
ATOM 2782 C CA . ALA A 1 343 ? 6.583 4.898 7.059 1.00 7.04 343 ALA A CA 1
ATOM 2783 C C . ALA A 1 343 ? 5.365 5.673 7.570 1.00 6.26 343 ALA A C 1
ATOM 2784 O O . ALA A 1 343 ? 4.275 5.089 7.661 1.00 5.98 343 ALA A O 1
ATOM 2786 N N . ILE A 1 344 ? 5.507 6.960 7.904 1.00 5.64 344 ILE A N 1
ATOM 2787 C CA . ILE A 1 344 ? 4.356 7.701 8.414 1.00 6.51 344 ILE A CA 1
ATOM 2788 C C . ILE A 1 344 ? 3.235 7.762 7.385 1.00 6.78 344 ILE A C 1
ATOM 2789 O O . ILE A 1 344 ? 2.068 7.970 7.751 1.00 6.28 344 ILE A O 1
ATOM 2794 N N . LYS A 1 345 ? 3.547 7.584 6.099 1.00 7.89 345 LYS A N 1
ATOM 2795 C CA . LYS A 1 345 ? 2.501 7.607 5.074 1.00 11.15 345 LYS A CA 1
ATOM 2796 C C . LYS A 1 345 ? 1.527 6.443 5.209 1.00 12.07 345 LYS A C 1
ATOM 2797 O O . LYS A 1 345 ? 0.421 6.500 4.648 1.00 4.17 345 LYS A O 1
ATOM 2803 N N . ASN A 1 346 ? 1.928 5.378 5.914 1.00 12.15 346 ASN A N 1
ATOM 2804 C CA . ASN A 1 346 ? 1.033 4.248 6.129 1.00 12.79 346 ASN A CA 1
ATOM 2805 C C . ASN A 1 346 ? -0.180 4.626 6.962 1.00 9.39 346 ASN A C 1
ATOM 2806 O O . ASN A 1 346 ? -1.176 3.897 6.939 1.00 8.30 346 ASN A O 1
ATOM 2811 N N . LEU A 1 347 ? -0.117 5.733 7.713 1.00 7.61 347 LEU A N 1
ATOM 2812 C CA . LEU A 1 347 ? -1.268 6.152 8.507 1.00 6.26 347 LEU A CA 1
ATOM 2813 C C . LEU A 1 347 ? -2.347 6.827 7.662 1.00 5.99 347 LEU A C 1
ATOM 2814 O O . LEU A 1 347 ? -3.499 6.933 8.110 1.00 5.96 347 LEU A O 1
ATOM 2819 N N . ARG A 1 348 ? -1.997 7.284 6.458 1.00 5.43 348 ARG A N 1
ATOM 2820 C CA . ARG A 1 348 ? -2.891 8.122 5.665 1.00 6.07 348 ARG A CA 1
ATOM 2821 C C . ARG A 1 348 ? -4.095 7.340 5.143 1.00 7.91 348 ARG A C 1
ATOM 2822 O O . ARG A 1 348 ? -3.971 6.191 4.686 1.00 6.25 348 ARG A O 1
ATOM 2830 N N . HIS A 1 349 ? -5.252 7.994 5.152 1.00 9.25 349 HIS A N 1
ATOM 2831 C CA . HIS A 1 349 ? -6.427 7.470 4.463 1.00 11.19 349 HIS A CA 1
ATOM 2832 C C . HIS A 1 349 ? -7.354 8.641 4.119 1.00 11.34 349 HIS A C 1
ATOM 2833 O O . HIS A 1 349 ? -7.123 9.785 4.518 1.00 11.05 349 HIS A O 1
ATOM 2840 N N . ASN A 1 350 ? -8.406 8.336 3.363 1.00 10.63 350 ASN A N 1
ATOM 2841 C CA . ASN A 1 350 ? -9.423 9.319 2.974 1.00 10.37 350 ASN A CA 1
ATOM 2842 C C . ASN A 1 350 ? -8.803 10.542 2.298 1.00 10.61 350 ASN A C 1
ATOM 2843 O O . ASN A 1 350 ? -9.115 11.690 2.629 1.00 11.40 350 ASN A O 1
ATOM 2848 N N . GLU A 1 351 ? -7.933 10.291 1.325 1.00 9.78 351 GLU A N 1
ATOM 2849 C CA . GLU A 1 351 ? -7.245 11.377 0.642 1.00 9.30 351 GLU A CA 1
ATOM 2850 C C . GLU A 1 351 ? -8.239 12.284 -0.094 1.00 9.10 351 GLU A C 1
ATOM 2851 O O . GLU A 1 351 ? -9.181 11.810 -0.741 1.00 9.02 351 GLU A O 1
ATOM 2857 N N . THR A 1 352 ? -8.022 13.595 0.022 1.00 9.07 352 THR A N 1
ATOM 2858 C CA . THR A 1 352 ? -8.789 14.622 -0.672 1.00 10.46 352 THR A CA 1
ATOM 2859 C C . THR A 1 352 ? -7.824 15.556 -1.406 1.00 9.43 352 THR A C 1
ATOM 2860 O O . THR A 1 352 ? -6.871 16.065 -0.802 1.00 7.34 352 THR A O 1
ATOM 2864 N N . GLN A 1 353 ? -8.059 15.757 -2.709 1.00 10.44 353 GLN A N 1
ATOM 2865 C CA . GLN A 1 353 ? -7.305 16.720 -3.510 1.00 10.58 353 GLN A CA 1
ATOM 2866 C C . GLN A 1 353 ? -7.817 18.130 -3.257 1.00 10.07 353 GLN A C 1
ATOM 2867 O O . GLN A 1 353 ? -9.030 18.355 -3.174 1.00 8.50 353 GLN A O 1
ATOM 2873 N N . LEU A 1 354 ? -6.886 19.082 -3.157 1.00 8.02 354 LEU A N 1
ATOM 2874 C CA . LEU A 1 354 ? -7.208 20.477 -2.868 1.00 9.44 354 LEU A CA 1
ATOM 2875 C C . LEU A 1 354 ? -6.638 21.382 -3.953 1.00 9.89 354 LEU A C 1
ATOM 2876 O O . LEU A 1 354 ? -5.463 21.259 -4.303 1.00 9.36 354 LEU A O 1
ATOM 2881 N N . ASN A 1 355 ? -7.459 22.311 -4.447 1.00 9.11 355 ASN A N 1
ATOM 2882 C CA A ASN A 1 355 ? -7.021 23.275 -5.457 0.50 9.56 355 ASN A CA 1
ATOM 2883 C CA B ASN A 1 355 ? -7.049 23.263 -5.484 0.50 9.58 355 ASN A CA 1
ATOM 2884 C C . ASN A 1 355 ? -7.828 24.554 -5.244 1.00 10.94 355 ASN A C 1
ATOM 2885 O O . ASN A 1 355 ? -8.993 24.636 -5.652 1.00 10.43 355 ASN A O 1
ATOM 2894 N N . ASP A 1 356 ? -7.198 25.546 -4.593 1.00 9.76 356 ASP A N 1
ATOM 2895 C CA . ASP A 1 356 ? -7.790 26.880 -4.411 1.00 15.96 356 ASP A CA 1
ATOM 2896 C C . ASP A 1 356 ? -9.068 26.953 -3.562 1.00 16.39 356 ASP A C 1
ATOM 2897 O O . ASP A 1 356 ? -9.644 28.032 -3.420 1.00 16.56 356 ASP A O 1
ATOM 2902 N N . GLU A 1 357 ? -9.545 25.860 -2.990 1.00 16.36 357 GLU A N 1
ATOM 2903 C CA . GLU A 1 357 ? -10.724 25.975 -2.131 1.00 16.32 357 GLU A CA 1
ATOM 2904 C C . GLU A 1 357 ? -10.356 26.755 -0.874 1.00 13.34 357 GLU A C 1
ATOM 2905 O O . GLU A 1 357 ? -9.413 26.391 -0.178 1.00 12.16 357 GLU A O 1
ATOM 2911 N N . LYS A 1 358 ? -11.116 27.812 -0.584 1.00 14.12 358 LYS A N 1
ATOM 2912 C CA . LYS A 1 358 ? -10.929 28.580 0.646 1.00 14.59 358 LYS A CA 1
ATOM 2913 C C . LYS A 1 358 ? -11.188 27.730 1.882 1.00 13.11 358 LYS A C 1
ATOM 2914 O O . LYS A 1 358 ? -10.372 27.703 2.809 1.00 11.69 358 LYS A O 1
ATOM 2919 N N . ILE A 1 359 ? -12.330 27.038 1.929 1.00 12.98 359 ILE A N 1
ATOM 2920 C CA . ILE A 1 359 ? -12.616 26.124 3.030 1.00 9.09 359 ILE A CA 1
ATOM 2921 C C . ILE A 1 359 ? -12.061 24.757 2.637 1.00 10.44 359 ILE A C 1
ATOM 2922 O O . ILE A 1 359 ? -12.541 24.118 1.692 1.00 8.97 359 ILE A O 1
ATOM 2927 N N . ILE A 1 360 ? -11.022 24.322 3.343 1.00 10.35 360 ILE A N 1
ATOM 2928 C CA . ILE A 1 360 ? -10.420 23.034 3.032 1.00 10.84 360 ILE A CA 1
ATOM 2929 C C . ILE A 1 360 ? -11.261 21.906 3.607 1.00 12.96 360 ILE A C 1
ATOM 2930 O O . ILE A 1 360 ? -11.445 20.868 2.963 1.00 11.59 360 ILE A O 1
ATOM 2935 N N . SER A 1 361 ? -11.792 22.091 4.817 1.00 11.26 361 SER A N 1
ATOM 2936 C CA . SER A 1 361 ? -12.648 21.101 5.458 1.00 11.34 361 SER A CA 1
ATOM 2937 C C . SER A 1 361 ? -13.507 21.816 6.492 1.00 12.02 361 SER A C 1
ATOM 2938 O O . SER A 1 361 ? -12.998 22.649 7.237 1.00 11.19 361 SER A O 1
ATOM 2941 N N . GLN A 1 362 ? -14.804 21.497 6.522 1.00 12.41 362 GLN A N 1
ATOM 2942 C CA . GLN A 1 362 ? -15.663 22.019 7.577 1.00 12.60 362 GLN A CA 1
ATOM 2943 C C . GLN A 1 362 ? -15.416 21.318 8.901 1.00 12.09 362 GLN A C 1
ATOM 2944 O O . GLN A 1 362 ? -15.685 21.890 9.961 1.00 11.22 362 GLN A O 1
ATOM 2950 N N . LYS A 1 363 ? -14.845 20.124 8.861 1.00 12.75 363 LYS A N 1
ATOM 2951 C CA . LYS A 1 363 ? -14.713 19.278 10.039 1.00 13.85 363 LYS A CA 1
ATOM 2952 C C . LYS A 1 363 ? -13.710 18.186 9.685 1.00 10.54 363 LYS A C 1
ATOM 2953 O O . LYS A 1 363 ? -14.074 17.208 9.020 1.00 9.14 363 LYS A O 1
ATOM 2959 N N . ALA A 1 364 ? -12.454 18.366 10.084 1.00 8.03 364 ALA A N 1
ATOM 2960 C CA . ALA A 1 364 ? -11.375 17.549 9.546 1.00 5.87 364 ALA A CA 1
ATOM 2961 C C . ALA A 1 364 ? -11.059 16.323 10.392 1.00 6.97 364 ALA A C 1
ATOM 2962 O O . ALA A 1 364 ? -10.302 15.459 9.947 1.00 7.66 364 ALA A O 1
ATOM 2964 N N . GLY A 1 365 ? -11.634 16.210 11.571 1.00 6.93 365 GLY A N 1
ATOM 2965 C CA . GLY A 1 365 ? -11.230 15.195 12.527 1.00 6.86 365 GLY A CA 1
ATOM 2966 C C . GLY A 1 365 ? -10.070 15.679 13.376 1.00 6.32 365 GLY A C 1
ATOM 2967 O O . GLY A 1 365 ? -9.506 16.753 13.179 1.00 6.37 365 GLY A O 1
ATOM 2968 N N . LYS A 1 366 ? -9.704 14.856 14.347 1.00 5.90 366 LYS A N 1
ATOM 2969 C CA . LYS A 1 366 ? -8.656 15.227 15.283 1.00 6.28 366 LYS A CA 1
ATOM 2970 C C . LYS A 1 366 ? -7.268 14.775 14.854 1.00 6.84 366 LYS A C 1
ATOM 2971 O O . LYS A 1 366 ? -6.293 15.137 15.523 1.00 6.95 366 LYS A O 1
ATOM 2974 N N . GLN A 1 367 ? -7.157 13.988 13.777 1.00 7.88 367 GLN A N 1
ATOM 2975 C CA . GLN A 1 367 ? -5.890 13.388 13.358 1.00 8.14 367 GLN A CA 1
ATOM 2976 C C . GLN A 1 367 ? -5.800 13.490 11.835 1.00 3.73 367 GLN A C 1
ATOM 2977 O O . GLN A 1 367 ? -6.556 12.811 11.127 1.00 4.00 367 GLN A O 1
ATOM 2983 N N . TYR A 1 368 ? -4.878 14.314 11.337 1.00 3.62 368 TYR A N 1
ATOM 2984 C CA . TYR A 1 368 ? -4.738 14.467 9.895 1.00 3.81 368 TYR A CA 1
ATOM 2985 C C . TYR A 1 368 ? -3.370 15.017 9.526 1.00 4.35 368 TYR A C 1
ATOM 2986 O O . TYR A 1 368 ? -2.607 15.500 10.364 1.00 3.88 368 TYR A O 1
ATOM 2995 N N . GLU A 1 369 ? -3.089 14.933 8.231 1.00 3.79 369 GLU A N 1
ATOM 2996 C CA . GLU A 1 369 ? -1.915 15.515 7.602 1.00 3.73 369 GLU A CA 1
ATOM 2997 C C . GLU A 1 369 ? -2.424 16.375 6.464 1.00 4.83 369 GLU A C 1
ATOM 2998 O O . GLU A 1 369 ? -3.214 15.900 5.634 1.00 4.83 369 GLU A O 1
ATOM 3004 N N . LEU A 1 370 ? -1.981 17.631 6.442 1.00 5.05 370 LEU A N 1
ATOM 3005 C CA . LEU A 1 370 ? -2.383 18.616 5.441 1.00 6.27 370 LEU A CA 1
ATOM 3006 C C . LEU A 1 370 ? -1.110 19.085 4.735 1.00 6.14 370 LEU A C 1
ATOM 3007 O O . LEU A 1 370 ? -0.243 19.709 5.357 1.00 5.78 370 LEU A O 1
ATOM 3012 N N . LYS A 1 371 ? -0.981 18.791 3.442 1.00 4.81 371 LYS A N 1
ATOM 3013 C CA A LYS A 1 371 ? 0.227 19.108 2.689 0.50 6.50 371 LYS A CA 1
ATOM 3014 C CA B LYS A 1 371 ? 0.227 19.111 2.692 0.50 6.50 371 LYS A CA 1
ATOM 3015 C C . LYS A 1 371 ? -0.138 20.084 1.581 1.00 7.50 371 LYS A C 1
ATOM 3016 O O . LYS A 1 371 ? -0.933 19.741 0.694 1.00 7.93 371 LYS A O 1
ATOM 3027 N N . LEU A 1 372 ? 0.456 21.285 1.619 1.00 5.44 372 LEU A N 1
ATOM 3028 C CA . LEU A 1 372 ? 0.062 22.410 0.778 1.00 5.93 372 LEU A CA 1
ATOM 3029 C C . LEU A 1 372 ? 1.247 22.994 0.020 1.00 7.87 372 LEU A C 1
ATOM 3030 O O . LEU A 1 372 ? 2.372 23.033 0.522 1.00 5.84 372 LEU A O 1
ATOM 3035 N N . TYR A 1 373 ? 0.968 23.484 -1.186 1.00 6.63 373 TYR A N 1
ATOM 3036 C CA . TYR A 1 373 ? 1.926 24.241 -1.982 1.00 6.93 373 TYR A CA 1
ATOM 3037 C C . TYR A 1 373 ? 1.302 25.591 -2.327 1.00 7.41 373 TYR A C 1
ATOM 3038 O O . TYR A 1 373 ? 0.278 25.640 -3.011 1.00 7.79 373 TYR A O 1
ATOM 3047 N N . LEU A 1 374 ? 1.929 26.673 -1.871 1.00 13.65 374 LEU A N 1
ATOM 3048 C CA . LEU A 1 374 ? 1.354 28.011 -1.957 1.00 14.79 374 LEU A CA 1
ATOM 3049 C C . LEU A 1 374 ? 2.247 28.901 -2.797 1.00 14.13 374 LEU A C 1
ATOM 3050 O O . LEU A 1 374 ? 3.437 29.056 -2.500 1.00 12.66 374 LEU A O 1
ATOM 3055 N N . ALA A 1 375 ? 1.654 29.510 -3.813 1.00 14.18 375 ALA A N 1
ATOM 3056 C CA . ALA A 1 375 ? 2.398 30.341 -4.738 1.00 14.36 375 ALA A CA 1
ATOM 3057 C C . ALA A 1 375 ? 2.954 31.569 -4.031 1.00 14.44 375 ALA A C 1
ATOM 3058 O O . ALA A 1 375 ? 2.382 32.072 -3.053 1.00 14.55 375 ALA A O 1
ATOM 3060 N N . ALA A 1 376 ? 4.093 32.029 -4.527 1.00 14.96 376 ALA A N 1
ATOM 3061 C CA . ALA A 1 376 ? 4.676 33.282 -4.073 1.00 15.44 376 ALA A CA 1
ATOM 3062 C C . ALA A 1 376 ? 3.707 34.441 -4.308 1.00 15.38 376 ALA A C 1
ATOM 3063 O O . ALA A 1 376 ? 2.768 34.352 -5.103 1.00 15.23 376 ALA A O 1
ATOM 3065 N N . GLY A 1 377 ? 3.932 35.531 -3.577 1.00 14.66 377 GLY A N 1
ATOM 3066 C CA . GLY A 1 377 ? 3.227 36.768 -3.830 1.00 14.97 377 GLY A CA 1
ATOM 3067 C C . GLY A 1 377 ? 1.915 36.928 -3.106 1.00 14.83 377 GLY A C 1
ATOM 3068 O O . GLY A 1 377 ? 1.077 37.710 -3.554 1.00 15.31 377 GLY A O 1
ATOM 3069 N N . GLN A 1 378 ? 1.722 36.244 -1.981 1.00 13.58 378 GLN A N 1
ATOM 3070 C CA . GLN A 1 378 ? 0.434 36.179 -1.309 1.00 13.30 378 GLN A CA 1
ATOM 3071 C C . GLN A 1 378 ? 0.583 36.524 0.160 1.00 13.02 378 GLN A C 1
ATOM 3072 O O . GLN A 1 378 ? 1.679 36.475 0.731 1.00 12.67 378 GLN A O 1
ATOM 3078 N N . ALA A 1 379 ? -0.551 36.862 0.762 1.00 12.96 379 ALA A N 1
ATOM 3079 C CA . ALA A 1 379 ? -0.646 37.080 2.196 1.00 12.84 379 ALA A CA 1
ATOM 3080 C C . ALA A 1 379 ? -2.034 36.655 2.650 1.00 12.62 379 ALA A C 1
ATOM 3081 O O . ALA A 1 379 ? -3.028 36.901 1.953 1.00 13.44 379 ALA A O 1
ATOM 3083 N N . GLY A 1 380 ? -2.094 36.020 3.813 1.00 11.42 380 GLY A N 1
ATOM 3084 C CA . GLY A 1 380 ? -3.363 35.619 4.375 1.00 11.77 380 GLY A CA 1
ATOM 3085 C C . GLY A 1 380 ? -3.126 34.777 5.608 1.00 11.36 380 GLY A C 1
ATOM 3086 O O . GLY A 1 380 ? -1.999 34.701 6.137 1.00 9.97 380 GLY A O 1
ATOM 3087 N N . LYS A 1 381 ? -4.206 34.141 6.052 1.00 12.05 381 LYS A N 1
ATOM 3088 C CA . LYS A 1 381 ? -4.156 33.260 7.208 1.00 12.51 381 LYS A CA 1
ATOM 3089 C C . LYS A 1 381 ? -4.772 31.919 6.851 1.00 11.08 381 LYS A C 1
ATOM 3090 O O . LYS A 1 381 ? -5.811 31.850 6.178 1.00 10.22 381 LYS A O 1
ATOM 3096 N N . LEU A 1 382 ? -4.109 30.863 7.296 1.00 7.10 382 LEU A N 1
ATOM 3097 C CA . LEU A 1 382 ? -4.655 29.516 7.281 1.00 6.80 382 LEU A CA 1
ATOM 3098 C C . LEU A 1 382 ? -5.039 29.164 8.718 1.00 8.10 382 LEU A C 1
ATOM 3099 O O . LEU A 1 382 ? -4.200 29.241 9.625 1.00 6.19 382 LEU A O 1
ATOM 3104 N N . HIS A 1 383 ? -6.310 28.802 8.923 1.00 6.67 383 HIS A N 1
ATOM 3105 C CA . HIS A 1 383 ? -6.829 28.464 10.238 1.00 7.39 383 HIS A CA 1
ATOM 3106 C C . HIS A 1 383 ? -6.944 26.949 10.353 1.00 7.18 383 HIS A C 1
ATOM 3107 O O . HIS A 1 383 ? -7.521 26.305 9.475 1.00 7.41 383 HIS A O 1
ATOM 3114 N N . LEU A 1 384 ? -6.409 26.389 11.434 1.00 5.67 384 LEU A N 1
ATOM 3115 C CA . LEU A 1 384 ? -6.524 24.967 11.743 1.00 8.19 384 LEU A CA 1
ATOM 3116 C C . LEU A 1 384 ? -7.241 24.805 13.076 1.00 7.63 384 LEU A C 1
ATOM 3117 O O . LEU A 1 384 ? -7.176 25.697 13.932 1.00 7.51 384 LEU A O 1
ATOM 3122 N N . ALA A 1 385 ? -7.871 23.642 13.271 1.00 7.11 385 ALA A N 1
ATOM 3123 C CA . ALA A 1 385 ? -8.648 23.352 14.494 1.00 6.60 385 ALA A CA 1
ATOM 3124 C C . ALA A 1 385 ? -9.552 24.525 14.871 1.00 6.96 385 ALA A C 1
ATOM 3125 O O . ALA A 1 385 ? -9.594 24.973 16.021 1.00 5.73 385 ALA A O 1
ATOM 3127 N N . SER A 1 386 ? -10.290 25.020 13.886 1.00 6.14 386 SER A N 1
ATOM 3128 C CA . SER A 1 386 ? -10.983 26.292 14.004 1.00 6.64 386 SER A CA 1
ATOM 3129 C C . SER A 1 386 ? -12.479 26.102 14.254 1.00 7.07 386 SER A C 1
ATOM 3130 O O . SER A 1 386 ? -13.078 25.097 13.861 1.00 7.08 386 SER A O 1
ATOM 3133 N N . ASN A 1 387 ? -13.083 27.102 14.891 1.00 8.03 387 ASN A N 1
ATOM 3134 C CA . ASN A 1 387 ? -14.534 27.189 14.916 1.00 8.55 387 ASN A CA 1
ATOM 3135 C C . ASN A 1 387 ? -15.000 27.748 13.578 1.00 10.14 387 ASN A C 1
ATOM 3136 O O . ASN A 1 387 ? -14.198 28.018 12.672 1.00 9.90 387 ASN A O 1
ATOM 3141 N N . ASP A 1 388 ? -16.313 27.927 13.431 1.00 11.16 388 ASP A N 1
ATOM 3142 C CA . ASP A 1 388 ? -16.809 28.267 12.109 1.00 12.57 388 ASP A CA 1
ATOM 3143 C C . ASP A 1 388 ? -16.380 29.664 11.686 1.00 9.77 388 ASP A C 1
ATOM 3144 O O . ASP A 1 388 ? -16.039 29.886 10.518 1.00 9.86 388 ASP A O 1
ATOM 3149 N N . ASP A 1 389 ? -16.364 30.614 12.607 1.00 11.27 389 ASP A N 1
ATOM 3150 C CA . ASP A 1 389 ? -16.136 31.990 12.210 1.00 11.98 389 ASP A CA 1
ATOM 3151 C C . ASP A 1 389 ? -14.670 32.375 12.260 1.00 11.39 389 ASP A C 1
ATOM 3152 O O . ASP A 1 389 ? -14.347 33.550 12.062 1.00 10.22 389 ASP A O 1
ATOM 3157 N N . LEU A 1 390 ? -13.782 31.407 12.511 1.00 9.22 390 LEU A N 1
ATOM 3158 C CA . LEU A 1 390 ? -12.335 31.553 12.495 1.00 8.99 390 LEU A CA 1
ATOM 3159 C C . LEU A 1 390 ? -11.829 32.395 13.657 1.00 9.91 390 LEU A C 1
ATOM 3160 O O . LEU A 1 390 ? -10.649 32.765 13.668 1.00 9.73 390 LEU A O 1
ATOM 3165 N N . SER A 1 391 ? -12.670 32.698 14.649 1.00 10.70 391 SER A N 1
ATOM 3166 C CA . SER A 1 391 ? -12.219 33.481 15.789 1.00 9.90 391 SER A CA 1
ATOM 3167 C C . SER A 1 391 ? -11.441 32.650 16.797 1.00 8.88 391 SER A C 1
ATOM 3168 O O . SER A 1 391 ? -10.736 33.220 17.627 1.00 8.80 391 SER A O 1
ATOM 3171 N N . ALA A 1 392 ? -11.545 31.329 16.740 1.00 8.04 392 ALA A N 1
ATOM 3172 C CA . ALA A 1 392 ? -10.812 30.454 17.648 1.00 9.19 392 ALA A CA 1
ATOM 3173 C C . ALA A 1 392 ? -10.158 29.392 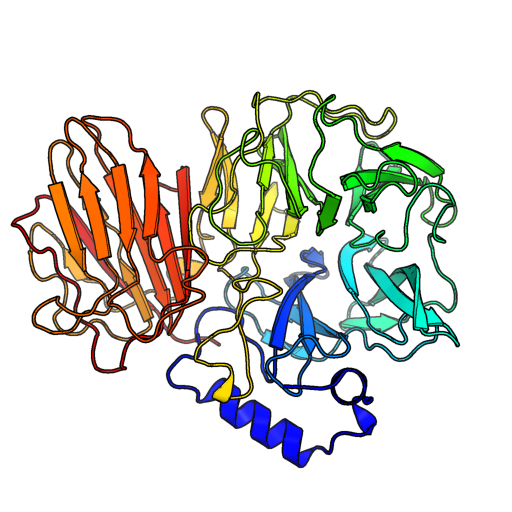16.784 1.00 8.31 392 ALA A C 1
ATOM 3174 O O . ALA A 1 392 ? -10.858 28.570 16.185 1.00 8.10 392 ALA A O 1
ATOM 3176 N N . SER A 1 393 ? -8.834 29.411 16.704 1.00 8.04 393 SER A N 1
ATOM 3177 C CA . SER A 1 393 ? -8.133 28.464 15.845 1.00 7.48 393 SER A CA 1
ATOM 3178 C C . SER A 1 393 ? -6.646 28.521 16.147 1.00 7.29 393 SER A C 1
ATOM 3179 O O . SER A 1 393 ? -6.174 29.394 16.884 1.00 7.86 393 SER A O 1
ATOM 3182 N N . LEU A 1 394 ? -5.914 27.580 15.544 1.00 5.39 394 LEU A N 1
ATOM 3183 C CA A LEU A 1 394 ? -4.476 27.710 15.373 0.50 7.35 394 LEU A CA 1
ATOM 3184 C CA B LEU A 1 394 ? -4.472 27.695 15.360 0.50 7.35 394 LEU A CA 1
ATOM 3185 C C . LEU A 1 394 ? -4.243 28.474 14.073 1.00 8.00 394 LEU A C 1
ATOM 3186 O O . LEU A 1 394 ? -4.688 28.040 13.008 1.00 9.48 394 LEU A O 1
ATOM 3195 N N . VAL A 1 395 ? -3.564 29.620 14.158 1.00 7.94 395 VAL A N 1
ATOM 3196 C CA . VAL A 1 395 ? -3.408 30.510 13.006 1.00 7.89 395 VAL A CA 1
ATOM 3197 C C . VAL A 1 395 ? -2.004 30.354 12.431 1.00 7.99 395 VAL A C 1
ATOM 3198 O O . VAL A 1 395 ? -1.011 30.482 13.161 1.00 7.79 395 VAL A O 1
ATOM 3202 N N . ILE A 1 396 ? -1.919 30.088 11.125 1.00 7.16 396 ILE A N 1
ATOM 3203 C CA . ILE A 1 396 ? -0.684 30.228 10.359 1.00 7.44 396 ILE A CA 1
ATOM 3204 C C . ILE A 1 396 ? -0.875 31.452 9.476 1.00 8.77 396 ILE A C 1
ATOM 3205 O O . ILE A 1 396 ? -1.616 31.413 8.480 1.00 7.70 396 ILE A O 1
ATOM 3210 N N . ASP A 1 397 ? -0.242 32.557 9.877 1.00 10.02 397 ASP A N 1
ATOM 3211 C CA . ASP A 1 397 ? -0.304 33.824 9.163 1.00 10.92 397 ASP A CA 1
ATOM 3212 C C . ASP A 1 397 ? 0.880 33.867 8.202 1.00 10.20 397 ASP A C 1
ATOM 3213 O O . ASP A 1 397 ? 2.034 33.869 8.639 1.00 9.56 397 ASP A O 1
ATOM 3218 N N . PHE A 1 398 ? 0.607 33.860 6.900 1.00 9.81 398 PHE A N 1
ATOM 3219 C CA . PHE A 1 398 ? 1.679 33.737 5.925 1.00 8.87 398 PHE A CA 1
ATOM 3220 C C . PHE A 1 398 ? 1.740 34.961 5.029 1.00 9.17 398 PHE A C 1
ATOM 3221 O O . PHE A 1 398 ? 0.719 35.589 4.717 1.00 8.53 398 PHE A O 1
ATOM 3229 N N . ASN A 1 399 ? 2.961 35.275 4.604 1.00 9.42 399 ASN A N 1
ATOM 3230 C CA . ASN A 1 399 ? 3.225 36.248 3.551 1.00 10.16 399 ASN A CA 1
ATOM 3231 C C . ASN A 1 399 ? 4.324 35.643 2.680 1.00 9.42 399 ASN A C 1
ATOM 3232 O O . ASN A 1 399 ? 5.369 35.239 3.199 1.00 9.24 399 ASN A O 1
ATOM 3237 N N . THR A 1 400 ? 4.069 35.478 1.387 1.00 9.03 400 THR A N 1
ATOM 3238 C CA . THR A 1 400 ? 5.102 35.012 0.471 1.00 9.32 400 THR A CA 1
ATOM 3239 C C . THR A 1 400 ? 5.486 36.103 -0.515 1.00 11.70 400 THR A C 1
ATOM 3240 O O . THR A 1 400 ? 5.988 35.795 -1.604 1.00 12.69 400 THR A O 1
ATOM 3244 N N . ALA A 1 401 ? 5.228 37.356 -0.162 1.00 12.75 401 ALA A N 1
ATOM 3245 C CA . ALA A 1 401 ? 5.401 38.502 -1.054 1.00 14.86 401 ALA A CA 1
ATOM 3246 C C . ALA A 1 401 ? 6.637 39.284 -0.617 1.00 17.15 401 ALA A C 1
ATOM 3247 O O . ALA A 1 401 ? 7.709 38.674 -0.488 1.00 14.48 401 ALA A O 1
ATOM 3249 N N . GLN A 1 402 ? 6.541 40.592 -0.363 1.00 22.68 402 GLN A N 1
ATOM 3250 C CA . GLN A 1 402 ? 7.711 41.444 -0.152 1.00 28.42 402 GLN A CA 1
ATOM 3251 C C . GLN A 1 402 ? 8.211 41.489 1.289 1.00 29.51 402 GLN A C 1
ATOM 3252 O O . GLN A 1 402 ? 9.322 41.978 1.522 1.00 31.11 402 GLN A O 1
ATOM 3258 N N . ASP A 1 403 ? 7.446 41.036 2.270 1.00 27.81 403 ASP A N 1
ATOM 3259 C CA . ASP A 1 403 ? 8.008 40.853 3.607 1.00 26.79 403 ASP A CA 1
ATOM 3260 C C . ASP A 1 403 ? 7.628 39.460 4.078 1.00 21.29 403 ASP A C 1
ATOM 3261 O O . ASP A 1 403 ? 6.851 39.278 5.017 1.00 20.24 403 ASP A O 1
ATOM 3266 N N . ALA A 1 404 ? 8.218 38.475 3.420 1.00 16.95 404 ALA A N 1
ATOM 3267 C CA . ALA A 1 404 ? 7.772 37.104 3.552 1.00 13.19 404 ALA A CA 1
ATOM 3268 C C . ALA A 1 404 ? 8.121 36.550 4.935 1.00 11.44 404 ALA A C 1
ATOM 3269 O O . ALA A 1 404 ? 9.230 36.751 5.431 1.00 9.71 404 ALA A O 1
ATOM 3271 N N . LYS A 1 405 ? 7.167 35.849 5.558 1.00 11.49 405 LYS A N 1
ATOM 3272 C CA . LYS A 1 405 ? 7.355 35.294 6.898 1.00 12.44 405 LYS A CA 1
ATOM 3273 C C . LYS A 1 405 ? 6.137 34.458 7.264 1.00 12.14 405 LYS A C 1
ATOM 3274 O O . LYS A 1 405 ? 5.082 34.554 6.630 1.00 11.20 405 LYS A O 1
ATOM 3280 N N . LEU A 1 406 ? 6.311 33.609 8.276 1.00 12.77 406 LEU A N 1
ATOM 3281 C CA . LEU A 1 406 ? 5.240 32.799 8.845 1.00 13.85 406 LEU A CA 1
ATOM 3282 C C . LEU A 1 406 ? 5.157 33.119 10.321 1.00 11.88 406 LEU A C 1
ATOM 3283 O O . LEU A 1 406 ? 6.166 33.021 11.030 1.00 10.46 406 LEU A O 1
ATOM 3288 N N . THR A 1 407 ? 3.974 33.503 10.776 1.00 10.55 407 THR A N 1
ATOM 3289 C CA . THR A 1 407 ? 3.696 33.685 12.192 1.00 8.84 407 THR A CA 1
ATOM 3290 C C . THR A 1 407 ? 2.663 32.654 12.600 1.00 8.00 407 THR A C 1
ATOM 3291 O O . THR A 1 407 ? 1.553 32.637 12.062 1.00 9.04 407 THR A O 1
ATOM 3295 N N . ILE A 1 408 ? 3.027 31.814 13.547 1.00 5.92 408 ILE A N 1
ATOM 3296 C CA . ILE A 1 408 ? 2.139 30.811 14.098 1.00 6.23 408 ILE A CA 1
ATOM 3297 C C . ILE A 1 408 ? 1.617 31.349 15.415 1.00 6.52 408 ILE A C 1
ATOM 3298 O O . ILE A 1 408 ? 2.399 31.652 16.319 1.00 5.05 408 ILE A O 1
ATOM 3303 N N . ASP A 1 409 ? 0.302 31.441 15.529 1.00 5.92 409 ASP A N 1
ATOM 3304 C CA . ASP A 1 409 ? -0.352 32.104 16.652 1.00 5.93 409 ASP A CA 1
ATOM 3305 C C . ASP A 1 409 ? -1.353 31.139 17.277 1.00 5.36 409 ASP A C 1
ATOM 3306 O O . ASP A 1 409 ? -2.358 30.799 16.643 1.00 5.47 409 ASP A O 1
ATOM 3311 N N . ARG A 1 410 ? -1.110 30.723 18.522 1.00 5.12 410 ARG A N 1
ATOM 3312 C CA . ARG A 1 410 ? -2.019 29.788 19.174 1.00 4.98 410 ARG A CA 1
ATOM 3313 C C . ARG A 1 410 ? -2.895 30.451 20.236 1.00 5.32 410 ARG A C 1
ATOM 3314 O O . ARG A 1 410 ? -3.632 29.748 20.942 1.00 5.26 410 ARG A O 1
ATOM 3322 N N . ALA A 1 411 ? -2.892 31.787 20.312 1.00 6.95 411 ALA A N 1
ATOM 3323 C CA . ALA A 1 411 ? -3.604 32.482 21.391 1.00 6.76 411 ALA A CA 1
ATOM 3324 C C . ALA A 1 411 ? -5.090 32.140 21.408 1.00 7.38 411 ALA A C 1
ATOM 3325 O O . ALA A 1 411 ? -5.674 31.957 22.480 1.00 7.51 411 ALA A O 1
ATOM 3327 N N . SER A 1 412 ? -5.723 32.061 20.243 1.00 6.73 412 SER A N 1
ATOM 3328 C CA . SER A 1 412 ? -7.166 31.875 20.213 1.00 7.39 412 SER A CA 1
ATOM 3329 C C . SER A 1 412 ? -7.571 30.402 20.154 1.00 7.75 412 SER A C 1
ATOM 3330 O O . SER A 1 412 ? -8.772 30.108 20.173 1.00 7.69 412 SER A O 1
ATOM 3333 N N . SER A 1 413 ? -6.601 29.476 20.141 1.00 7.63 413 SER A N 1
ATOM 3334 C CA . SER A 1 413 ? -6.879 28.062 19.924 1.00 8.95 413 SER A CA 1
ATOM 3335 C C . SER A 1 413 ? -7.625 27.435 21.093 1.00 9.05 413 SER A C 1
ATOM 3336 O O . SER A 1 413 ? -8.328 26.438 20.904 1.00 8.83 413 SER A O 1
ATOM 3339 N N . GLY A 1 414 ? -7.465 27.990 22.288 1.00 9.06 414 GLY A N 1
ATOM 3340 C CA . GLY A 1 414 ? -8.010 27.417 23.496 1.00 9.68 414 GLY A CA 1
ATOM 3341 C C . GLY A 1 414 ? -7.395 28.089 24.703 1.00 9.87 414 GLY A C 1
ATOM 3342 O O . GLY A 1 414 ? -6.889 29.209 24.606 1.00 9.39 414 GLY A O 1
ATOM 3343 N N . PRO A 1 415 ? -7.400 27.419 25.860 1.00 10.36 415 PRO A N 1
ATOM 3344 C CA . PRO A 1 415 ? -6.781 28.019 27.056 1.00 10.12 415 PRO A CA 1
ATOM 3345 C C . PRO A 1 415 ? -5.320 28.375 26.797 1.00 9.86 415 PRO A C 1
ATOM 3346 O O . PRO A 1 415 ? -4.667 27.814 25.908 1.00 10.31 415 PRO A O 1
ATOM 3350 N N . ALA A 1 416 ? -4.825 29.363 27.546 1.00 8.71 416 ALA A N 1
ATOM 3351 C CA . ALA A 1 416 ? -3.466 29.842 27.339 1.00 8.36 416 ALA A CA 1
ATOM 3352 C C . ALA A 1 416 ? -2.466 28.750 27.688 1.00 7.44 416 ALA A C 1
ATOM 3353 O O . ALA A 1 416 ? -2.687 27.953 28.607 1.00 7.13 416 ALA A O 1
ATOM 3355 N N . VAL A 1 417 ? -1.350 28.723 26.949 1.00 5.95 417 VAL A N 1
ATOM 3356 C CA . VAL A 1 417 ? -0.295 27.727 27.139 1.00 5.52 417 VAL A CA 1
ATOM 3357 C C . VAL A 1 417 ? 1.023 28.462 27.366 1.00 5.49 417 VAL A C 1
ATOM 3358 O O . VAL A 1 417 ? 1.601 29.034 26.427 1.00 5.23 417 VAL A O 1
ATOM 3362 N N . ASN A 1 418 ? 1.520 28.409 28.601 1.00 5.17 418 ASN A N 1
ATOM 3363 C CA . ASN A 1 418 ? 2.729 29.104 29.035 1.00 5.52 418 ASN A CA 1
ATOM 3364 C C . ASN A 1 418 ? 2.818 30.489 28.383 1.00 5.31 418 ASN A C 1
ATOM 3365 O O . ASN A 1 418 ? 3.766 30.764 27.638 1.00 4.83 418 ASN A O 1
ATOM 3370 N N . PRO A 1 419 ? 1.847 31.370 28.638 1.00 5.21 419 PRO A N 1
ATOM 3371 C CA . PRO A 1 419 ? 1.795 32.651 27.906 1.00 6.77 419 PRO A CA 1
ATOM 3372 C C . PRO A 1 419 ? 2.963 33.580 28.191 1.00 6.67 419 PRO A C 1
ATOM 3373 O O . PRO A 1 419 ? 3.227 34.483 27.381 1.00 7.16 419 PRO A O 1
ATOM 3377 N N . ASP A 1 420 ? 3.630 33.432 29.337 1.00 6.76 420 ASP A N 1
ATOM 3378 C CA . ASP A 1 420 ? 4.809 34.238 29.623 1.00 7.38 420 ASP A CA 1
ATOM 3379 C C . ASP A 1 420 ? 5.887 34.106 28.546 1.00 6.72 420 ASP A C 1
ATOM 3380 O O . ASP A 1 420 ? 6.754 34.984 28.446 1.00 5.99 420 ASP A O 1
ATOM 3385 N N . TYR A 1 421 ? 5.867 33.031 27.756 1.00 6.60 421 TYR A N 1
ATOM 3386 C CA . TYR A 1 421 ? 6.830 32.817 26.683 1.00 5.89 421 TYR A CA 1
ATOM 3387 C C . TYR A 1 421 ? 6.202 33.065 25.314 1.00 6.11 421 TYR A C 1
ATOM 3388 O O . TYR A 1 421 ? 6.751 32.641 24.290 1.00 5.65 421 TYR A O 1
ATOM 3397 N N . GLY A 1 422 ? 5.082 33.776 25.279 1.00 5.42 422 GLY A N 1
ATOM 3398 C CA . GLY A 1 422 ? 4.562 34.249 24.008 1.00 6.43 422 GLY A CA 1
ATOM 3399 C C . GLY A 1 422 ? 3.527 33.310 23.429 1.00 5.32 422 GLY A C 1
ATOM 3400 O O . GLY A 1 422 ? 3.604 32.100 23.570 1.00 4.90 422 GLY A O 1
ATOM 3401 N N . ALA A 1 423 ? 2.536 33.897 22.754 1.00 6.14 423 ALA A N 1
ATOM 3402 C CA . ALA A 1 423 ? 1.520 33.141 22.031 1.00 6.97 423 ALA A CA 1
ATOM 3403 C C . ALA A 1 423 ? 1.826 33.011 20.539 1.00 7.25 423 ALA A C 1
ATOM 3404 O O . ALA A 1 423 ? 1.053 32.386 19.814 1.00 7.32 423 ALA A O 1
ATOM 3406 N N . THR A 1 424 ? 2.920 33.587 20.054 1.00 5.47 424 THR A N 1
ATOM 3407 C CA . THR A 1 424 ? 3.254 33.485 18.637 1.00 5.78 424 THR A CA 1
ATOM 3408 C C . THR A 1 424 ? 4.699 33.035 18.475 1.00 5.76 424 THR A C 1
ATOM 3409 O O . THR A 1 424 ? 5.544 33.229 19.359 1.00 5.13 424 THR A O 1
ATOM 3413 N N . ARG A 1 425 ? 4.972 32.423 17.334 1.00 4.99 425 ARG A N 1
ATOM 3414 C CA . ARG A 1 425 ? 6.328 32.138 16.903 1.00 4.84 425 ARG A CA 1
ATOM 3415 C C . ARG A 1 425 ? 6.435 32.565 15.446 1.00 9.39 425 ARG A C 1
ATOM 3416 O O . ARG A 1 425 ? 5.501 32.352 14.668 1.00 9.99 425 ARG A O 1
ATOM 3424 N N . THR A 1 426 ? 7.567 33.158 15.076 1.00 8.96 426 THR A N 1
ATOM 3425 C CA . THR A 1 426 ? 7.771 33.712 13.741 1.00 8.38 426 THR A CA 1
ATOM 3426 C C . THR A 1 426 ? 8.949 33.032 13.059 1.00 7.24 426 THR A C 1
ATOM 3427 O O . THR A 1 426 ? 10.013 32.850 13.671 1.00 7.04 426 THR A O 1
ATOM 3431 N N . ILE A 1 427 ? 8.759 32.665 11.798 1.00 6.04 427 ILE A N 1
ATOM 3432 C CA . ILE A 1 427 ? 9.799 32.074 10.978 1.00 5.77 427 ILE A CA 1
ATOM 3433 C C . ILE A 1 427 ? 9.939 32.975 9.761 1.00 6.40 427 ILE A C 1
ATOM 3434 O O . ILE A 1 427 ? 8.966 33.156 9.009 1.00 6.23 427 ILE A O 1
ATOM 3439 N N . GLY A 1 428 ? 11.117 33.584 9.594 1.00 6.19 428 GLY A N 1
ATOM 3440 C CA . GLY A 1 428 ? 11.337 34.416 8.426 1.00 10.39 428 GLY A CA 1
ATOM 3441 C C . GLY A 1 428 ? 11.332 33.578 7.160 1.00 9.39 428 GLY A C 1
ATOM 3442 O O . GLY A 1 428 ? 11.768 32.429 7.157 1.00 10.46 428 GLY A O 1
ATOM 3443 N N . LEU A 1 429 ? 10.795 34.134 6.068 1.00 7.11 429 LEU A N 1
ATOM 3444 C CA . LEU A 1 429 ? 10.820 33.453 4.779 1.00 7.17 429 LEU A CA 1
ATOM 3445 C C . LEU A 1 429 ? 11.533 34.328 3.753 1.00 7.78 429 LEU A C 1
ATOM 3446 O O . LEU A 1 429 ? 11.657 35.541 3.925 1.00 14.71 429 LEU A O 1
ATOM 3451 N N . ASN A 1 430 ? 11.972 33.702 2.664 1.00 13.31 430 ASN A N 1
ATOM 3452 C CA . ASN A 1 430 ? 12.545 34.448 1.546 1.00 14.78 430 ASN A CA 1
ATOM 3453 C C . ASN A 1 430 ? 11.449 35.195 0.791 1.00 13.47 430 ASN A C 1
ATOM 3454 O O . ASN A 1 430 ? 10.438 34.598 0.405 1.00 11.18 430 ASN A O 1
ATOM 3459 N N . ASP A 1 431 ? 11.649 36.493 0.560 1.00 13.48 431 ASP A N 1
ATOM 3460 C CA . ASP A 1 431 ? 10.651 37.273 -0.164 1.00 13.15 431 ASP A CA 1
ATOM 3461 C C . ASP A 1 431 ? 10.384 36.677 -1.543 1.00 13.10 431 ASP A C 1
ATOM 3462 O O . ASP A 1 431 ? 11.280 36.145 -2.189 1.00 12.77 431 ASP A O 1
ATOM 3467 N N . ASN A 1 432 ? 9.136 36.794 -1.992 1.00 14.00 432 ASN A N 1
ATOM 3468 C CA . ASN A 1 432 ? 8.721 36.425 -3.349 1.00 15.25 432 ASN A CA 1
ATOM 3469 C C . ASN A 1 432 ? 9.053 34.972 -3.698 1.00 15.15 432 ASN A C 1
ATOM 3470 O O . ASN A 1 432 ? 9.333 34.652 -4.853 1.00 14.68 432 ASN A O 1
ATOM 3475 N N . GLU A 1 433 ? 9.029 34.071 -2.719 1.00 14.82 433 GLU A N 1
ATOM 3476 C CA . GLU A 1 433 ? 9.215 32.657 -2.992 1.00 15.85 433 GLU A CA 1
ATOM 3477 C C . GLU A 1 433 ? 7.953 31.880 -2.644 1.00 15.28 433 GLU A C 1
ATOM 3478 O O . GLU A 1 433 ? 7.153 32.301 -1.796 1.00 14.06 433 GLU A O 1
ATOM 3484 N N . ASP A 1 434 ? 7.778 30.755 -3.344 1.00 15.55 434 ASP A N 1
ATOM 3485 C CA . ASP A 1 434 ? 6.773 29.751 -3.021 1.00 15.14 434 ASP A CA 1
ATOM 3486 C C . ASP A 1 434 ? 6.957 29.246 -1.591 1.00 12.98 434 ASP A C 1
ATOM 3487 O O . ASP A 1 434 ? 8.029 29.360 -0.994 1.00 12.45 434 ASP A O 1
ATOM 3492 N N . LEU A 1 435 ? 5.915 28.587 -1.090 1.00 7.38 435 LEU A N 1
ATOM 3493 C CA . LEU A 1 435 ? 5.886 28.076 0.270 1.00 6.86 435 LEU A CA 1
ATOM 3494 C C . LEU A 1 435 ? 5.252 26.687 0.276 1.00 7.76 435 LEU A C 1
ATOM 3495 O O . LEU A 1 435 ? 4.154 26.499 -0.258 1.00 6.67 435 LEU A O 1
ATOM 3500 N N . ASP A 1 436 ? 5.933 25.721 0.888 1.00 7.67 436 ASP A N 1
ATOM 3501 C CA . ASP A 1 436 ? 5.363 24.406 1.131 1.00 6.96 436 ASP A CA 1
ATOM 3502 C C . ASP A 1 436 ? 5.115 24.238 2.613 1.00 6.49 436 ASP A C 1
ATOM 3503 O O . ASP A 1 436 ? 5.927 24.667 3.443 1.00 5.07 436 ASP A O 1
ATOM 3508 N N . LEU A 1 437 ? 3.999 23.593 2.930 1.00 6.79 437 LEU A N 1
ATOM 3509 C CA . LEU A 1 437 ? 3.641 23.233 4.288 1.00 6.08 437 LEU A CA 1
ATOM 3510 C C . LEU A 1 437 ? 3.282 21.757 4.321 1.00 5.41 437 LEU A C 1
ATOM 3511 O O . LEU A 1 437 ? 2.566 21.268 3.447 1.00 5.23 437 LEU A O 1
ATOM 3516 N N . ASP A 1 438 ? 3.727 21.061 5.362 1.00 4.72 438 ASP A N 1
ATOM 3517 C CA . ASP A 1 438 ? 3.320 19.681 5.601 1.00 4.31 438 ASP A CA 1
ATOM 3518 C C . ASP A 1 438 ? 2.970 19.653 7.087 1.00 4.51 438 ASP A C 1
ATOM 3519 O O . ASP A 1 438 ? 3.851 19.667 7.957 1.00 5.57 438 ASP A O 1
ATOM 3524 N N . ILE A 1 439 ? 1.671 19.644 7.367 1.00 3.65 439 ILE A N 1
ATOM 3525 C CA . ILE A 1 439 ? 1.127 19.892 8.697 1.00 3.49 439 ILE A CA 1
ATOM 3526 C C . ILE A 1 439 ? 0.519 18.602 9.233 1.00 4.62 439 ILE A C 1
ATOM 3527 O O . ILE A 1 439 ? -0.346 17.993 8.581 1.00 3.49 439 ILE A O 1
ATOM 3532 N N . PHE A 1 440 ? 0.985 18.182 10.414 1.00 3.02 440 PHE A N 1
ATOM 3533 C CA . PHE A 1 440 ? 0.472 17.014 11.119 1.00 2.87 440 PHE A CA 1
ATOM 3534 C C . PHE A 1 440 ? -0.250 17.464 12.379 1.00 3.76 440 PHE A C 1
ATOM 3535 O O . PHE A 1 440 ? 0.352 18.112 13.248 1.00 4.37 440 PHE A O 1
ATOM 3543 N N . VAL A 1 441 ? -1.530 17.121 12.485 1.00 2.99 441 VAL A N 1
ATOM 3544 C CA . VAL A 1 441 ? -2.335 17.417 13.661 1.00 3.02 441 VAL A CA 1
ATOM 3545 C C . VAL A 1 441 ? -2.672 16.084 14.305 1.00 2.91 441 VAL A C 1
ATOM 3546 O O . VAL A 1 441 ? -3.064 15.135 13.611 1.00 5.12 441 VAL A O 1
ATOM 3550 N N . ASP A 1 442 ? -2.537 16.015 15.624 1.00 2.77 442 ASP A N 1
ATOM 3551 C CA . ASP A 1 442 ? -2.836 14.787 16.366 1.00 2.70 442 ASP A CA 1
ATOM 3552 C C . ASP A 1 442 ? -3.263 15.228 17.762 1.00 2.72 442 ASP A C 1
ATOM 3553 O O . ASP A 1 442 ? -2.408 15.588 18.575 1.00 2.65 442 ASP A O 1
ATOM 3558 N N . GLY A 1 443 ? -4.572 15.192 18.037 1.00 3.27 443 GLY A N 1
ATOM 3559 C CA . GLY A 1 443 ? -5.050 15.604 19.351 1.00 5.14 443 GLY A CA 1
ATOM 3560 C C . GLY A 1 443 ? -4.612 17.011 19.739 1.00 5.68 443 GLY A C 1
ATOM 3561 O O . GLY A 1 443 ? -5.031 17.984 19.101 1.00 6.47 443 GLY A O 1
ATOM 3562 N N . SER A 1 444 ? -3.785 17.163 20.772 1.00 4.53 444 SER A N 1
ATOM 3563 C CA . SER A 1 444 ? -3.293 18.464 21.212 1.00 4.50 444 SER A CA 1
ATOM 3564 C C . SER A 1 444 ? -1.863 18.724 20.735 1.00 4.03 444 SER A C 1
ATOM 3565 O O . SER A 1 444 ? -1.090 19.456 21.392 1.00 2.62 444 SER A O 1
ATOM 3568 N N . LEU A 1 445 ? -1.473 18.099 19.628 1.00 3.20 445 LEU A N 1
ATOM 3569 C CA . LEU A 1 445 ? -0.154 18.249 19.043 1.00 2.69 445 LEU A CA 1
ATOM 3570 C C . LEU A 1 445 ? -0.289 18.726 17.608 1.00 2.70 445 LEU A C 1
ATOM 3571 O O . LEU A 1 445 ? -1.098 18.190 16.856 1.00 2.95 445 LEU A O 1
ATOM 3576 N N . CYS A 1 446 ? 0.508 19.727 17.229 1.00 2.52 446 CYS A N 1
ATOM 3577 C CA . CYS A 1 446 ? 0.656 20.127 15.834 1.00 2.69 446 CYS A CA 1
ATOM 3578 C C . CYS A 1 446 ? 2.136 20.202 15.463 1.00 2.50 446 CYS A C 1
ATOM 3579 O O . CYS A 1 446 ? 2.950 20.729 16.236 1.00 2.42 446 CYS A O 1
ATOM 3582 N N . GLU A 1 447 ? 2.487 19.660 14.288 1.00 2.50 447 GLU A N 1
ATOM 3583 C CA . GLU A 1 447 ? 3.841 19.723 13.729 1.00 2.44 447 GLU A CA 1
ATOM 3584 C C . GLU A 1 447 ? 3.765 20.322 12.333 1.00 2.70 447 GLU A C 1
ATOM 3585 O O . GLU A 1 447 ? 3.105 19.755 11.450 1.00 2.80 447 GLU A O 1
ATOM 3591 N N . ILE A 1 448 ? 4.468 21.424 12.112 1.00 2.83 448 ILE A N 1
ATOM 3592 C CA . ILE A 1 448 ? 4.377 22.165 10.852 1.00 3.14 448 ILE A CA 1
ATOM 3593 C C . ILE A 1 448 ? 5.751 22.116 10.192 1.00 3.59 448 ILE A C 1
ATOM 3594 O O . ILE A 1 448 ? 6.679 22.821 10.617 1.00 4.00 448 ILE A O 1
ATOM 3599 N N . PHE A 1 449 ? 5.898 21.272 9.172 1.00 3.18 449 PHE A N 1
ATOM 3600 C CA . PHE A 1 449 ? 7.130 21.197 8.396 1.00 3.58 449 PHE A CA 1
ATOM 3601 C C . PHE A 1 449 ? 7.048 22.234 7.291 1.00 4.31 449 PHE A C 1
ATOM 3602 O O . PHE A 1 449 ? 6.076 22.246 6.522 1.00 4.34 449 PHE A O 1
ATOM 3610 N N . ILE A 1 450 ? 8.077 23.080 7.202 1.00 3.84 450 ILE A N 1
ATOM 3611 C CA . ILE A 1 450 ? 8.057 24.298 6.399 1.00 4.21 450 ILE A CA 1
ATOM 3612 C C . ILE A 1 450 ? 9.107 24.190 5.305 1.00 6.85 450 ILE A C 1
ATOM 3613 O O . ILE A 1 450 ? 10.280 23.912 5.590 1.00 4.32 450 ILE A O 1
ATOM 3618 N N . ASN A 1 451 ? 8.684 24.439 4.066 1.00 4.79 451 ASN A N 1
ATOM 3619 C CA . ASN A 1 451 ? 9.541 24.409 2.886 1.00 5.11 451 ASN A CA 1
ATOM 3620 C C . ASN A 1 451 ? 10.386 23.142 2.869 1.00 6.96 451 ASN A C 1
ATOM 3621 O O . ASN A 1 451 ? 11.621 23.162 2.764 1.00 7.07 451 ASN A O 1
ATOM 3626 N N . ASP A 1 452 ? 9.654 22.031 2.962 1.00 6.58 452 ASP A N 1
ATOM 3627 C CA . ASP A 1 452 ? 10.181 20.694 2.759 1.00 7.39 452 ASP A CA 1
ATOM 3628 C C . ASP A 1 452 ? 11.234 20.341 3.805 1.00 6.63 452 ASP A C 1
ATOM 3629 O O . ASP A 1 452 ? 12.224 19.663 3.507 1.00 6.32 452 ASP A O 1
ATOM 3634 N N . GLY A 1 453 ? 11.012 20.775 5.038 1.00 3.94 453 GLY A N 1
ATOM 3635 C CA . GLY A 1 453 ? 11.881 20.414 6.139 1.00 3.67 453 GLY A CA 1
ATOM 3636 C C . GLY A 1 453 ? 12.931 21.449 6.489 1.00 4.90 453 GLY A C 1
ATOM 3637 O O . GLY A 1 453 ? 13.743 21.200 7.397 1.00 5.36 453 GLY A O 1
ATOM 3638 N N . ARG A 1 454 ? 12.967 22.585 5.782 1.00 4.15 454 ARG A N 1
ATOM 3639 C CA . ARG A 1 454 ? 13.912 23.647 6.137 1.00 8.74 454 ARG A CA 1
ATOM 3640 C C . ARG A 1 454 ? 13.687 24.138 7.565 1.00 7.86 454 ARG A C 1
ATOM 3641 O O . ARG A 1 454 ? 14.643 24.421 8.293 1.00 4.07 454 ARG A O 1
ATOM 3649 N N . HIS A 1 455 ? 12.431 24.254 7.978 1.00 6.72 455 HIS A N 1
ATOM 3650 C CA . HIS A 1 455 ? 12.089 24.594 9.346 1.00 6.07 455 HIS A CA 1
ATOM 3651 C C . HIS A 1 455 ? 10.994 23.655 9.815 1.00 5.77 455 HIS A C 1
ATOM 3652 O O . HIS A 1 455 ? 10.226 23.133 9.005 1.00 5.96 455 HIS A O 1
ATOM 3659 N N . VAL A 1 456 ? 10.942 23.424 11.128 1.00 4.44 456 VAL A N 1
ATOM 3660 C CA . VAL A 1 456 ? 9.867 22.671 11.756 1.00 4.09 456 VAL A CA 1
ATOM 3661 C C . VAL A 1 456 ? 9.374 23.509 12.923 1.00 4.62 456 VAL A C 1
ATOM 3662 O O . VAL A 1 456 ? 10.185 24.039 13.691 1.00 6.30 456 VAL A O 1
ATOM 3666 N N . ALA A 1 457 ? 8.051 23.641 13.052 1.00 4.08 457 ALA A N 1
ATOM 3667 C CA . ALA A 1 457 ? 7.455 24.320 14.202 1.00 3.63 457 ALA A CA 1
ATOM 3668 C C . ALA A 1 457 ? 6.485 23.360 14.875 1.00 3.64 457 ALA A C 1
ATOM 3669 O O . ALA A 1 457 ? 5.449 23.021 14.292 1.00 3.66 457 ALA A O 1
ATOM 3671 N N . THR A 1 458 ? 6.798 22.967 16.112 1.00 3.19 458 THR A N 1
ATOM 3672 C CA . THR A 1 458 ? 6.057 21.957 16.867 1.00 4.55 458 THR A CA 1
ATOM 3673 C C . THR A 1 458 ? 5.440 22.586 18.118 1.00 3.66 458 THR A C 1
ATOM 3674 O O . THR A 1 458 ? 6.103 23.372 18.813 1.00 4.12 458 THR A O 1
ATOM 3678 N N . LEU A 1 459 ? 4.179 22.233 18.432 1.00 2.84 459 LEU A N 1
ATOM 3679 C CA . LEU A 1 459 ? 3.491 22.935 19.522 1.00 2.62 459 LEU A CA 1
ATOM 3680 C C . LEU A 1 459 ? 2.329 22.132 20.102 1.00 2.77 459 LEU A C 1
ATOM 3681 O O . LEU A 1 459 ? 1.687 21.336 19.409 1.00 2.49 459 LEU A O 1
ATOM 3686 N N . ARG A 1 460 ? 2.057 22.375 21.385 1.00 2.90 460 ARG A N 1
ATOM 3687 C CA . ARG A 1 460 ? 0.814 21.941 22.012 1.00 3.14 460 ARG A CA 1
ATOM 3688 C C . ARG A 1 460 ? -0.266 22.989 21.792 1.00 3.09 460 ARG A C 1
ATOM 3689 O O . ARG A 1 460 ? 0.010 24.188 21.769 1.00 3.21 460 ARG A O 1
ATOM 3697 N N . PHE A 1 461 ? -1.505 22.527 21.649 1.00 3.78 461 PHE A N 1
ATOM 3698 C CA . PHE A 1 461 ? -2.667 23.406 21.604 1.00 4.88 461 PHE A CA 1
ATOM 3699 C C . PHE A 1 461 ? -3.865 22.600 22.089 1.00 6.07 461 PHE A C 1
ATOM 3700 O O . PHE A 1 461 ? -3.884 21.375 21.970 1.00 5.95 461 PHE A O 1
ATOM 3708 N N . PHE A 1 462 ? -4.860 23.275 22.641 1.00 6.49 462 PHE A N 1
ATOM 3709 C CA . PHE A 1 462 ? -5.951 22.589 23.332 1.00 6.48 462 PHE A CA 1
ATOM 3710 C C . PHE A 1 462 ? -7.300 23.126 22.854 1.00 4.57 462 PHE A C 1
ATOM 3711 O O . PHE A 1 462 ? -7.979 23.853 23.576 1.00 4.92 462 PHE A O 1
ATOM 3719 N N . ALA A 1 463 ? -7.701 22.741 21.642 1.00 4.58 463 ALA A N 1
ATOM 3720 C CA . ALA A 1 463 ? -8.948 23.246 21.073 1.00 7.67 463 ALA A CA 1
ATOM 3721 C C . ALA A 1 463 ? -10.137 22.407 21.538 1.00 8.61 463 ALA A C 1
ATOM 3722 O O . ALA A 1 463 ? -10.013 21.196 21.765 1.00 7.44 463 ALA A O 1
ATOM 3724 N N . ARG A 1 464 ? -11.300 23.054 21.689 1.00 10.21 464 ARG A N 1
ATOM 3725 C CA . ARG A 1 464 ? -12.499 22.271 21.986 1.00 12.46 464 ARG A CA 1
ATOM 3726 C C . ARG A 1 464 ? -12.726 21.261 20.864 1.00 11.88 464 ARG A C 1
ATOM 3727 O O . ARG A 1 464 ? -12.341 21.479 19.708 1.00 10.66 464 ARG A O 1
ATOM 3730 N N . SER A 1 465 ? -13.319 20.120 21.224 1.00 12.49 465 SER A N 1
ATOM 3731 C CA . SER A 1 465 ? -13.357 18.997 20.289 1.00 12.10 465 SER A CA 1
ATOM 3732 C C . SER A 1 465 ? -14.190 19.317 19.061 1.00 12.30 465 SER A C 1
ATOM 3733 O O . SER A 1 465 ? -13.966 18.743 17.988 1.00 13.76 465 SER A O 1
ATOM 3736 N N . SER A 1 466 ? -15.144 20.237 19.183 1.00 11.61 466 SER A N 1
ATOM 3737 C CA . SER A 1 466 ? -15.938 20.576 18.018 1.00 13.01 466 SER A CA 1
ATOM 3738 C C . SER A 1 466 ? -15.250 21.570 17.077 1.00 12.45 466 SER A C 1
ATOM 3739 O O . SER A 1 466 ? -15.823 21.863 16.024 1.00 7.30 466 SER A O 1
ATOM 3742 N N . ASN A 1 467 ? -14.040 22.069 17.396 1.00 10.67 467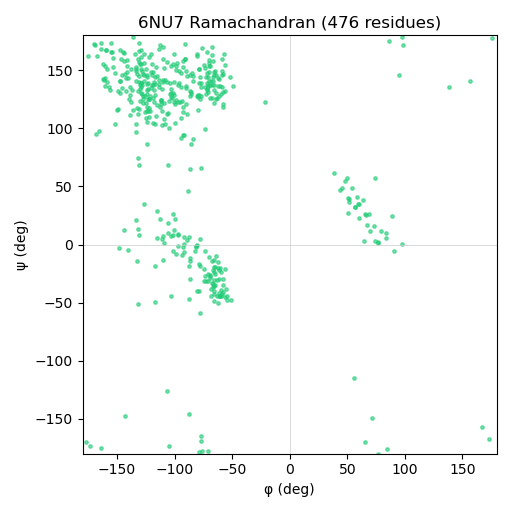 ASN A N 1
ATOM 3743 C CA . ASN A 1 467 ? -13.354 23.043 16.533 1.00 6.55 467 ASN A CA 1
ATOM 3744 C C . ASN A 1 467 ? -12.406 22.305 15.596 1.00 6.45 467 ASN A C 1
ATOM 3745 O O . ASN A 1 467 ? -11.237 22.069 15.918 1.00 5.69 467 ASN A O 1
ATOM 3750 N N . GLN A 1 468 ? -12.902 21.944 14.407 1.00 7.59 468 GLN A N 1
ATOM 3751 C CA . GLN A 1 468 ? -12.112 21.111 13.506 1.00 8.05 468 GLN A CA 1
ATOM 3752 C C . GLN A 1 468 ? -12.081 21.654 12.085 1.00 7.09 468 GLN A C 1
ATOM 3753 O O . GLN A 1 468 ? -11.687 20.933 11.168 1.00 6.14 468 GLN A O 1
ATOM 3759 N N . LYS A 1 469 ? -12.512 22.889 11.882 1.00 7.21 469 LYS A N 1
ATOM 3760 C CA . LYS A 1 469 ? -12.484 23.499 10.566 1.00 7.64 469 LYS A CA 1
ATOM 3761 C C . LYS A 1 469 ? -11.047 23.822 10.153 1.00 6.94 469 LYS A C 1
ATOM 3762 O O . LYS A 1 469 ? -10.184 24.119 10.986 1.00 6.61 469 LYS A O 1
ATOM 3768 N N . ILE A 1 470 ? -10.801 23.729 8.849 1.00 6.71 470 ILE A N 1
ATOM 3769 C CA . ILE A 1 470 ? -9.562 24.155 8.213 1.00 6.54 470 ILE A CA 1
ATOM 3770 C C . ILE A 1 470 ? -9.946 25.094 7.081 1.00 7.07 470 ILE A C 1
ATOM 3771 O O . ILE A 1 470 ? -10.684 24.691 6.174 1.00 7.39 470 ILE A O 1
ATOM 3776 N N . ALA A 1 471 ? -9.443 26.336 7.114 1.00 7.20 471 ALA A N 1
ATOM 3777 C CA . ALA A 1 471 ? -9.856 27.297 6.097 1.00 9.05 471 ALA A CA 1
ATOM 3778 C C . ALA A 1 471 ? -8.878 28.454 5.995 1.00 9.18 471 ALA A C 1
ATOM 3779 O O . ALA A 1 471 ? -8.349 28.926 7.008 1.00 8.98 471 ALA A O 1
ATOM 3781 N N . PHE A 1 472 ? -8.680 28.919 4.762 1.00 9.72 472 PHE A N 1
ATOM 3782 C CA . PHE A 1 472 ? -8.060 30.210 4.520 1.00 10.50 472 PHE A CA 1
ATOM 3783 C C . PHE A 1 472 ? -9.085 31.308 4.744 1.00 11.69 472 PHE A C 1
ATOM 3784 O O . PHE A 1 472 ? -10.286 31.105 4.536 1.00 11.86 472 PHE A O 1
ATOM 3792 N N . ASP A 1 473 ? -8.605 32.488 5.147 1.00 12.82 473 ASP A N 1
ATOM 3793 C CA . ASP A 1 473 ? -9.498 33.626 5.308 1.00 14.29 473 ASP A CA 1
ATOM 3794 C C . ASP A 1 473 ? -9.695 34.414 4.024 1.00 16.35 473 ASP A C 1
ATOM 3795 O O . ASP A 1 473 ? -10.744 35.033 3.843 1.00 17.51 473 ASP A O 1
ATOM 3800 N N . LYS A 1 474 ? -8.705 34.432 3.148 1.00 17.20 474 LYS A N 1
ATOM 3801 C CA . LYS A 1 474 ? -8.758 35.098 1.859 1.00 19.13 474 LYS A CA 1
ATOM 3802 C C . LYS A 1 474 ? -8.802 34.025 0.779 1.00 20.14 474 LYS A C 1
ATOM 3803 O O . LYS A 1 474 ? -8.399 32.877 0.999 1.00 17.53 474 LYS A O 1
ATOM 3809 N N . ASP A 1 475 ? -9.259 34.410 -0.402 1.00 23.27 475 ASP A N 1
ATOM 3810 C CA . ASP A 1 475 ? -9.001 33.593 -1.579 1.00 24.82 475 ASP A CA 1
ATOM 3811 C C . ASP A 1 475 ? -7.502 33.440 -1.751 1.00 21.65 475 ASP A C 1
ATOM 3812 O O . ASP A 1 475 ? -6.785 34.429 -1.895 1.00 22.62 475 ASP A O 1
ATOM 3817 N N . THR A 1 476 ? -7.028 32.208 -1.683 1.00 18.41 476 THR A N 1
ATOM 3818 C CA . THR A 1 476 ? -5.616 31.872 -1.758 1.00 15.66 476 THR A CA 1
ATOM 3819 C C . THR A 1 476 ? -5.392 30.901 -2.909 1.00 14.41 476 THR A C 1
ATOM 3820 O O . THR A 1 476 ? -6.199 29.992 -3.120 1.00 15.08 476 THR A O 1
ATOM 3824 N N . LYS A 1 477 ? -4.319 31.092 -3.665 1.00 10.31 477 LYS A N 1
ATOM 3825 C CA . LYS A 1 477 ? -3.985 30.157 -4.734 1.00 22.34 477 LYS A CA 1
ATOM 3826 C C . LYS A 1 477 ? -3.016 29.125 -4.180 1.00 9.64 477 LYS A C 1
ATOM 3827 O O . LYS A 1 477 ? -1.958 29.485 -3.639 1.00 9.36 477 LYS A O 1
ATOM 3831 N N . TYR A 1 478 ? -3.382 27.852 -4.286 1.00 9.39 478 TYR A N 1
ATOM 3832 C CA . TYR A 1 478 ? -2.586 26.782 -3.686 1.00 8.75 478 TYR A CA 1
ATOM 3833 C C . TYR A 1 478 ? -3.075 25.455 -4.248 1.00 8.73 478 TYR A C 1
ATOM 3834 O O . TYR A 1 478 ? -4.175 25.368 -4.795 1.00 9.12 478 TYR A O 1
ATOM 3843 N N . THR A 1 479 ? -2.250 24.425 -4.107 1.00 8.30 479 THR A N 1
ATOM 3844 C CA . THR A 1 479 ? -2.685 23.056 -4.333 1.00 8.19 479 THR A CA 1
ATOM 3845 C C . THR A 1 479 ? -2.283 22.216 -3.129 1.00 7.53 479 THR A C 1
ATOM 3846 O O . THR A 1 479 ? -1.327 22.545 -2.419 1.00 9.85 479 THR A O 1
ATOM 3850 N N . GLY A 1 480 ? -2.997 21.120 -2.910 1.00 7.66 480 GLY A N 1
ATOM 3851 C CA . GLY A 1 480 ? -2.626 20.307 -1.766 1.00 6.82 480 GLY A CA 1
ATOM 3852 C C . GLY A 1 480 ? -3.392 19.005 -1.675 1.00 8.00 480 GLY A C 1
ATOM 3853 O O . GLY A 1 480 ? -4.164 18.628 -2.566 1.00 7.17 480 GLY A O 1
ATOM 3854 N N . ARG A 1 481 ? -3.156 18.320 -0.560 1.00 8.58 481 ARG A N 1
ATOM 3855 C CA . ARG A 1 481 ? -3.846 17.096 -0.207 1.00 10.79 481 ARG A CA 1
ATOM 3856 C C . ARG A 1 481 ? -4.122 17.114 1.283 1.00 9.33 481 ARG A C 1
ATOM 3857 O O . ARG A 1 481 ? -3.318 17.630 2.069 1.00 5.46 481 ARG A O 1
ATOM 3865 N N . LEU A 1 482 ? -5.282 16.587 1.659 1.00 5.88 482 LEU A N 1
ATOM 3866 C CA . LEU A 1 482 ? -5.637 16.380 3.057 1.00 6.08 482 LEU A CA 1
ATOM 3867 C C . LEU A 1 482 ? -5.905 14.888 3.240 1.00 5.64 482 LEU A C 1
ATOM 3868 O O . LEU A 1 482 ? -6.646 14.287 2.449 1.00 5.84 482 LEU A O 1
ATOM 3873 N N . TRP A 1 483 ? -5.250 14.288 4.235 1.00 5.06 483 TRP A N 1
ATOM 3874 C CA . TRP A 1 483 ? -5.451 12.890 4.600 1.00 6.03 483 TRP A CA 1
ATOM 3875 C C . TRP A 1 483 ? -5.833 12.799 6.064 1.00 6.23 483 TRP A C 1
ATOM 3876 O O . TRP A 1 483 ? -5.232 13.463 6.903 1.00 5.71 483 TRP A O 1
ATOM 3887 N N . SER A 1 484 ? -6.795 11.940 6.378 1.00 6.61 484 SER A N 1
ATOM 3888 C CA . SER A 1 484 ? -6.941 11.496 7.761 1.00 6.60 484 SER A CA 1
ATOM 3889 C C . SER A 1 484 ? -5.767 10.593 8.135 1.00 5.93 484 SER A C 1
ATOM 3890 O O . SER A 1 484 ? -5.146 9.974 7.269 1.00 4.35 484 SER A O 1
ATOM 3893 N N . MET A 1 485 ? -5.441 10.541 9.438 1.00 5.37 485 MET A N 1
ATOM 3894 C CA . MET A 1 485 ? -4.365 9.695 9.938 1.00 4.70 485 MET A CA 1
ATOM 3895 C C . MET A 1 485 ? -4.929 8.738 10.981 1.00 4.88 485 MET A C 1
ATOM 3896 O O . MET A 1 485 ? -5.543 9.180 11.962 1.00 4.73 485 MET A O 1
ATOM 3901 N N . ASN A 1 486 ? -4.706 7.439 10.776 1.00 4.77 486 ASN A N 1
ATOM 3902 C CA . ASN A 1 486 ? -5.300 6.419 11.641 1.00 4.11 486 ASN A CA 1
ATOM 3903 C C . ASN A 1 486 ? -4.651 6.418 13.016 1.00 3.57 486 ASN A C 1
ATOM 3904 O O . ASN A 1 486 ? -3.443 6.622 13.149 1.00 3.29 486 ASN A O 1
ATOM 3909 N N . SER A 1 487 ? -5.470 6.161 14.045 1.00 4.10 487 SER A N 1
ATOM 3910 C CA . SER A 1 487 ? -4.953 5.937 15.390 1.00 4.26 487 SER A CA 1
ATOM 3911 C C . SER A 1 487 ? -4.243 4.585 15.486 1.00 3.44 487 SER A C 1
ATOM 3912 O O . SER A 1 487 ? -4.748 3.560 15.003 1.00 3.73 487 SER A O 1
ATOM 3915 N N . ILE A 1 488 ? -3.058 4.602 16.092 1.00 3.16 488 ILE A N 1
ATOM 3916 C CA . ILE A 1 488 ? -2.211 3.421 16.269 1.00 5.20 488 ILE A CA 1
ATOM 3917 C C . ILE A 1 488 ? -1.703 3.311 17.707 1.00 4.82 488 ILE A C 1
ATOM 3918 O O . ILE A 1 488 ? -1.189 2.257 18.113 1.00 4.95 488 ILE A O 1
ATOM 3923 N N . LEU A 1 489 ? -1.842 4.396 18.476 1.00 2.84 489 LEU A N 1
ATOM 3924 C CA . LEU A 1 489 ? -1.327 4.502 19.844 1.00 3.48 489 LEU A CA 1
ATOM 3925 C C . LEU A 1 489 ? -2.363 5.069 20.807 1.00 4.31 489 LEU A C 1
ATOM 3926 O O . LEU A 1 489 ? -2.165 4.952 22.021 1.00 4.43 489 LEU A O 1
#

Radius of gyration: 22.13 Å; Cα contacts (8 Å, |Δi|>4): 1409; chains: 1; bounding box: 58×52×59 Å

InterPro domains:
  IPR001362 Glycoside hydrolase, family 32 [SM00640] (37-453)
  IPR006232 Sucrose-6-phosphate hydrolase [TIGR01322] (23-463)
  IPR013148 Glycosyl hydrolase family 32, N-terminal [PF00251] (37-340)
  IPR013189 Glycosyl hydrolase family 32, C-terminal [PF08244] (355-472)
  IPR013320 Concanavalin A-like lectin/glucanase domain superfamily [SSF49899] (340-488)
  IPR018053 Glycoside hydrolase, family 32, active site [PS00609] (37-50)
  IPR023296 Glycosyl hydrolase, five-bladed beta-propeller domain superfamily [G3DSA:2.115.10.20] (42-340)
  IPR023296 Glycosyl hydrolase, five-bladed beta-propeller domain superfamily [SSF75005] (28-341)
  IPR051214 Glycosyl Hydrolase 32 Enzymes [PTHR43101] (2-487)

Nearest PDB structures (foldseek):
  6nu7-assembly1_A  TM=1.002E+00  e=1.773E-102  Lactobacillus gasseri 224-1
  7bwb-assembly1_A  TM=9.151E-01  e=9.351E-37  Bombyx mori
  7bwc-assembly1_A  TM=9.049E-01  e=1.827E-36  Bombyx mori
  4ffi-assembly4_D  TM=8.075E-01  e=6.906E-27  Paenarthrobacter ureafaciens
  4fff-assembly4_D  TM=8.015E-01  e=2.636E-26  Paenarthrobacter ureafaciens

CATH classification: 2.115.10.20 (+1 more: 2.60.120.560)

Foldseek 3Di:
DQDLCNLQDFPVPDDVVLLVVQLCLQVPPLQHFFFFFFDSGFEWAAKAAQAQALQWTKIWIWDDHRFPDNGATFIWIWIGRFLGQIDGPGTQGHCPAQQQVRHFAHEHWEDDPQKIWGWWWRQHQDPVGATWIFIWIWIAHSVRHIDGDNDGQDGDDDQFGSAKTHWYWYDDPQWIKIWIKTAGPVPLFIFTWMWIGNPSRDIDTLGTQPPDDDTQASIKPQWAWEQAVNWTKIWIKRQRGDCVLPHALENTATWMWTFPDADRNNSYTHTLDPGIYGQAQAYFWDNKYWYQYPVRWIKIKTWRHDPPWDDPCSVSGHDTTIDRIWTWHQDPNAIFTAHGPCQCVQWDPKDKDFQDQWPDQAQAQWKKKKKKFAADDWFWKFFLADDVRQAGFIFTAHRAAFTKTKTFRPRPDDDTRPVSHRITMGGDDHRGMKIWIWTGTRQKIWIQIPRGRHIYIHGHHHDRRRGIIGIPDRGGMIIMMTGGDRSD